Protein 2QG3 (pdb70)

CATH classification: 3.30.1960.10

InterPro domains:
  IPR003827 tRNA wybutosine-synthesizing protein [PF02676] (15-185)
  IPR022908 tRNA(Phe) 7-((3-amino-3-carboxypropyl)-4-demethylwyosine(37)-N(4))-methyltransferase [MF_00266] (4-187)
  IPR036602 tRNA wybutosine-synthesizing-like superfamily [G3DSA:3.30.1960.10] (1-196)
  IPR036602 tRNA wybutosine-synthesizing-like superfamily [SSF111278] (1-185)

Foldseek 3Di:
DVVVQVVQVVVVVVCVVVVNADPLCPLVQVLQSPDPFKHWRDKDQKKKWKWADQDPPPPVRIDTLDIDLAQDDLVRVLNSQLPHQAWIKIWIAFIKTKMFGQDPVRLVVLVLLVVLPQDPWAQPDPPRSIIIRGHDTDPIGTDHGRSHDDDSVVSNVSSVVSNVRSVSRNSSSVSSSVVSCCVVCVQVPHPD/DVVVQVVQVVVVVVCVVVVNDDVLCPLVQVLQSPDPFKHWRDKALKKKFKWAAQDPPPPVRIDTLGIGQQADDLVRVLNSQLQHQAWIKIWIAFIKTKMFGQDPVRLVLLVLLVQLPQPPWAQPDPPRSIIMRHHDRPGIDTDAGRSHDDDSVVSNVSRVVSNVRSVSRSSSSVSSSVSSVVVVD

Radius of gyration: 25.4 Å; Cα contacts (8 Å, |Δi|>4): 694; chains: 2; bounding box: 48×44×84 Å

Solvent-accessible surface area: 19215 Å² total

Organism: Archaeoglobus fulgidus (strain ATCC 49558 / DSM 4304 / JCM 9628 / NBRC 100126 / VC-16) (NCBI:txid224325)

Structure (mmCIF, N/CA/C/O backbone):
data_2QG3
#
_entry.id   2QG3
#
_cell.length_a   59.334
_cell.length_b   59.334
_cell.length_c   109.102
_cell.angle_alpha   90.000
_cell.angle_beta   90.000
_cell.angle_gamma   90.000
#
_symmetry.space_group_name_H-M   'P 42'
#
loop_
_entity.id
_entity.type
_entity.pdbx_description
1 polymer 'UPF0130 protein AF_2059'
2 water water
#
loop_
_atom_site.group_PDB
_atom_site.id
_atom_site.type_symbol
_atom_site.label_atom_id
_atom_site.label_alt_id
_atom_site.label_comp_id
_atom_site.label_asym_id
_atom_site.label_entity_id
_atom_site.label_seq_id
_atom_site.pdbx_PDB_ins_code
_atom_site.Cartn_x
_atom_site.Cartn_y
_atom_site.Cartn_z
_atom_site.occupancy
_atom_site.B_iso_or_equiv
_atom_site.auth_seq_id
_atom_site.auth_comp_id
_atom_site.auth_asym_id
_atom_site.auth_atom_id
_atom_site.pdbx_PDB_model_num
ATOM 6 N N . TRP A 1 15 ? 15.341 2.669 92.860 1.00 28.94 3 TRP A N 1
ATOM 7 C CA . TRP A 1 15 ? 15.041 3.549 91.714 1.00 26.80 3 TRP A CA 1
ATOM 8 C C . TRP A 1 15 ? 16.244 4.380 91.278 1.00 26.04 3 TRP A C 1
ATOM 9 O O . TRP A 1 15 ? 16.479 4.551 90.080 1.00 25.13 3 TRP A O 1
ATOM 20 N N . GLU A 1 16 ? 16.990 4.925 92.227 1.00 25.32 4 GLU A N 1
ATOM 21 C CA . GLU A 1 16 ? 18.097 5.793 91.852 1.00 27.35 4 GLU A CA 1
ATOM 22 C C . GLU A 1 16 ? 19.209 4.984 91.166 1.00 26.85 4 GLU A C 1
ATOM 23 O O . GLU A 1 16 ? 19.819 5.457 90.210 1.00 27.35 4 GLU A O 1
ATOM 29 N N . GLN A 1 17 ? 19.439 3.754 91.625 1.00 26.42 5 GLN A N 1
ATOM 30 C CA . GLN A 1 17 ? 20.439 2.866 91.006 1.00 26.51 5 GLN A CA 1
ATOM 31 C C . GLN A 1 17 ? 19.986 2.401 89.618 1.00 24.70 5 GLN A C 1
ATOM 32 O O . GLN A 1 17 ? 20.796 2.296 88.687 1.00 23.25 5 GLN A O 1
ATOM 34 N N . PHE A 1 18 ? 18.691 2.121 89.497 1.00 24.43 6 PHE A N 1
ATOM 35 C CA . PHE A 1 18 ? 18.073 1.777 88.215 1.00 25.02 6 PHE A CA 1
ATOM 36 C C . PHE A 1 18 ? 18.184 2.927 87.211 1.00 24.44 6 PHE A C 1
ATOM 37 O O . PHE A 1 18 ? 18.594 2.717 86.068 1.00 24.38 6 PHE A O 1
ATOM 45 N N . LYS A 1 19 ? 17.819 4.134 87.647 1.00 24.47 7 LYS A N 1
ATOM 46 C CA . LYS A 1 19 ? 17.896 5.321 86.788 1.00 22.85 7 LYS A CA 1
ATOM 47 C C . LYS A 1 19 ? 19.353 5.637 86.395 1.00 24.03 7 LYS A C 1
ATOM 48 O O . LYS A 1 19 ? 19.608 6.019 85.252 1.00 23.76 7 LYS A O 1
ATOM 54 N N . LYS A 1 20 ? 20.303 5.458 87.316 1.00 23.73 8 LYS A N 1
ATOM 55 C CA . LYS A 1 20 ? 21.716 5.707 86.996 1.00 25.72 8 LYS A CA 1
ATOM 56 C C . LYS A 1 20 ? 22.201 4.766 85.889 1.00 25.19 8 LYS A C 1
ATOM 57 O O . LYS A 1 20 ? 22.900 5.181 84.970 1.00 26.49 8 LYS A O 1
ATOM 59 N N . GLU A 1 21 ? 21.813 3.500 85.968 1.00 25.49 9 GLU A N 1
ATOM 60 C CA . GLU A 1 21 ? 22.177 2.518 84.947 1.00 27.12 9 GLU A CA 1
ATOM 61 C C . GLU A 1 21 ? 21.601 2.892 83.584 1.00 25.22 9 GLU A C 1
ATOM 62 O O . GLU A 1 21 ? 22.316 2.882 82.583 1.00 23.44 9 GLU A O 1
ATOM 64 N N . LYS A 1 22 ? 20.309 3.223 83.554 1.00 25.51 10 LYS A N 1
ATOM 65 C CA . LYS A 1 22 ? 19.609 3.542 82.305 1.00 24.80 10 LYS A CA 1
ATOM 66 C C . LYS A 1 22 ? 20.101 4.854 81.729 1.00 25.40 10 LYS A C 1
ATOM 67 O O . LYS A 1 22 ? 20.280 4.967 80.522 1.00 24.12 10 LYS A O 1
ATOM 73 N N . LEU A 1 23 ? 20.367 5.823 82.598 1.00 25.13 11 LEU A N 1
ATOM 74 C CA . LEU A 1 23 ? 20.863 7.136 82.160 1.00 26.92 11 LEU A CA 1
ATOM 75 C C . LEU A 1 23 ? 22.274 7.044 81.562 1.00 26.92 11 LEU A C 1
ATOM 76 O O . LEU A 1 23 ? 22.608 7.768 80.614 1.00 24.38 11 LEU A O 1
ATOM 81 N N . ARG A 1 24 ? 23.102 6.163 82.128 1.00 27.95 12 ARG A N 1
ATOM 82 C CA . ARG A 1 24 ? 24.418 5.850 81.565 1.00 29.11 12 ARG A CA 1
ATOM 83 C C . ARG A 1 24 ? 24.298 5.283 80.128 1.00 29.45 12 ARG A C 1
ATOM 84 O O . ARG A 1 24 ? 25.103 5.623 79.247 1.00 30.31 12 ARG A O 1
ATOM 87 N N . GLY A 1 25 ? 23.301 4.424 79.897 1.00 29.50 13 GLY A N 1
ATOM 88 C CA . GLY A 1 25 ? 23.023 3.910 78.569 1.00 29.06 13 GLY A CA 1
ATOM 89 C C . GLY A 1 25 ? 22.651 5.024 77.601 1.00 27.21 13 GLY A C 1
ATOM 90 O O . GLY A 1 25 ? 23.104 5.037 76.454 1.00 26.93 13 GLY A O 1
ATOM 91 N N . TYR A 1 26 ? 21.839 5.971 78.062 1.00 24.94 14 TYR A N 1
ATOM 92 C CA . TYR A 1 26 ? 21.423 7.105 77.224 1.00 24.25 14 TYR A CA 1
ATOM 93 C C . TYR A 1 26 ? 22.589 8.035 76.929 1.00 25.24 14 TYR A C 1
ATOM 94 O O . TYR A 1 26 ? 22.740 8.507 75.807 1.00 24.03 14 TYR A O 1
ATOM 103 N N . LEU A 1 27 ? 23.420 8.309 77.924 1.00 27.37 15 LEU A N 1
ATOM 104 C CA . LEU A 1 27 ? 24.570 9.196 77.708 1.00 29.06 15 LEU A CA 1
ATOM 105 C C . LEU A 1 27 ? 25.624 8.568 76.764 1.00 28.87 15 LEU A C 1
ATOM 106 O O . LEU A 1 27 ? 26.248 9.272 75.976 1.00 29.08 15 LEU A O 1
ATOM 108 N N . GLU A 1 28 ? 25.798 7.243 76.839 1.00 29.19 16 GLU A N 1
ATOM 109 C CA . GLU A 1 28 ? 26.677 6.508 75.921 1.00 28.53 16 GLU A CA 1
ATOM 110 C C . GLU A 1 28 ? 26.152 6.560 74.482 1.00 27.91 16 GLU A C 1
ATOM 111 O O . GLU A 1 28 ? 26.926 6.714 73.548 1.00 30.61 16 GLU A O 1
ATOM 113 N N . ALA A 1 29 ? 24.842 6.440 74.306 1.00 27.48 17 ALA A N 1
ATOM 114 C CA . ALA A 1 29 ? 24.219 6.572 72.980 1.00 26.47 17 ALA A CA 1
ATOM 115 C C . ALA A 1 29 ? 24.319 7.991 72.405 1.00 26.49 17 ALA A C 1
ATOM 116 O O . ALA A 1 29 ? 24.509 8.171 71.198 1.00 26.35 17 ALA A O 1
ATOM 118 N N . LYS A 1 30 ? 24.191 8.995 73.260 1.00 26.94 18 LYS A N 1
ATOM 119 C CA . LYS A 1 30 ? 24.440 10.364 72.846 1.00 28.71 18 LYS A CA 1
ATOM 120 C C . LYS A 1 30 ? 25.901 10.562 72.415 1.00 29.77 18 LYS A C 1
ATOM 121 O O . LYS A 1 30 ? 26.170 11.223 71.400 1.00 30.38 18 LYS A O 1
ATOM 127 N N . ASN A 1 31 ? 26.840 9.995 73.172 1.00 31.66 19 ASN A N 1
ATOM 128 C CA . ASN A 1 31 ? 28.268 10.088 72.814 1.00 32.09 19 ASN A CA 1
ATOM 129 C C . ASN A 1 31 ? 28.577 9.399 71.492 1.00 33.02 19 ASN A C 1
ATOM 130 O O . ASN A 1 31 ? 29.324 9.932 70.683 1.00 34.06 19 ASN A O 1
ATOM 135 N N . GLN A 1 32 ? 27.982 8.226 71.273 1.00 34.23 20 GLN A N 1
ATOM 136 C CA . GLN A 1 32 ? 28.131 7.484 70.011 1.00 35.69 20 GLN A CA 1
ATOM 137 C C . GLN A 1 32 ? 27.244 8.042 68.889 1.00 35.21 20 GLN A C 1
ATOM 138 O O . GLN A 1 32 ? 27.140 7.434 67.821 1.00 36.38 20 GLN A O 1
ATOM 144 N N . ARG A 1 33 ? 26.602 9.188 69.131 1.00 35.08 21 ARG A N 1
ATOM 145 C CA . ARG A 1 33 ? 25.685 9.809 68.170 1.00 33.78 21 ARG A CA 1
ATOM 146 C C . ARG A 1 33 ? 24.612 8.821 67.701 1.00 32.39 21 ARG A C 1
ATOM 147 O O . ARG A 1 33 ? 24.164 8.886 66.566 1.00 33.27 21 ARG A O 1
ATOM 149 N N . LYS A 1 34 ? 24.208 7.913 68.587 1.00 31.41 22 LYS A N 1
ATOM 150 C CA . LYS A 1 34 ? 23.190 6.901 68.275 1.00 31.15 22 LYS A CA 1
ATOM 151 C C . LYS A 1 34 ? 21.805 7.240 68.862 1.00 30.98 22 LYS A C 1
ATOM 152 O O . LYS A 1 34 ? 21.101 6.347 69.316 1.00 27.44 22 LYS A O 1
ATOM 154 N N . VAL A 1 35 ? 21.435 8.522 68.847 1.00 30.29 23 VAL A N 1
ATOM 155 C CA . VAL A 1 35 ? 20.114 8.979 69.262 1.00 28.10 23 VAL A CA 1
ATOM 156 C C . VAL A 1 35 ? 19.627 9.943 68.202 1.00 27.42 23 VAL A C 1
ATOM 157 O O . VAL A 1 35 ? 20.380 10.810 67.783 1.00 28.50 23 VAL A O 1
ATOM 161 N N . ASP A 1 36 ? 18.372 9.808 67.781 1.00 28.32 24 ASP A N 1
ATOM 162 C CA . ASP A 1 36 ? 17.793 10.712 66.781 1.00 27.41 24 ASP A CA 1
ATOM 163 C C . ASP A 1 36 ? 18.013 12.163 67.203 1.00 27.28 24 ASP A C 1
ATOM 164 O O . ASP A 1 36 ? 17.557 12.583 68.262 1.00 25.34 24 ASP A O 1
ATOM 169 N N . PHE A 1 37 ? 18.721 12.921 66.369 1.00 28.50 25 PHE A N 1
ATOM 170 C CA . PHE A 1 37 ? 19.094 14.290 66.717 1.00 31.87 25 PHE A CA 1
ATOM 171 C C . PHE A 1 37 ? 17.870 15.127 67.104 1.00 31.31 25 PHE A C 1
ATOM 172 O O . PHE A 1 37 ? 17.956 15.980 67.982 1.00 32.50 25 PHE A O 1
ATOM 180 N N . ASP A 1 38 ? 16.718 14.857 66.507 1.00 28.78 26 ASP A N 1
ATOM 181 C CA . ASP A 1 38 ? 15.578 15.750 66.722 1.00 30.53 26 ASP A CA 1
ATOM 182 C C . ASP A 1 38 ? 14.779 15.493 68.003 1.00 30.34 26 ASP A C 1
ATOM 183 O O . ASP A 1 38 ? 13.816 16.217 68.276 1.00 27.46 26 ASP A O 1
ATOM 188 N N . ILE A 1 39 ? 15.120 14.459 68.773 1.00 30.03 27 ILE A N 1
ATOM 189 C CA . ILE A 1 39 ? 14.475 14.296 70.092 1.00 29.67 27 ILE A CA 1
ATOM 190 C C . ILE A 1 39 ? 15.439 14.219 71.251 1.00 27.94 27 ILE A C 1
ATOM 191 O O . ILE A 1 39 ? 15.008 13.952 72.363 1.00 29.59 27 ILE A O 1
ATOM 196 N N . VAL A 1 40 ? 16.718 14.485 71.005 1.00 27.42 28 VAL A N 1
ATOM 197 C CA . VAL A 1 40 ? 17.666 14.674 72.088 1.00 26.32 28 VAL A CA 1
ATOM 198 C C . VAL A 1 40 ? 17.107 15.660 73.135 1.00 25.27 28 VAL A C 1
ATOM 199 O O . VAL A 1 40 ? 17.216 15.398 74.328 1.00 23.60 28 VAL A O 1
ATOM 203 N N . GLU A 1 41 ? 16.471 16.744 72.694 1.00 23.46 29 GLU A N 1
ATOM 204 C CA . GLU A 1 41 ? 15.892 17.713 73.632 1.00 26.48 29 GLU A CA 1
ATOM 205 C C . GLU A 1 41 ? 14.787 17.119 74.485 1.00 24.04 29 GLU A C 1
ATOM 206 O O . GLU A 1 41 ? 14.760 17.277 75.719 1.00 23.92 29 GLU A O 1
ATOM 212 N N . LEU A 1 42 ? 13.849 16.448 73.823 1.00 20.69 30 LEU A N 1
ATOM 213 C CA . LEU A 1 42 ? 12.747 15.811 74.531 1.00 19.52 30 LEU A CA 1
ATOM 214 C C . LEU A 1 42 ? 13.305 14.848 75.566 1.00 18.72 30 LEU A C 1
ATOM 215 O O . LEU A 1 42 ? 12.969 14.936 76.741 1.00 20.65 30 LEU A O 1
ATOM 220 N N . LEU A 1 43 ? 14.210 13.978 75.131 1.00 19.37 31 LEU A N 1
ATOM 221 C CA . LEU A 1 43 ? 14.717 12.910 75.977 1.00 21.93 31 LEU A CA 1
ATOM 222 C C . LEU A 1 43 ? 15.514 13.441 77.157 1.00 20.88 31 LEU A C 1
ATOM 223 O O . LEU A 1 43 ? 15.360 12.951 78.284 1.00 22.68 31 LEU A O 1
ATOM 228 N N . ASP A 1 44 ? 16.336 14.455 76.905 1.00 21.44 32 ASP A N 1
ATOM 229 C CA . ASP A 1 44 ? 17.019 15.190 77.973 1.00 21.90 32 ASP A CA 1
ATOM 230 C C . ASP A 1 44 ? 15.994 15.710 78.978 1.00 20.24 32 ASP A C 1
ATOM 231 O O . ASP A 1 44 ? 16.133 15.506 80.193 1.00 20.01 32 ASP A O 1
ATOM 236 N N . LEU A 1 45 ? 14.963 16.382 78.452 1.00 18.64 33 LEU A N 1
ATOM 237 C CA . LEU A 1 45 ? 13.932 16.984 79.282 1.00 17.39 33 LEU A CA 1
ATOM 238 C C . LEU A 1 45 ? 13.259 15.915 80.167 1.00 18.16 33 LEU A C 1
ATOM 239 O O . LEU A 1 45 ? 13.109 16.096 81.365 1.00 21.86 33 LEU A O 1
ATOM 244 N N . ILE A 1 46 ? 12.904 14.804 79.562 1.00 17.92 34 ILE A N 1
ATOM 245 C CA . ILE A 1 46 ? 12.257 13.702 80.262 1.00 19.60 34 ILE A CA 1
ATOM 246 C C . ILE A 1 46 ? 13.174 13.180 81.392 1.00 22.65 34 ILE A C 1
ATOM 247 O O . ILE A 1 46 ? 12.739 12.957 82.516 1.00 22.50 34 ILE A O 1
ATOM 252 N N . ASN A 1 47 ? 14.448 12.998 81.074 1.00 23.39 35 ASN A N 1
ATOM 253 C CA . ASN A 1 47 ? 15.402 12.515 82.044 1.00 22.39 35 ASN A CA 1
ATOM 254 C C . ASN A 1 47 ? 15.681 13.535 83.166 1.00 23.75 35 ASN A C 1
ATOM 255 O O . ASN A 1 47 ? 16.182 13.165 84.233 1.00 22.67 35 ASN A O 1
ATOM 260 N N . SER A 1 48 ? 15.316 14.798 82.942 1.00 23.55 36 SER A N 1
ATOM 261 C CA . SER A 1 48 ? 15.461 15.840 83.968 1.00 24.95 36 SER A CA 1
ATOM 262 C C . SER A 1 48 ? 14.360 15.793 85.025 1.00 23.47 36 SER A C 1
ATOM 263 O O . SER A 1 48 ? 14.424 16.531 85.989 1.00 26.54 36 SER A O 1
ATOM 266 N N . PHE A 1 49 ? 13.333 14.972 84.837 1.00 24.56 37 PHE A N 1
ATOM 267 C CA . PHE A 1 49 ? 12.391 14.692 85.916 1.00 23.52 37 PHE A CA 1
ATOM 268 C C . PHE A 1 49 ? 13.004 13.627 86.801 1.00 23.64 37 PHE A C 1
ATOM 269 O O . PHE A 1 49 ? 13.660 12.708 86.316 1.00 24.96 37 PHE A O 1
ATOM 277 N N . ASP A 1 50 ? 12.799 13.753 88.103 1.00 24.12 38 ASP A N 1
ATOM 278 C CA . ASP A 1 50 ? 13.302 12.754 89.027 1.00 26.92 38 ASP A CA 1
ATOM 279 C C . ASP A 1 50 ? 12.625 11.419 88.824 1.00 23.83 38 ASP A C 1
ATOM 280 O O . ASP A 1 50 ? 13.262 10.375 88.950 1.00 24.43 38 ASP A O 1
ATOM 285 N N . ASP A 1 51 ? 11.331 11.444 88.526 1.00 23.06 39 ASP A N 1
ATOM 286 C CA . ASP A 1 51 ? 10.547 10.205 88.482 1.00 21.96 39 ASP A CA 1
ATOM 287 C C . ASP A 1 51 ? 10.465 9.490 87.128 1.00 20.52 39 ASP A C 1
ATOM 288 O O . ASP A 1 51 ? 9.777 8.437 86.996 1.00 19.86 39 ASP A O 1
ATOM 293 N N . PHE A 1 52 ? 11.180 10.012 86.138 1.00 18.48 40 PHE A N 1
ATOM 294 C CA . PHE A 1 52 ? 11.274 9.393 84.798 1.00 20.56 40 PHE A CA 1
ATOM 295 C C . PHE A 1 52 ? 12.709 9.061 84.425 1.00 21.20 40 PHE A C 1
ATOM 296 O O . PHE A 1 52 ? 13.639 9.776 84.794 1.00 21.67 40 PHE A O 1
ATOM 304 N N . VAL A 1 53 ? 12.872 8.002 83.636 1.00 21.55 41 VAL A N 1
ATOM 305 C CA . VAL A 1 53 ? 14.093 7.809 82.877 1.00 20.26 41 VAL A CA 1
ATOM 306 C C . VAL A 1 53 ? 13.741 7.207 81.505 1.00 21.43 41 VAL A C 1
ATOM 307 O O . VAL A 1 53 ? 12.952 6.278 81.402 1.00 23.24 41 VAL A O 1
ATOM 311 N N . THR A 1 54 ? 14.287 7.784 80.451 1.00 18.42 42 THR A N 1
ATOM 312 C CA . THR A 1 54 ? 14.094 7.217 79.121 1.00 18.13 42 THR A CA 1
ATOM 313 C C . THR A 1 54 ? 14.804 5.887 78.968 1.00 20.60 42 THR A C 1
ATOM 314 O O . THR A 1 54 ? 15.850 5.630 79.580 1.00 17.41 42 THR A O 1
ATOM 318 N N . LEU A 1 55 ? 14.217 5.030 78.147 1.00 21.06 43 LEU A N 1
ATOM 319 C CA . LEU A 1 55 ? 14.801 3.740 77.815 1.00 20.76 43 LEU A CA 1
ATOM 320 C C . LEU A 1 55 ? 15.176 3.626 76.356 1.00 23.21 43 LEU A C 1
ATOM 321 O O . LEU A 1 55 ? 16.161 2.983 76.026 1.00 23.60 43 LEU A O 1
ATOM 326 N N . SER A 1 56 ? 14.374 4.206 75.484 1.00 21.39 44 SER A N 1
ATOM 327 C CA . SER A 1 56 ? 14.581 4.056 74.056 1.00 26.39 44 SER A CA 1
ATOM 328 C C . SER A 1 56 ? 13.584 4.948 73.359 1.00 28.19 44 SER A C 1
ATOM 329 O O . SER A 1 56 ? 12.594 5.412 73.946 1.00 28.02 44 SER A O 1
ATOM 332 N N . SER A 1 57 ? 13.890 5.260 72.121 1.00 27.77 45 SER A N 1
ATOM 333 C CA . SER A 1 57 ? 13.081 6.181 71.397 1.00 28.13 45 SER A CA 1
ATOM 334 C C . SER A 1 57 ? 13.439 6.109 69.940 1.00 28.60 45 SER A C 1
ATOM 335 O O . SER A 1 57 ? 14.535 5.686 69.559 1.00 24.98 45 SER A O 1
ATOM 338 N N . CYS A 1 58 ? 12.496 6.560 69.141 1.00 26.75 46 CYS A N 1
ATOM 339 C CA . CYS A 1 58 ? 12.676 6.771 67.728 1.00 24.72 46 CYS A CA 1
ATOM 340 C C . CYS A 1 58 ? 11.747 7.954 67.459 1.00 22.41 46 CYS A C 1
ATOM 341 O O . CYS A 1 58 ? 10.651 7.973 67.969 1.00 21.25 46 CYS A O 1
ATOM 344 N N . SER A 1 59 ? 12.192 8.980 66.739 1.00 23.41 47 SER A N 1
ATOM 345 C CA . SER A 1 59 ? 11.331 10.142 66.449 1.00 22.80 47 SER A CA 1
ATOM 346 C C . SER A 1 59 ? 10.480 9.963 65.184 1.00 22.75 47 SER A C 1
ATOM 347 O O . SER A 1 59 ? 9.808 10.904 64.730 1.00 22.10 47 SER A O 1
ATOM 350 N N . GLY A 1 60 ? 10.500 8.765 64.612 1.00 19.96 48 GLY A N 1
ATOM 351 C CA . GLY A 1 60 ? 9.683 8.494 63.433 1.00 18.71 48 GLY A CA 1
ATOM 352 C C . GLY A 1 60 ? 10.499 8.557 62.179 1.00 21.46 48 GLY A C 1
ATOM 353 O O . GLY A 1 60 ? 11.419 9.330 62.069 1.00 19.08 48 GLY A O 1
ATOM 354 N N . ARG A 1 61 ? 10.159 7.739 61.204 1.00 20.25 49 ARG A N 1
ATOM 355 C CA . ARG A 1 61 ? 10.868 7.780 59.952 1.00 19.99 49 ARG A CA 1
ATOM 356 C C . ARG A 1 61 ? 10.068 7.212 58.804 1.00 19.74 49 ARG A C 1
ATOM 357 O O . ARG A 1 61 ? 9.030 6.567 58.988 1.00 14.63 49 ARG A O 1
ATOM 365 N N . ILE A 1 62 ? 10.582 7.458 57.621 1.00 20.23 50 ILE A N 1
ATOM 366 C CA . ILE A 1 62 ? 10.109 6.849 56.396 1.00 20.13 50 ILE A CA 1
ATOM 367 C C . ILE A 1 62 ? 11.317 6.118 55.837 1.00 20.21 50 ILE A C 1
ATOM 368 O O . ILE A 1 62 ? 12.443 6.620 55.879 1.00 17.95 50 ILE A O 1
ATOM 373 N N . ALA A 1 63 ? 11.084 4.920 55.341 1.00 19.80 51 ALA A N 1
ATOM 374 C CA . ALA A 1 63 ? 12.137 4.076 54.849 1.00 19.46 51 ALA A CA 1
ATOM 375 C C . ALA A 1 63 ? 11.696 3.411 53.578 1.00 19.89 51 ALA A C 1
ATOM 376 O O . ALA A 1 63 ? 10.498 3.284 53.329 1.00 17.68 51 ALA A O 1
ATOM 378 N N . VAL A 1 64 ? 12.676 2.998 52.781 1.00 18.25 52 VAL A N 1
ATOM 379 C CA . VAL A 1 64 ? 12.458 1.989 51.766 1.00 19.29 52 VAL A CA 1
ATOM 380 C C . VAL A 1 64 ? 13.347 0.789 52.117 1.00 18.59 52 VAL A C 1
ATOM 381 O O . VAL A 1 64 ? 14.545 0.950 52.300 1.00 17.16 52 VAL A O 1
ATOM 385 N N . VAL A 1 65 ? 12.731 -0.393 52.213 1.00 20.95 53 VAL A N 1
ATOM 386 C CA . VAL A 1 65 ? 13.376 -1.594 52.685 1.00 21.29 53 VAL A CA 1
ATOM 387 C C . VAL A 1 65 ? 13.187 -2.692 51.651 1.00 19.34 53 VAL A C 1
ATOM 388 O O . VAL A 1 65 ? 12.082 -2.920 51.159 1.00 18.43 53 VAL A O 1
ATOM 392 N N . ASP A 1 66 ? 14.287 -3.357 51.347 1.00 19.13 54 ASP A N 1
ATOM 393 C CA . ASP A 1 66 ? 14.379 -4.470 50.424 1.00 22.01 54 ASP A CA 1
ATOM 394 C C . ASP A 1 66 ? 14.023 -5.718 51.247 1.00 23.48 54 ASP A C 1
ATOM 395 O O . ASP A 1 66 ? 14.717 -6.004 52.215 1.00 25.49 54 ASP A O 1
ATOM 400 N N . LEU A 1 67 ? 12.939 -6.417 50.884 1.00 21.82 55 LEU A N 1
ATOM 401 C CA . LEU A 1 67 ? 12.417 -7.544 51.642 1.00 25.99 55 LEU A CA 1
ATOM 402 C C . LEU A 1 67 ? 12.074 -8.694 50.729 1.00 27.78 55 LEU A C 1
ATOM 403 O O . LEU A 1 67 ? 11.517 -8.470 49.652 1.00 25.84 55 LEU A O 1
ATOM 408 N N . GLU A 1 68 ? 12.397 -9.914 51.159 1.00 29.51 56 GLU A N 1
ATOM 409 C CA . GLU A 1 68 ? 11.988 -11.092 50.414 1.00 33.76 56 GLU A CA 1
ATOM 410 C C . GLU A 1 68 ? 10.474 -11.218 50.480 1.00 36.59 56 GLU A C 1
ATOM 411 O O . GLU A 1 68 ? 9.799 -11.222 49.459 1.00 40.03 56 GLU A O 1
ATOM 417 N N . LYS A 1 69 ? 9.960 -11.330 51.694 1.00 39.31 57 LYS A N 1
ATOM 418 C CA . LYS A 1 69 ? 8.540 -11.429 51.952 1.00 41.96 57 LYS A CA 1
ATOM 419 C C . LYS A 1 69 ? 8.228 -10.284 52.915 1.00 44.08 57 LYS A C 1
ATOM 420 O O . LYS A 1 69 ? 9.143 -9.791 53.584 1.00 44.08 57 LYS A O 1
ATOM 423 N N . PRO A 1 70 ? 6.949 -9.847 52.985 1.00 46.27 58 PRO A N 1
ATOM 424 C CA . PRO A 1 70 ? 6.519 -8.893 54.020 1.00 46.84 58 PRO A CA 1
ATOM 425 C C . PRO A 1 70 ? 6.742 -9.419 55.435 1.00 48.22 58 PRO A C 1
ATOM 426 O O . PRO A 1 70 ? 6.472 -10.590 55.698 1.00 46.71 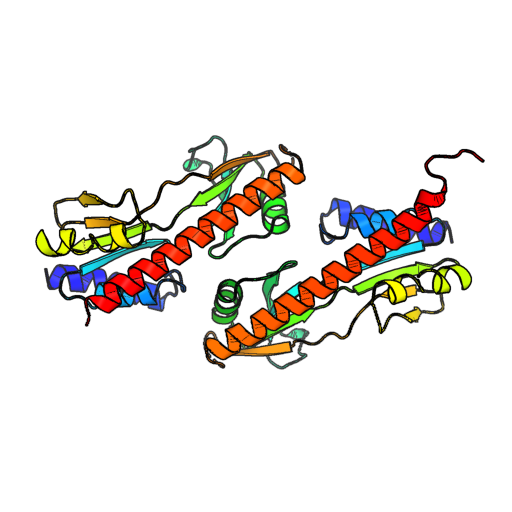58 PRO A O 1
ATOM 430 N N . GLY A 1 71 ? 7.237 -8.560 56.321 1.00 48.85 59 GLY A N 1
ATOM 431 C CA . GLY A 1 71 ? 7.535 -8.952 57.681 1.00 51.19 59 GLY A CA 1
ATOM 432 C C . GLY A 1 71 ? 8.734 -9.867 57.832 1.00 52.55 59 GLY A C 1
ATOM 433 O O . GLY A 1 71 ? 9.045 -10.298 58.957 1.00 53.88 59 GLY A O 1
ATOM 434 N N . ASP A 1 72 ? 9.415 -10.174 56.724 1.00 51.95 60 ASP A N 1
ATOM 435 C CA . ASP A 1 72 ? 10.628 -10.998 56.781 1.00 51.50 60 ASP A CA 1
ATOM 436 C C . ASP A 1 72 ? 11.789 -10.079 57.167 1.00 50.39 60 ASP A C 1
ATOM 437 O O . ASP A 1 72 ? 12.581 -9.636 56.317 1.00 48.79 60 ASP A O 1
ATOM 442 N N . LYS A 1 73 ? 11.851 -9.775 58.463 1.00 49.30 61 LYS A N 1
ATOM 443 C CA . LYS A 1 73 ? 12.879 -8.908 59.009 1.00 48.75 61 LYS A CA 1
ATOM 444 C C . LYS A 1 73 ? 14.275 -9.531 58.783 1.00 46.10 61 LYS A C 1
ATOM 445 O O . LYS A 1 73 ? 15.255 -8.801 58.664 1.00 47.01 61 LYS A O 1
ATOM 448 N N . ALA A 1 74 ? 14.349 -10.863 58.693 1.00 42.76 62 ALA A N 1
ATOM 449 C CA . ALA A 1 74 ? 15.618 -11.566 58.444 1.00 41.40 62 ALA A CA 1
ATOM 450 C C . ALA A 1 74 ? 16.232 -11.296 57.052 1.00 39.34 62 ALA A C 1
ATOM 451 O O . ALA A 1 74 ? 17.444 -11.379 56.894 1.00 38.51 62 ALA A O 1
ATOM 453 N N . SER A 1 75 ? 15.399 -10.983 56.060 1.00 38.44 63 SER A N 1
ATOM 454 C CA . SER A 1 75 ? 15.868 -10.671 54.701 1.00 37.85 63 SER A CA 1
ATOM 455 C C . SER A 1 75 ? 16.100 -9.175 54.474 1.00 38.60 63 SER A C 1
ATOM 456 O O . SER A 1 75 ? 16.622 -8.788 53.435 1.00 39.44 63 SER A O 1
ATOM 459 N N . SER A 1 76 ? 15.703 -8.356 55.449 1.00 36.92 64 SER A N 1
ATOM 460 C CA . SER A 1 76 ? 15.586 -6.902 55.296 1.00 36.13 64 SER A CA 1
ATOM 461 C C . SER A 1 76 ? 16.897 -6.173 55.105 1.00 35.06 64 SER A C 1
ATOM 462 O O . SER A 1 76 ? 17.865 -6.455 55.792 1.00 35.14 64 SER A O 1
ATOM 465 N N . LEU A 1 77 ? 16.909 -5.234 54.160 1.00 34.82 65 LEU A N 1
ATOM 466 C CA . LEU A 1 77 ? 18.010 -4.284 53.976 1.00 33.84 65 LEU A CA 1
ATOM 467 C C . LEU A 1 77 ? 17.428 -2.906 53.665 1.00 30.86 65 LEU A C 1
ATOM 468 O O . LEU A 1 77 ? 16.586 -2.781 52.786 1.00 29.14 65 LEU A O 1
ATOM 473 N N . PHE A 1 78 ? 17.853 -1.896 54.413 1.00 28.99 66 PHE A N 1
ATOM 474 C CA . PHE A 1 78 ? 17.402 -0.520 54.195 1.00 31.05 66 PHE A CA 1
ATOM 475 C C . PHE A 1 78 ? 17.991 0.036 52.927 1.00 29.18 66 PHE A C 1
ATOM 476 O O . PHE A 1 78 ? 19.202 0.076 52.763 1.00 28.59 66 PHE A O 1
ATOM 484 N N . LEU A 1 79 ? 17.117 0.466 52.032 1.00 26.75 67 LEU A N 1
ATOM 485 C CA . LEU A 1 79 ? 17.523 1.106 50.797 1.00 24.80 67 LEU A CA 1
ATOM 486 C C . LEU A 1 79 ? 17.558 2.612 50.977 1.00 24.55 67 LEU A C 1
ATOM 487 O O . LEU A 1 79 ? 18.309 3.282 50.314 1.00 25.10 67 LEU A O 1
ATOM 492 N N . GLY A 1 80 ? 16.740 3.140 51.871 1.00 23.65 68 GLY A N 1
ATOM 493 C CA . GLY A 1 80 ? 16.755 4.560 52.185 1.00 24.80 68 GLY A CA 1
ATOM 494 C C . GLY A 1 80 ? 16.007 4.787 53.472 1.00 23.84 68 GLY A C 1
ATOM 495 O O . GLY A 1 80 ? 15.156 3.989 53.831 1.00 25.37 68 GLY A O 1
ATOM 496 N N . LYS A 1 81 ? 16.358 5.853 54.182 1.00 25.97 69 LYS A N 1
ATOM 497 C CA . LYS A 1 81 ? 15.773 6.144 55.490 1.00 25.10 69 LYS A CA 1
ATOM 498 C C . LYS A 1 81 ? 15.825 7.647 55.719 1.00 24.92 69 LYS A C 1
ATOM 499 O O . LYS A 1 81 ? 16.846 8.266 55.477 1.00 24.60 69 LYS A O 1
ATOM 502 N N . TRP 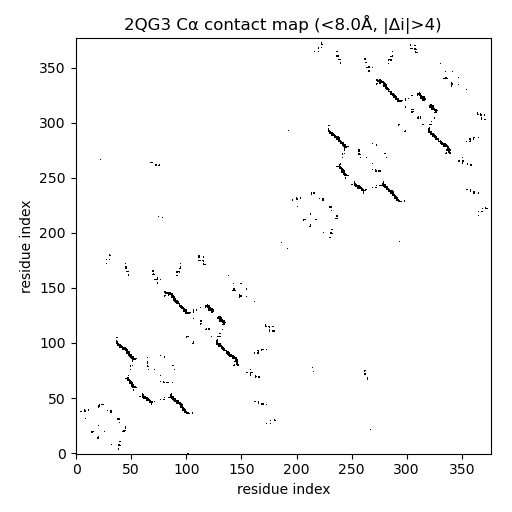A 1 82 ? 14.718 8.230 56.154 1.00 23.20 70 TRP A N 1
ATOM 503 C CA . TRP A 1 82 ? 14.630 9.668 56.334 1.00 23.63 70 TRP A CA 1
ATOM 504 C C . TRP A 1 82 ? 13.917 9.906 57.655 1.00 25.79 70 TRP A C 1
ATOM 505 O O . TRP A 1 82 ? 12.912 9.252 57.936 1.00 28.17 70 TRP A O 1
ATOM 516 N N . HIS A 1 83 ? 14.465 10.802 58.475 1.00 25.99 71 HIS A N 1
ATOM 517 C CA . HIS A 1 83 ? 13.841 11.244 59.722 1.00 26.91 71 HIS A CA 1
ATOM 518 C C . HIS A 1 83 ? 12.925 12.442 59.502 1.00 26.77 71 HIS A C 1
ATOM 519 O O . HIS A 1 83 ? 12.209 12.826 60.410 1.00 27.65 71 HIS A O 1
ATOM 526 N N . GLU A 1 84 ? 12.947 13.017 58.298 1.00 25.25 72 GLU A N 1
ATOM 527 C CA . GLU A 1 84 ? 12.086 14.150 57.920 1.00 28.74 72 GLU A CA 1
ATOM 528 C C . GLU A 1 84 ? 11.366 13.872 56.586 1.00 30.13 72 GLU A C 1
ATOM 529 O O . GLU A 1 84 ? 11.601 12.844 55.937 1.00 30.60 72 GLU A O 1
ATOM 532 N N . GLY A 1 85 ? 10.478 14.788 56.192 1.00 32.96 73 GLY A N 1
ATOM 533 C CA . GLY A 1 85 ? 9.750 14.709 54.913 1.00 32.40 73 GLY A CA 1
ATOM 534 C C . GLY A 1 85 ? 10.672 14.396 53.749 1.00 32.04 73 GLY A C 1
ATOM 535 O O . GLY A 1 85 ? 11.785 14.878 53.711 1.00 35.74 73 GLY A O 1
ATOM 536 N N . VAL A 1 86 ? 10.210 13.595 52.798 1.00 31.45 74 VAL A N 1
ATOM 537 C CA . VAL A 1 86 ? 11.055 13.061 51.747 1.00 30.33 74 VAL A CA 1
ATOM 538 C C . VAL A 1 86 ? 10.469 13.385 50.376 1.00 30.52 74 VAL A C 1
ATOM 539 O O . VAL A 1 86 ? 9.257 13.379 50.194 1.00 33.01 74 VAL A O 1
ATOM 543 N N . GLU A 1 87 ? 11.332 13.667 49.411 1.00 29.31 75 GLU A N 1
ATOM 544 C CA . GLU A 1 87 ? 10.903 13.883 48.033 1.00 28.21 75 GLU A CA 1
ATOM 545 C C . GLU A 1 87 ? 10.509 12.573 47.400 1.00 26.52 75 GLU A C 1
ATOM 546 O O . GLU A 1 87 ? 11.132 11.544 47.652 1.00 29.16 75 GLU A O 1
ATOM 552 N N . VAL A 1 88 ? 9.480 12.595 46.565 1.00 26.94 76 VAL A N 1
ATOM 553 C CA . VAL A 1 88 ? 9.059 11.367 45.864 1.00 23.29 76 VAL A CA 1
ATOM 554 C C . VAL A 1 88 ? 10.262 10.763 45.147 1.00 22.97 76 VAL A C 1
ATOM 555 O O . VAL A 1 88 ? 10.430 9.541 45.091 1.00 23.22 76 VAL A O 1
ATOM 559 N N . SER A 1 89 ? 11.104 11.654 44.651 1.00 20.55 77 SER A N 1
ATOM 560 C CA . SER A 1 89 ? 12.328 11.316 43.938 1.00 23.74 77 SER A CA 1
ATOM 561 C C . SER A 1 89 ? 13.359 10.517 44.753 1.00 20.27 77 SER A C 1
ATOM 562 O O . SER A 1 89 ? 13.976 9.597 44.247 1.00 17.56 77 SER A O 1
ATOM 565 N N . GLU A 1 90 ? 13.540 10.888 46.010 1.00 22.61 78 GLU A N 1
ATOM 566 C CA . GLU A 1 90 ? 14.399 10.149 46.933 1.00 21.47 78 GLU A CA 1
ATOM 567 C C . GLU A 1 90 ? 13.870 8.704 47.075 1.00 23.46 78 GLU A C 1
ATOM 568 O O . GLU A 1 90 ? 14.623 7.726 47.071 1.00 23.55 78 GLU A O 1
ATOM 574 N N . VAL A 1 91 ? 12.561 8.571 47.206 1.00 21.91 79 VAL A N 1
ATOM 575 C CA . VAL A 1 91 ? 11.942 7.258 47.378 1.00 22.12 79 VAL A CA 1
ATOM 576 C C . VAL A 1 91 ? 12.103 6.344 46.161 1.00 19.74 79 VAL A C 1
ATOM 577 O O . VAL A 1 91 ? 12.401 5.169 46.299 1.00 22.64 79 VAL A O 1
ATOM 581 N N . ALA A 1 92 ? 11.894 6.890 44.971 1.00 19.45 80 ALA A N 1
ATOM 582 C CA . ALA A 1 92 ? 12.010 6.120 43.733 1.00 19.78 80 ALA A CA 1
ATOM 583 C C . ALA A 1 92 ? 13.436 5.626 43.540 1.00 21.65 80 ALA A C 1
ATOM 584 O O . ALA A 1 92 ? 13.657 4.478 43.188 1.00 22.34 80 ALA A O 1
ATOM 586 N N . GLU A 1 93 ? 14.371 6.526 43.804 1.00 19.25 81 GLU A N 1
ATOM 587 C CA . GLU A 1 93 ? 15.817 6.280 43.769 1.00 24.36 81 GLU A CA 1
ATOM 588 C C . GLU A 1 93 ? 16.267 5.082 44.592 1.00 21.50 81 GLU A C 1
ATOM 589 O O . GLU A 1 93 ? 16.997 4.228 44.105 1.00 21.83 81 GLU A O 1
ATOM 595 N N . ALA A 1 94 ? 15.825 5.045 45.846 1.00 20.23 82 ALA A N 1
ATOM 596 C CA . ALA A 1 94 ? 16.017 3.908 46.741 1.00 20.88 82 ALA A CA 1
ATOM 597 C C . ALA A 1 94 ? 15.396 2.625 46.200 1.00 22.41 82 ALA A C 1
ATOM 598 O O . ALA A 1 94 ? 16.048 1.566 46.138 1.00 24.03 82 ALA A O 1
ATOM 600 N N . ALA A 1 95 ? 14.141 2.733 45.809 1.00 23.72 83 ALA A N 1
ATOM 601 C CA . ALA A 1 95 ? 13.383 1.606 45.318 1.00 24.40 83 ALA A CA 1
ATOM 602 C C . ALA A 1 95 ? 14.040 1.005 44.095 1.00 23.87 83 ALA A C 1
ATOM 603 O O . ALA A 1 95 ? 14.005 -0.196 43.923 1.00 21.95 83 ALA A O 1
ATOM 605 N N . LEU A 1 96 ? 14.623 1.837 43.244 1.00 24.70 84 LEU A N 1
ATOM 606 C CA . LEU A 1 96 ? 15.259 1.354 42.010 1.00 26.51 84 LEU A CA 1
ATOM 607 C C . LEU A 1 96 ? 16.501 0.551 42.290 1.00 25.83 84 LEU A C 1
ATOM 608 O O . LEU A 1 96 ? 17.003 -0.152 41.405 1.00 23.94 84 LEU A O 1
ATOM 613 N N . ARG A 1 97 ? 16.990 0.635 43.526 1.00 24.75 85 ARG A N 1
ATOM 614 C CA . ARG A 1 97 ? 18.132 -0.156 43.921 1.00 22.39 85 ARG A CA 1
ATOM 615 C C . ARG A 1 97 ? 17.731 -1.488 44.525 1.00 21.92 85 ARG A C 1
ATOM 616 O O . ARG A 1 97 ? 18.585 -2.250 44.885 1.00 20.11 85 ARG A O 1
ATOM 624 N N . SER A 1 98 ? 16.438 -1.804 44.600 1.00 20.41 86 SER A N 1
ATOM 625 C CA . SER A 1 98 ? 16.059 -3.077 45.203 1.00 19.42 86 SER A CA 1
ATOM 626 C C . SER A 1 98 ? 16.606 -4.289 44.436 1.00 20.45 86 SER A C 1
ATOM 627 O O . SER A 1 98 ? 16.591 -4.304 43.207 1.00 24.18 86 SER A O 1
ATOM 630 N N . ARG A 1 99 ? 17.023 -5.311 45.183 1.00 19.95 87 ARG A N 1
ATOM 631 C CA . ARG A 1 99 ? 17.343 -6.624 44.658 1.00 21.59 87 ARG A CA 1
ATOM 632 C C . ARG A 1 99 ? 16.262 -7.691 44.943 1.00 22.81 87 ARG A C 1
ATOM 633 O O . ARG A 1 99 ? 16.290 -8.778 44.373 1.00 20.40 87 ARG A O 1
ATOM 636 N N . LYS A 1 100 ? 15.305 -7.369 45.804 1.00 22.85 88 LYS A N 1
ATOM 637 C CA . LYS A 1 100 ? 14.158 -8.205 46.142 1.00 20.36 88 LYS A CA 1
ATOM 638 C C . LYS A 1 100 ? 12.962 -7.280 45.983 1.00 19.70 88 LYS A C 1
ATOM 639 O O . LYS A 1 100 ? 12.875 -6.607 44.962 1.00 21.26 88 LYS A O 1
ATOM 645 N N . VAL A 1 101 ? 12.065 -7.205 46.963 1.00 21.08 89 VAL A N 1
ATOM 646 C CA . VAL A 1 101 ? 10.903 -6.312 46.863 1.00 20.27 89 VAL A CA 1
ATOM 647 C C . VAL A 1 101 ? 11.146 -5.107 47.745 1.00 20.56 89 VAL A C 1
ATOM 648 O O . VAL A 1 101 ? 11.383 -5.260 48.950 1.00 21.55 89 VAL A O 1
ATOM 652 N N . ALA A 1 102 ? 11.122 -3.914 47.152 1.00 18.06 90 ALA A N 1
ATOM 653 C CA . ALA A 1 102 ? 11.253 -2.685 47.910 1.00 18.47 90 ALA A CA 1
ATOM 654 C C . ALA A 1 102 ? 9.910 -2.322 48.505 1.00 19.50 90 ALA A C 1
ATOM 655 O O . ALA A 1 102 ? 8.910 -2.258 47.778 1.00 21.65 90 ALA A O 1
ATOM 657 N N . TRP A 1 103 ? 9.901 -2.080 49.817 1.00 19.10 91 TRP A N 1
ATOM 658 C CA . TRP A 1 103 ? 8.727 -1.622 50.539 1.00 20.65 91 TRP A CA 1
ATOM 659 C C . TRP A 1 103 ? 8.927 -0.205 51.071 1.00 19.59 91 TRP A C 1
ATOM 660 O O . TRP A 1 103 ? 9.989 0.101 51.633 1.00 22.15 91 TRP A O 1
ATOM 671 N N . LEU A 1 104 ? 7.920 0.647 50.873 1.00 17.39 92 LEU A N 1
ATOM 672 C CA . LEU A 1 104 ? 7.851 1.981 51.502 1.00 18.55 92 LEU A CA 1
ATOM 673 C C . LEU A 1 104 ? 7.172 1.823 52.874 1.00 20.24 92 LEU A C 1
ATOM 674 O O . LEU A 1 104 ? 6.043 1.347 52.988 1.00 18.90 92 LEU A O 1
ATOM 679 N N . ILE A 1 105 ? 7.881 2.234 53.908 1.00 19.45 93 ILE A N 1
ATOM 680 C CA . ILE A 1 105 ? 7.431 2.035 55.287 1.00 20.38 93 ILE A CA 1
ATOM 681 C C . ILE A 1 105 ? 7.566 3.354 56.023 1.00 17.85 93 ILE A C 1
ATOM 682 O O . ILE A 1 105 ? 8.605 3.999 55.943 1.00 19.45 93 ILE A O 1
ATOM 687 N N . GLN A 1 106 ? 6.494 3.758 56.683 1.00 21.71 94 GLN A N 1
ATOM 688 C CA . GLN A 1 106 ? 6.504 4.906 57.591 1.00 26.02 94 GLN A CA 1
ATOM 689 C C . GLN A 1 106 ? 6.414 4.422 59.047 1.00 25.44 94 GLN A C 1
ATOM 690 O O . GLN A 1 106 ? 5.477 3.751 59.425 1.00 22.59 94 GLN A O 1
ATOM 696 N N . TYR A 1 107 ? 7.415 4.751 59.852 1.00 22.36 95 TYR A N 1
ATOM 697 C CA . TYR A 1 107 ? 7.405 4.403 61.266 1.00 23.29 95 TYR A CA 1
ATOM 698 C C . TYR A 1 107 ? 7.052 5.646 62.059 1.00 22.52 95 TYR A C 1
ATOM 699 O O . TYR A 1 107 ? 7.727 6.656 61.965 1.00 18.24 95 TYR A O 1
ATOM 708 N N . PRO A 1 108 ? 5.996 5.586 62.857 1.00 24.56 96 PRO A N 1
ATOM 709 C CA . PRO A 1 108 ? 5.739 6.737 63.709 1.00 25.44 96 PRO A CA 1
ATOM 710 C C . PRO A 1 108 ? 6.667 6.808 64.920 1.00 21.80 96 PRO A C 1
ATOM 711 O O . PRO A 1 108 ? 7.386 5.835 65.219 1.00 21.91 96 PRO A O 1
ATOM 715 N N . PRO A 1 109 ? 6.642 7.956 65.621 1.00 24.34 97 PRO A N 1
ATOM 716 C CA . PRO A 1 109 ? 7.464 8.148 66.796 1.00 23.34 97 PRO A CA 1
ATOM 717 C C . PRO A 1 109 ? 7.109 7.116 67.826 1.00 20.43 97 PRO A C 1
ATOM 718 O O . PRO A 1 109 ? 5.957 6.741 67.959 1.00 21.07 97 PRO A O 1
ATOM 722 N N . ILE A 1 110 ? 8.110 6.631 68.540 1.00 22.99 98 ILE A N 1
ATOM 723 C CA . ILE A 1 110 ? 7.865 5.758 69.681 1.00 21.61 98 ILE A CA 1
ATOM 724 C C . ILE A 1 110 ? 8.881 6.067 70.798 1.00 20.84 98 ILE A C 1
ATOM 725 O O . ILE A 1 110 ? 10.080 6.124 70.569 1.00 20.92 98 ILE A O 1
ATOM 730 N N . ILE A 1 111 ? 8.376 6.335 71.990 1.00 18.56 99 ILE A N 1
ATOM 731 C CA . ILE A 1 111 ? 9.242 6.652 73.131 1.00 19.44 99 ILE A CA 1
ATOM 732 C C . ILE A 1 111 ? 8.900 5.680 74.256 1.00 18.22 99 ILE A C 1
ATOM 733 O O . ILE A 1 111 ? 7.716 5.381 74.465 1.00 20.85 99 ILE A O 1
ATOM 738 N N . HIS A 1 112 ? 9.923 5.115 74.904 1.00 17.26 100 HIS A N 1
ATOM 739 C CA . HIS A 1 112 ? 9.752 4.338 76.153 1.00 17.90 100 HIS A CA 1
ATOM 740 C C . HIS A 1 112 ? 10.388 5.070 77.321 1.00 17.23 100 HIS A C 1
ATOM 741 O O . HIS A 1 112 ? 11.545 5.493 77.238 1.00 16.80 100 HIS A O 1
ATOM 748 N N . VAL A 1 113 ? 9.613 5.208 78.384 1.00 17.14 101 VAL A N 1
ATOM 749 C CA . VAL A 1 113 ? 10.012 5.908 79.595 1.00 17.57 101 VAL A CA 1
ATOM 750 C C . VAL A 1 113 ? 9.621 5.067 80.799 1.00 16.88 101 VAL A C 1
ATOM 751 O O . VAL A 1 113 ? 8.468 4.653 80.948 1.00 16.32 101 VAL A O 1
ATOM 755 N N . ALA A 1 114 ? 10.603 4.788 81.640 1.00 16.64 102 ALA A N 1
ATOM 756 C CA . ALA A 1 114 ? 10.357 4.166 82.918 1.00 15.28 102 ALA A CA 1
ATOM 757 C C . ALA A 1 114 ? 9.959 5.257 83.889 1.00 16.35 102 ALA A C 1
ATOM 758 O O . ALA A 1 114 ? 10.525 6.373 83.865 1.00 16.31 102 ALA A O 1
ATOM 760 N N . CYS A 1 115 ? 8.992 4.935 84.737 1.00 18.81 103 CYS A N 1
ATOM 761 C CA . CYS A 1 115 ? 8.447 5.867 85.705 1.00 19.38 103 CYS A CA 1
ATOM 762 C C . CYS A 1 115 ? 8.555 5.254 87.096 1.00 21.24 103 CYS A C 1
ATOM 763 O O . CYS A 1 115 ? 8.405 4.040 87.275 1.00 18.39 103 CYS A O 1
ATOM 766 N N . ARG A 1 116 ? 8.785 6.109 88.075 1.00 21.40 104 ARG A N 1
ATOM 767 C CA . ARG A 1 116 ? 9.064 5.657 89.439 1.00 22.16 104 ARG A CA 1
ATOM 768 C C . ARG A 1 116 ? 7.877 5.047 90.191 1.00 22.70 104 ARG A C 1
ATOM 769 O O . ARG A 1 116 ? 8.064 4.136 90.970 1.00 22.49 104 ARG A O 1
ATOM 777 N N . ASN A 1 117 ? 6.671 5.547 89.969 1.00 20.88 105 ASN A N 1
ATOM 778 C CA . ASN A 1 117 ? 5.498 5.064 90.661 1.00 21.36 105 ASN A CA 1
ATOM 779 C C . ASN A 1 117 ? 4.290 5.195 89.754 1.00 20.59 105 ASN A C 1
ATOM 780 O O . ASN A 1 117 ? 4.391 5.756 88.656 1.00 22.65 105 ASN A O 1
ATOM 785 N N . ILE A 1 118 ? 3.156 4.702 90.226 1.00 18.65 106 ILE A N 1
ATOM 786 C CA . ILE A 1 118 ? 1.927 4.726 89.467 1.00 19.55 106 ILE A CA 1
ATOM 787 C C . ILE A 1 118 ? 1.464 6.157 89.165 1.00 18.55 106 ILE A C 1
ATOM 788 O O . ILE A 1 118 ? 0.981 6.412 88.061 1.00 17.45 106 ILE A O 1
ATOM 793 N N . GLY A 1 119 ? 1.633 7.081 90.111 1.00 16.29 107 GLY A N 1
ATOM 794 C CA . GLY A 1 119 ? 1.272 8.486 89.861 1.00 16.63 107 GLY A CA 1
ATOM 795 C C . GLY A 1 119 ? 2.082 9.097 88.725 1.00 18.33 107 GLY A C 1
ATOM 796 O O . GLY A 1 119 ? 1.584 9.882 87.882 1.00 18.10 107 GLY A O 1
ATOM 797 N N . ALA A 1 120 ? 3.366 8.766 88.697 1.00 19.68 108 ALA A N 1
ATOM 798 C CA . ALA A 1 120 ? 4.255 9.272 87.634 1.00 17.16 108 ALA A CA 1
ATOM 799 C C . ALA A 1 120 ? 3.844 8.715 86.265 1.00 15.99 108 ALA A C 1
ATOM 800 O O . ALA A 1 120 ? 3.827 9.437 85.278 1.00 18.54 108 ALA A O 1
ATOM 802 N N . ALA A 1 121 ? 3.509 7.431 86.211 1.00 16.97 109 ALA A N 1
ATOM 803 C CA . ALA A 1 121 ? 3.011 6.819 84.992 1.00 15.66 109 ALA A CA 1
ATOM 804 C C . ALA A 1 121 ? 1.749 7.531 84.476 1.00 19.92 109 ALA A C 1
ATOM 805 O O . ALA A 1 121 ? 1.643 7.831 83.277 1.00 18.23 109 ALA A O 1
ATOM 807 N N . LYS A 1 122 ? 0.807 7.784 85.380 1.00 19.40 110 LYS A N 1
ATOM 808 C CA . LYS A 1 122 ? -0.453 8.419 85.038 1.00 21.80 110 LYS A CA 1
ATOM 809 C C . LYS A 1 122 ? -0.222 9.823 84.517 1.00 20.99 110 LYS A C 1
ATOM 810 O O . LYS A 1 122 ? -0.868 10.235 83.559 1.00 24.20 110 LYS A O 1
ATOM 816 N N . LEU A 1 123 ? 0.705 10.544 85.139 1.00 19.72 111 LEU A N 1
ATOM 817 C CA . LEU A 1 123 ? 1.098 11.873 84.683 1.00 20.47 111 LEU A CA 1
ATOM 818 C C . LEU A 1 123 ? 1.626 11.869 83.250 1.00 18.66 111 LEU A C 1
ATOM 819 O O . LEU A 1 123 ? 1.175 12.631 82.402 1.00 17.49 111 LEU A O 1
ATOM 824 N N . LEU A 1 124 ? 2.551 10.967 82.959 1.00 16.60 112 LEU A N 1
ATOM 825 C CA . LEU A 1 124 ? 3.151 10.902 81.641 1.00 15.99 112 LEU A CA 1
ATOM 826 C C . LEU A 1 124 ? 2.159 10.454 80.569 1.00 17.74 112 LEU A C 1
ATOM 827 O O . LEU A 1 124 ? 2.171 10.972 79.465 1.00 18.01 112 LEU A O 1
ATOM 845 N N . ASN A 1 126 ? -1.051 10.867 80.652 1.00 22.29 114 ASN A N 1
ATOM 846 C CA . ASN A 1 126 ? -1.990 11.932 80.454 1.00 22.98 114 ASN A CA 1
ATOM 847 C C . ASN A 1 126 ? -1.395 13.033 79.550 1.00 22.53 114 ASN A C 1
ATOM 848 O O . ASN A 1 126 ? -2.052 13.511 78.640 1.00 21.87 114 ASN A O 1
ATOM 853 N N . ALA A 1 127 ? -0.141 13.399 79.765 1.00 20.34 115 ALA A N 1
ATOM 854 C CA . ALA A 1 127 ? 0.530 14.336 78.868 1.00 20.72 115 ALA A CA 1
ATOM 855 C C . ALA A 1 127 ? 0.614 13.803 77.439 1.00 22.30 115 ALA A C 1
ATOM 856 O O . ALA A 1 127 ? 0.350 14.540 76.479 1.00 26.54 115 ALA A O 1
ATOM 858 N N . ALA A 1 128 ? 0.965 12.524 77.288 1.00 21.98 116 ALA A N 1
ATOM 859 C CA . ALA A 1 128 ? 1.068 11.911 75.971 1.00 23.21 116 ALA A CA 1
ATOM 860 C C . ALA A 1 128 ? -0.263 11.988 75.268 1.00 26.36 116 ALA A C 1
ATOM 861 O O . ALA A 1 128 ? -0.330 12.350 74.072 1.00 25.47 116 ALA A O 1
ATOM 863 N N . ASN A 1 129 ? -1.324 11.668 76.005 1.00 29.47 117 ASN A N 1
ATOM 864 C CA . ASN A 1 129 ? -2.677 11.732 75.435 1.00 32.91 117 ASN A CA 1
ATOM 865 C C . ASN A 1 129 ? -3.054 13.163 75.050 1.00 31.86 117 ASN A C 1
ATOM 866 O O . ASN A 1 129 ? -3.595 13.400 73.988 1.00 33.82 117 ASN A O 1
ATOM 871 N N . THR A 1 130 ? -2.739 14.104 75.918 1.00 30.92 118 THR A N 1
ATOM 872 C CA . THR A 1 130 ? -2.940 15.520 75.641 1.00 32.00 118 THR A CA 1
ATOM 873 C C . THR A 1 130 ? -2.257 15.926 74.333 1.00 31.77 118 THR A C 1
ATOM 874 O O . THR A 1 130 ? -2.783 16.737 73.568 1.00 30.98 118 THR A O 1
ATOM 878 N N . ALA A 1 131 ? -1.099 15.340 74.059 1.00 29.75 119 ALA A N 1
ATOM 879 C CA . ALA A 1 131 ? -0.326 15.694 72.881 1.00 28.83 119 ALA A CA 1
ATOM 880 C C . ALA A 1 131 ? -0.881 15.101 71.603 1.00 30.76 119 ALA A C 1
ATOM 881 O O . ALA A 1 131 ? -0.519 15.562 70.531 1.00 32.35 119 ALA A O 1
ATOM 883 N N . GLY A 1 132 ? -1.721 14.067 71.722 1.00 31.22 120 GLY A N 1
ATOM 884 C CA . GLY A 1 132 ? -2.335 13.388 70.588 1.00 30.38 120 GLY A CA 1
ATOM 885 C C . GLY A 1 132 ? -1.823 11.985 70.354 1.00 32.04 120 GLY A C 1
ATOM 886 O O . GLY A 1 132 ? -2.145 11.382 69.344 1.00 32.30 120 GLY A O 1
ATOM 887 N N . PHE A 1 133 ? -1.015 11.450 71.261 1.00 31.66 121 PHE A N 1
ATOM 888 C CA . PHE A 1 133 ? -0.599 10.069 71.128 1.00 32.37 121 PHE A CA 1
ATOM 889 C C . PHE A 1 133 ? -1.651 9.149 71.700 1.00 34.51 121 PHE A C 1
ATOM 890 O O . PHE A 1 133 ? -1.623 8.800 72.887 1.00 38.34 121 PHE A O 1
ATOM 898 N N . ARG A 1 134 ? -2.574 8.733 70.855 1.00 37.27 122 ARG A N 1
ATOM 899 C CA . ARG A 1 134 ? -3.470 7.662 71.237 1.00 40.55 122 ARG A CA 1
ATOM 900 C C . ARG A 1 134 ? -2.583 6.446 71.287 1.00 41.47 122 ARG A C 1
ATOM 901 O O . ARG A 1 134 ? -1.449 6.478 70.811 1.00 44.05 122 ARG A O 1
ATOM 903 N N . ARG A 1 135 ? -3.067 5.370 71.863 1.00 41.31 123 ARG A N 1
ATOM 904 C CA . ARG A 1 135 ? -2.276 4.134 71.887 1.00 44.82 123 ARG A CA 1
ATOM 905 C C . ARG A 1 135 ? -0.983 4.214 72.736 1.00 43.50 123 ARG A C 1
ATOM 906 O O . ARG A 1 135 ? -0.045 3.419 72.530 1.00 44.47 123 ARG A O 1
ATOM 911 N N . SER A 1 136 ? -0.981 5.149 73.708 1.00 42.86 124 SER A N 1
ATOM 912 C CA A SER A 1 136 ? 0.033 5.185 74.749 0.50 41.43 124 SER A CA 1
ATOM 913 C CA B SER A 1 136 ? 0.032 5.202 74.767 0.50 41.11 124 SER A CA 1
ATOM 914 C C . SER A 1 136 ? -0.415 4.336 75.954 1.00 40.33 124 SER A C 1
ATOM 915 O O . SER A 1 136 ? -1.583 4.393 76.376 1.00 42.16 124 SER A O 1
ATOM 920 N N . GLY A 1 137 ? 0.518 3.553 76.507 1.00 33.31 125 GLY A N 1
ATOM 921 C CA . GLY A 1 137 ? 0.205 2.594 77.559 1.00 28.07 125 GLY A CA 1
ATOM 922 C C . GLY A 1 137 ? 1.408 2.102 78.356 1.00 21.94 125 GLY A C 1
ATOM 923 O O . GLY A 1 137 ? 2.552 2.220 77.943 1.00 20.96 125 GLY A O 1
ATOM 924 N N . VAL A 1 138 ? 1.149 1.522 79.511 1.00 21.02 126 VAL A N 1
ATOM 925 C CA . VAL A 1 138 ? 2.196 0.865 80.289 1.00 15.91 126 VAL A CA 1
ATOM 926 C C . VAL A 1 138 ? 2.433 -0.550 79.745 1.00 19.10 126 VAL A C 1
ATOM 927 O O . VAL A 1 138 ? 1.582 -1.465 79.916 1.00 11.11 126 VAL A O 1
ATOM 931 N N . ILE A 1 139 ? 3.610 -0.772 79.170 1.00 19.01 127 ILE A N 1
ATOM 932 C CA . ILE A 1 139 ? 3.908 -2.047 78.527 1.00 22.22 127 ILE A CA 1
ATOM 933 C C . ILE A 1 139 ? 4.662 -2.986 79.461 1.00 24.41 127 ILE A C 1
ATOM 934 O O . ILE A 1 139 ? 4.832 -4.153 79.176 1.00 24.65 127 ILE A O 1
ATOM 939 N N . SER A 1 140 ? 5.121 -2.468 80.586 1.00 26.12 128 SER A N 1
ATOM 940 C CA . SER A 1 140 ? 5.636 -3.322 81.621 1.00 26.05 128 SER A CA 1
ATOM 941 C C . SER A 1 140 ? 5.330 -2.665 82.932 1.00 26.27 128 SER A C 1
ATOM 942 O O . SER A 1 140 ? 5.782 -1.556 83.178 1.00 25.57 128 SER A O 1
ATOM 945 N N . LEU A 1 141 ? 4.550 -3.336 83.767 1.00 28.39 129 LEU A N 1
ATOM 946 C CA . LEU A 1 141 ? 4.179 -2.757 85.067 1.00 30.33 129 LEU A CA 1
ATOM 947 C C . LEU A 1 141 ? 5.355 -2.711 86.004 1.00 32.67 129 LEU A C 1
ATOM 948 O O . LEU A 1 141 ? 5.397 -1.852 86.878 1.00 33.04 129 LEU A O 1
ATOM 953 N N . SER A 1 142 ? 6.307 -3.624 85.799 1.00 36.82 130 SER A N 1
ATOM 954 C CA . SER A 1 142 ? 7.515 -3.732 86.623 1.00 37.76 130 SER A CA 1
ATOM 955 C C . SER A 1 142 ? 8.129 -2.370 87.011 1.00 39.30 130 SER A C 1
ATOM 956 O O . SER A 1 142 ? 8.073 -2.011 88.207 1.00 45.15 130 SER A O 1
ATOM 959 N N . ASN A 1 143 ? 8.691 -1.622 86.057 1.00 36.28 131 ASN A N 1
ATOM 960 C CA . ASN A 1 143 ? 9.140 -0.241 86.335 1.00 35.38 131 ASN A CA 1
ATOM 961 C C . ASN A 1 143 ? 8.282 0.782 85.569 1.00 32.77 131 ASN A C 1
ATOM 962 O O . ASN A 1 143 ? 8.789 1.766 85.012 1.00 31.65 131 ASN A O 1
ATOM 967 N N . TYR A 1 144 ? 6.972 0.531 85.571 1.00 27.22 132 TYR A N 1
ATOM 968 C CA . TYR A 1 144 ? 5.980 1.350 84.884 1.00 24.50 132 TYR A CA 1
ATOM 969 C C . TYR A 1 144 ? 6.526 1.937 83.589 1.00 24.83 132 TYR A C 1
ATOM 970 O O . TYR A 1 144 ? 6.592 3.159 83.409 1.00 27.76 132 TYR A O 1
ATOM 979 N N . VAL A 1 145 ? 6.968 1.062 82.693 1.00 20.62 133 VAL A N 1
ATOM 980 C CA . VAL A 1 145 ? 7.512 1.541 81.417 1.00 18.49 133 VAL A CA 1
ATOM 981 C C . VAL A 1 145 ? 6.349 1.936 80.535 1.00 18.08 133 VAL A C 1
ATOM 982 O O . VAL A 1 145 ? 5.590 1.078 80.108 1.00 15.42 133 VAL A O 1
ATOM 986 N N . VAL A 1 146 ? 6.221 3.235 80.277 1.00 16.49 134 VAL A N 1
ATOM 987 C CA . VAL A 1 146 ? 5.179 3.753 79.451 1.00 16.93 134 VAL A CA 1
ATOM 988 C C . VAL A 1 146 ? 5.688 3.802 78.019 1.00 18.60 134 VAL A C 1
ATOM 989 O O . VAL A 1 146 ? 6.747 4.368 77.768 1.00 17.03 134 VAL A O 1
ATOM 993 N N . GLU A 1 147 ? 4.914 3.256 77.088 1.00 17.90 135 GLU A N 1
ATOM 994 C CA . GLU A 1 147 ? 5.181 3.418 75.657 1.00 20.11 135 GLU A CA 1
ATOM 995 C C . GLU A 1 147 ? 4.348 4.567 75.120 1.00 21.13 135 GLU A C 1
ATOM 996 O O . GLU A 1 147 ? 3.130 4.565 75.249 1.00 20.98 135 GLU A O 1
ATOM 1002 N N . ILE A 1 148 ? 4.996 5.551 74.510 1.00 19.09 136 ILE A N 1
ATOM 1003 C CA . ILE A 1 148 ? 4.257 6.630 73.846 1.00 22.09 136 ILE A CA 1
ATOM 1004 C C . ILE A 1 148 ? 4.389 6.377 72.358 1.00 23.67 136 ILE A C 1
ATOM 1005 O O . ILE A 1 148 ? 5.505 6.320 71.807 1.00 22.64 136 ILE A O 1
ATOM 1010 N N . ALA A 1 149 ? 3.257 6.173 71.708 1.00 25.81 137 ALA A N 1
ATOM 1011 C CA . ALA A 1 149 ? 3.264 5.681 70.327 1.00 29.32 137 ALA A CA 1
ATOM 1012 C C . ALA A 1 149 ? 1.940 5.924 69.581 1.00 34.16 137 ALA A C 1
ATOM 1013 O O . ALA A 1 149 ? 0.986 6.482 70.134 1.00 29.85 137 ALA A O 1
ATOM 1015 N N . SER A 1 150 ? 1.927 5.519 68.309 1.00 39.96 138 SER A N 1
ATOM 1016 C CA . SER A 1 150 ? 0.823 5.731 67.369 1.00 44.13 138 SER A CA 1
ATOM 1017 C C . SER A 1 150 ? 0.742 4.492 66.483 1.00 45.38 138 SER A C 1
ATOM 1018 O O . SER A 1 150 ? 1.621 3.629 66.573 1.00 45.62 138 SER A O 1
ATOM 1021 N N . LEU A 1 151 ? -0.291 4.416 65.630 1.00 48.36 139 LEU A N 1
ATOM 1022 C CA . LEU A 1 151 ? -0.540 3.237 64.740 1.00 50.94 139 LEU A CA 1
ATOM 1023 C C . LEU A 1 151 ? 0.422 3.174 63.550 1.00 52.55 139 LEU A C 1
ATOM 1024 O O . LEU A 1 151 ? 0.531 4.142 62.804 1.00 52.96 139 LEU A O 1
ATOM 1026 N N . GLU A 1 152 ? 1.062 2.018 63.339 1.00 54.95 140 GLU A N 1
ATOM 1027 C CA . GLU A 1 152 ? 2.396 1.971 62.676 1.00 55.46 140 GLU A CA 1
ATOM 1028 C C . GLU A 1 152 ? 2.534 1.344 61.275 1.00 55.31 140 GLU A C 1
ATOM 1029 O O . GLU A 1 152 ? 3.474 0.559 61.020 1.00 53.17 140 GLU A O 1
ATOM 1031 N N . ARG A 1 153 ? 1.667 1.748 60.346 1.00 56.76 141 ARG A N 1
ATOM 1032 C CA . ARG A 1 153 ? 1.630 1.110 59.017 1.00 54.66 141 ARG A CA 1
ATOM 1033 C C . ARG A 1 153 ? 1.119 1.898 57.804 1.00 52.59 141 ARG A C 1
ATOM 1034 O O . ARG A 1 153 ? -0.015 1.721 57.322 1.00 52.99 141 ARG A O 1
ATOM 1035 N N . ILE A 1 154 ? 1.973 2.793 57.327 1.00 48.56 142 ILE A N 1
ATOM 1036 C CA . ILE A 1 154 ? 2.168 2.862 55.911 1.00 42.60 142 ILE A CA 1
ATOM 1037 C C . ILE A 1 154 ? 3.201 1.772 55.760 1.00 35.67 142 ILE A C 1
ATOM 1038 O O . ILE A 1 154 ? 4.264 1.817 56.337 1.00 29.30 142 ILE A O 1
ATOM 1043 N N . GLU A 1 155 ? 2.831 0.759 55.013 1.00 33.97 143 GLU A N 1
ATOM 1044 C CA . GLU A 1 155 ? 3.748 -0.293 54.655 1.00 29.47 143 GLU A CA 1
ATOM 1045 C C . GLU A 1 155 ? 3.236 -0.886 53.352 1.00 25.69 143 GLU A C 1
ATOM 1046 O O . GLU A 1 155 ? 2.238 -1.609 53.364 1.00 24.29 143 GLU A O 1
ATOM 1052 N N . LEU A 1 156 ? 3.889 -0.573 52.235 1.00 19.73 144 LEU A N 1
ATOM 1053 C CA . LEU A 1 156 ? 3.428 -1.132 50.951 1.00 21.42 144 LEU A CA 1
ATOM 1054 C C . LEU A 1 156 ? 4.524 -1.391 49.972 1.00 16.57 144 LEU A C 1
ATOM 1055 O O . LEU A 1 156 ? 5.522 -0.670 49.953 1.00 17.96 144 LEU A O 1
ATOM 1060 N N . PRO A 1 157 ? 4.355 -2.408 49.119 1.00 19.16 145 PRO A N 1
ATOM 1061 C CA . PRO A 1 157 ? 5.396 -2.716 48.143 1.00 18.00 145 PRO A CA 1
ATOM 1062 C C . PRO A 1 157 ? 5.384 -1.745 46.945 1.00 20.67 145 PRO A C 1
ATOM 1063 O O . PRO A 1 157 ? 4.333 -1.345 46.487 1.00 18.29 145 PRO A O 1
ATOM 1067 N N . VAL A 1 158 ? 6.560 -1.320 46.493 1.00 20.31 146 VAL A N 1
ATOM 1068 C CA . VAL A 1 158 ? 6.643 -0.366 45.391 1.00 20.76 146 VAL A CA 1
ATOM 1069 C C . VAL A 1 158 ? 7.568 -0.770 44.214 1.00 20.33 146 VAL A C 1
ATOM 1070 O O . VAL A 1 158 ? 7.404 -0.268 43.119 1.00 16.23 146 VAL A O 1
ATOM 1074 N N . ALA A 1 159 ? 8.490 -1.700 44.418 1.00 19.91 147 ALA A N 1
ATOM 1075 C CA . ALA A 1 159 ? 9.369 -2.111 43.327 1.00 17.07 147 ALA A CA 1
ATOM 1076 C C . ALA A 1 159 ? 9.842 -3.522 43.596 1.00 17.17 147 ALA A C 1
ATOM 1077 O O . ALA A 1 159 ? 9.774 -3.991 44.726 1.00 14.72 147 ALA A O 1
ATOM 1079 N N . GLU A 1 160 ? 10.282 -4.196 42.546 1.00 17.12 148 GLU A N 1
ATOM 1080 C CA . GLU A 1 160 ? 10.810 -5.532 42.637 1.00 20.86 148 GLU A CA 1
ATOM 1081 C C . GLU A 1 160 ? 12.052 -5.662 41.726 1.00 20.36 148 GLU A C 1
ATOM 1082 O O . GLU A 1 160 ? 11.972 -5.402 40.530 1.00 20.73 148 GLU A O 1
ATOM 1088 N N . LYS A 1 161 ? 13.172 -6.082 42.288 1.00 22.57 149 LYS A N 1
ATOM 1089 C CA . LYS A 1 161 ? 14.395 -6.257 41.512 1.00 24.79 149 LYS A CA 1
ATOM 1090 C C . LYS A 1 161 ? 14.663 -5.005 40.640 1.00 23.94 149 LYS A C 1
ATOM 1091 O O . LYS A 1 161 ? 14.912 -5.102 39.442 1.00 26.58 149 LYS A O 1
ATOM 1094 N N . GLY A 1 162 ? 14.539 -3.829 41.240 1.00 26.35 150 GLY A N 1
ATOM 1095 C CA . GLY A 1 162 ? 14.814 -2.563 40.548 1.00 25.71 150 GLY A CA 1
ATOM 1096 C C . GLY A 1 162 ? 13.754 -2.073 39.572 1.00 24.56 150 GLY A C 1
ATOM 1097 O O . GLY A 1 162 ? 13.970 -1.093 38.880 1.00 26.10 150 GLY A O 1
ATOM 1098 N N . LEU A 1 163 ? 12.617 -2.752 39.496 1.00 24.94 151 LEU A N 1
ATOM 1099 C CA . LEU A 1 163 ? 11.509 -2.335 38.627 1.00 21.89 151 LEU A CA 1
ATOM 1100 C C . LEU A 1 163 ? 10.259 -1.955 39.422 1.00 23.98 151 LEU A C 1
ATOM 1101 O O . LEU A 1 163 ? 9.855 -2.677 40.328 1.00 22.79 151 LEU A O 1
ATOM 1114 N N . LEU A 1 165 ? 6.528 -1.394 40.648 1.00 17.31 153 LEU A N 1
ATOM 1115 C CA . LEU A 1 165 ? 5.221 -2.090 40.632 1.00 19.97 153 LEU A CA 1
ATOM 1116 C C . LEU A 1 165 ? 4.013 -1.188 40.477 1.00 19.51 153 LEU A C 1
ATOM 1117 O O . LEU A 1 165 ? 2.903 -1.631 40.134 1.00 18.35 153 LEU A O 1
ATOM 1122 N N . VAL A 1 166 ? 4.214 0.083 40.760 1.00 22.30 154 VAL A N 1
ATOM 1123 C CA . VAL A 1 166 ? 3.139 1.064 40.732 1.00 21.66 154 VAL A CA 1
ATOM 1124 C C . VAL A 1 166 ? 3.579 2.249 39.878 1.00 20.66 154 VAL A C 1
ATOM 1125 O O . VAL A 1 166 ? 4.779 2.480 39.689 1.00 21.23 154 VAL A O 1
ATOM 1129 N N . ASP A 1 167 ? 2.605 3.002 39.375 1.00 20.00 155 ASP A N 1
ATOM 1130 C CA . ASP A 1 167 ? 2.891 4.129 38.480 1.00 19.49 155 ASP A CA 1
ATOM 1131 C C . ASP A 1 167 ? 3.350 5.334 39.279 1.00 18.79 155 ASP A C 1
ATOM 1132 O O . ASP A 1 167 ? 3.249 5.361 40.494 1.00 17.64 155 ASP A O 1
ATOM 1137 N N . ASP A 1 168 ? 3.873 6.324 38.583 1.00 17.91 156 ASP A N 1
ATOM 1138 C CA . ASP A 1 168 ? 4.431 7.497 39.251 1.00 20.69 156 ASP A CA 1
ATOM 1139 C C . ASP A 1 168 ? 3.366 8.247 40.054 1.00 19.77 156 ASP A C 1
ATOM 1140 O O . ASP A 1 168 ? 3.649 8.763 41.108 1.00 20.13 156 ASP A O 1
ATOM 1142 N N . ALA A 1 169 ? 2.143 8.297 39.563 1.00 18.77 157 ALA A N 1
ATOM 1143 C CA . ALA A 1 169 ? 1.065 9.005 40.276 1.00 18.22 157 ALA A CA 1
ATOM 1144 C C . ALA A 1 169 ? 0.770 8.372 41.622 1.00 18.26 157 ALA A C 1
ATOM 1145 O O . ALA A 1 169 ? 0.638 9.067 42.631 1.00 19.94 157 ALA A O 1
ATOM 1147 N N . TYR A 1 170 ? 0.653 7.054 41.625 1.00 17.29 158 TYR A N 1
ATOM 1148 C CA . TYR A 1 170 ? 0.368 6.297 42.814 1.00 17.21 158 TYR A CA 1
ATOM 1149 C C . TYR A 1 170 ? 1.521 6.411 43.827 1.00 17.37 158 TYR A C 1
ATOM 1150 O O . TYR A 1 170 ? 1.293 6.594 45.037 1.00 15.29 158 TYR A O 1
ATOM 1159 N N . LEU A 1 171 ? 2.756 6.309 43.335 1.00 16.37 159 LEU A N 1
ATOM 1160 C CA . LEU A 1 171 ? 3.890 6.480 44.215 1.00 16.91 159 LEU A CA 1
ATOM 1161 C C . LEU A 1 171 ? 3.842 7.857 44.837 1.00 16.46 159 LEU A C 1
ATOM 1162 O O . LEU A 1 171 ? 4.034 7.991 46.045 1.00 16.83 159 LEU A O 1
ATOM 1167 N N . SER A 1 172 ? 3.592 8.881 44.022 1.00 14.70 160 SER A N 1
ATOM 1168 C CA . SER A 1 172 ? 3.526 10.234 44.545 1.00 18.78 160 SER A CA 1
ATOM 1169 C C . SER A 1 172 ? 2.480 10.380 45.646 1.00 19.26 160 SER A C 1
ATOM 1170 O O . SER A 1 172 ? 2.731 10.995 46.669 1.00 16.71 160 SER A O 1
ATOM 1173 N N . TYR A 1 173 ? 1.316 9.790 45.412 1.00 19.19 161 TYR A N 1
ATOM 1174 C CA . TYR A 1 173 ? 0.235 9.815 46.372 1.00 17.98 161 TYR A CA 1
ATOM 1175 C C . TYR A 1 173 ? 0.588 9.148 47.673 1.00 15.33 161 TYR A C 1
ATOM 1176 O O . TYR A 1 173 ? 0.349 9.715 48.713 1.00 12.96 161 TYR A O 1
ATOM 1185 N N . VAL A 1 174 ? 1.184 7.966 47.635 1.00 17.97 162 VAL A N 1
ATOM 1186 C CA . VAL A 1 174 ? 1.499 7.294 48.900 1.00 17.80 162 VAL A CA 1
ATOM 1187 C C . VAL A 1 174 ? 2.676 7.919 49.648 1.00 17.68 162 VAL A C 1
ATOM 1188 O O . VAL A 1 174 ? 2.713 7.844 50.870 1.00 17.67 162 VAL A O 1
ATOM 1192 N N . VAL A 1 175 ? 3.596 8.572 48.932 1.00 16.78 163 VAL A N 1
ATOM 1193 C CA . VAL A 1 175 ? 4.700 9.310 49.564 1.00 14.46 163 VAL A CA 1
ATOM 1194 C C . VAL A 1 175 ? 4.241 10.590 50.242 1.00 17.21 163 VAL A C 1
ATOM 1195 O O . VAL A 1 175 ? 4.662 10.882 51.358 1.00 19.08 163 VAL A O 1
ATOM 1199 N N . ARG A 1 176 ? 3.408 11.369 49.562 1.00 17.57 164 ARG A N 1
ATOM 1200 C CA . ARG A 1 176 ? 2.767 12.540 50.168 1.00 18.81 164 ARG A CA 1
ATOM 1201 C C . ARG A 1 176 ? 2.039 12.178 51.445 1.00 19.12 164 ARG A C 1
ATOM 1202 O O . ARG A 1 176 ? 2.057 12.931 52.426 1.00 21.42 164 ARG A O 1
ATOM 1205 N N . TRP A 1 177 ? 1.346 11.038 51.423 1.00 20.00 165 TRP A N 1
ATOM 1206 C CA . TRP A 1 177 ? 0.600 10.605 52.577 1.00 19.35 165 TRP A CA 1
ATOM 1207 C C . TRP A 1 177 ? 1.582 10.265 53.713 1.00 20.53 165 TRP A C 1
ATOM 1208 O O . TRP A 1 177 ? 1.352 10.629 54.859 1.00 21.01 165 TRP A O 1
ATOM 1219 N N . ALA A 1 178 ? 2.694 9.626 53.367 1.00 19.64 166 ALA A N 1
ATOM 1220 C CA . ALA A 1 178 ? 3.701 9.217 54.333 1.00 21.58 166 ALA A CA 1
ATOM 1221 C C . ALA A 1 178 ? 4.363 10.438 54.969 1.00 21.98 166 ALA A C 1
ATOM 1222 O O . ALA A 1 178 ? 4.577 10.482 56.190 1.00 22.02 166 ALA A O 1
ATOM 1224 N N . ASN A 1 179 ? 4.652 11.425 54.133 1.00 20.45 167 ASN A N 1
ATOM 1225 C CA . ASN A 1 179 ? 5.168 12.701 54.586 1.00 22.78 167 ASN A CA 1
ATOM 1226 C C . ASN A 1 179 ? 4.276 13.363 55.592 1.00 22.08 167 ASN A C 1
ATOM 1227 O O . ASN A 1 179 ? 4.745 13.843 56.623 1.00 22.70 167 ASN A O 1
ATOM 1232 N N . GLU A 1 180 ? 2.993 13.357 55.299 1.00 22.55 168 GLU A N 1
ATOM 1233 C CA . GLU A 1 180 ? 1.999 14.024 56.117 1.00 25.49 168 GLU A CA 1
ATOM 1234 C C . GLU A 1 180 ? 1.817 13.374 57.481 1.00 24.70 168 GLU A C 1
ATOM 1235 O O . GLU A 1 180 ? 1.542 14.074 58.484 1.00 20.06 168 GLU A O 1
ATOM 1241 N N . LYS A 1 181 ? 1.967 12.046 57.516 1.00 25.23 169 LYS A N 1
ATOM 1242 C CA . LYS A 1 181 ? 1.870 11.276 58.754 1.00 23.89 169 LYS A CA 1
ATOM 1243 C C . LYS A 1 181 ? 3.108 11.508 59.611 1.00 23.45 169 LYS A C 1
ATOM 1244 O O . LYS A 1 181 ? 3.008 11.648 60.815 1.00 19.54 169 LYS A O 1
ATOM 1248 N N . LEU A 1 182 ? 4.274 11.531 58.984 1.00 25.54 170 LEU A N 1
ATOM 1249 C CA . LEU A 1 182 ? 5.523 11.756 59.697 1.00 26.66 170 LEU A CA 1
ATOM 1250 C C . LEU A 1 182 ? 5.549 13.125 60.347 1.00 27.44 170 LEU A C 1
ATOM 1251 O O . LEU A 1 182 ? 5.975 13.291 61.499 1.00 26.13 170 LEU A O 1
ATOM 1256 N N . LEU A 1 183 ? 5.126 14.119 59.587 1.00 28.55 171 LEU A N 1
ATOM 1257 C CA . LEU A 1 183 ? 4.967 15.462 60.113 1.00 29.95 171 LEU A CA 1
ATOM 1258 C C . LEU A 1 183 ? 4.011 15.548 61.320 1.00 27.52 171 LEU A C 1
ATOM 1259 O O . LEU A 1 183 ? 4.304 16.240 62.277 1.00 21.95 171 LEU A O 1
ATOM 1264 N N . LYS A 1 184 ? 2.870 14.866 61.257 1.00 26.90 172 LYS A N 1
ATOM 1265 C CA . LYS A 1 184 ? 1.925 14.855 62.384 1.00 30.12 172 LYS A CA 1
ATOM 1266 C C . LYS A 1 184 ? 2.532 14.197 63.629 1.00 27.51 172 LYS A C 1
ATOM 1267 O O . LYS A 1 184 ? 2.185 14.560 64.737 1.00 28.17 172 LYS A O 1
ATOM 1273 N N . GLY A 1 185 ? 3.426 13.225 63.426 1.00 28.21 173 GLY A N 1
ATOM 1274 C CA . GLY A 1 185 ? 4.184 12.598 64.514 1.00 26.13 173 GLY A CA 1
ATOM 1275 C C . GLY A 1 185 ? 5.127 13.591 65.180 1.00 24.73 173 GLY A C 1
ATOM 1276 O O . GLY A 1 185 ? 5.252 13.615 66.394 1.00 22.29 173 GLY A O 1
ATOM 1277 N N . LYS A 1 186 ? 5.793 14.399 64.365 1.00 23.59 174 LYS A N 1
ATOM 1278 C CA . LYS A 1 186 ? 6.719 15.418 64.844 1.00 25.59 174 LYS A CA 1
ATOM 1279 C C . LYS A 1 186 ? 5.971 16.520 65.594 1.00 26.22 174 LYS A C 1
ATOM 1280 O O . LYS A 1 186 ? 6.441 17.037 66.620 1.00 27.08 174 LYS A O 1
ATOM 1286 N N . GLU A 1 187 ? 4.800 16.870 65.084 1.00 23.95 175 GLU A N 1
ATOM 1287 C CA . GLU A 1 187 ? 3.934 17.820 65.766 1.00 26.09 175 GLU A CA 1
ATOM 1288 C C . GLU A 1 187 ? 3.595 17.331 67.160 1.00 24.54 175 GLU A C 1
ATOM 1289 O O . GLU A 1 187 ? 3.682 18.085 68.124 1.00 21.72 175 GLU A O 1
ATOM 1295 N N . LYS A 1 188 ? 3.238 16.056 67.279 1.00 21.65 176 LYS A N 1
ATOM 1296 C CA . LYS A 1 188 ? 2.862 15.519 68.578 1.00 22.64 176 LYS A CA 1
ATOM 1297 C C . LYS A 1 188 ? 4.051 15.433 69.526 1.00 19.03 176 LYS A C 1
ATOM 1298 O O . LYS A 1 188 ? 3.899 15.641 70.702 1.00 16.61 176 LYS A O 1
ATOM 1304 N N . LEU A 1 189 ? 5.214 15.076 69.001 1.00 21.04 177 LEU A N 1
ATOM 1305 C CA . LEU A 1 189 ? 6.438 15.115 69.776 1.00 22.96 177 LEU A CA 1
ATOM 1306 C C . LEU A 1 189 ? 6.729 16.527 70.304 1.00 23.57 177 LEU A C 1
ATOM 1307 O O . LEU A 1 189 ? 7.044 16.696 71.484 1.00 25.01 177 LEU A O 1
ATOM 1312 N N . GLY A 1 190 ? 6.577 17.534 69.448 1.00 24.90 178 GLY A N 1
ATOM 1313 C CA . GLY A 1 190 ? 6.733 18.951 69.858 1.00 24.20 178 GLY A CA 1
ATOM 1314 C C . GLY A 1 190 ? 5.750 19.368 70.953 1.00 26.93 178 GLY A C 1
ATOM 1315 O O . GLY A 1 190 ? 6.119 20.057 71.915 1.00 24.02 178 GLY A O 1
ATOM 1316 N N . ARG A 1 191 ? 4.503 18.921 70.834 1.00 25.44 179 ARG A N 1
ATOM 1317 C CA . ARG A 1 191 ? 3.481 19.230 71.838 1.00 25.48 179 ARG A CA 1
ATOM 1318 C C . ARG A 1 191 ? 3.759 18.591 73.195 1.00 23.75 179 ARG A C 1
ATOM 1319 O O . ARG A 1 191 ? 3.434 19.131 74.248 1.00 23.01 179 ARG A O 1
ATOM 1327 N N . LEU A 1 192 ? 4.339 17.411 73.153 1.00 20.78 180 LEU A N 1
ATOM 1328 C CA . LEU A 1 192 ? 4.621 16.684 74.361 1.00 22.93 180 LEU A CA 1
ATOM 1329 C C . LEU A 1 192 ? 5.781 17.354 75.071 1.00 23.48 180 LEU A C 1
ATOM 1330 O O . LEU A 1 192 ? 5.823 17.368 76.293 1.00 25.57 180 LEU A O 1
ATOM 1335 N N . GLN A 1 193 ? 6.721 17.887 74.294 1.00 23.02 181 GLN A N 1
ATOM 1336 C CA . GLN A 1 193 ? 7.888 18.568 74.848 1.00 24.06 181 GLN A CA 1
ATOM 1337 C C . GLN A 1 193 ? 7.421 19.870 75.486 1.00 24.52 181 GLN A C 1
ATOM 1338 O O . GLN A 1 193 ? 7.830 20.191 76.600 1.00 24.13 181 GLN A O 1
ATOM 1344 N N . GLU A 1 194 ? 6.565 20.602 74.775 1.00 24.71 182 GLU A N 1
ATOM 1345 C CA . GLU A 1 194 ? 5.906 21.782 75.339 1.00 26.11 182 GLU A CA 1
ATOM 1346 C C . GLU A 1 194 ? 5.228 21.513 76.666 1.00 24.49 182 GLU A C 1
ATOM 1347 O O . GLU A 1 194 ? 5.439 22.240 77.638 1.00 24.52 182 GLU A O 1
ATOM 1353 N N . ALA A 1 195 ? 4.386 20.489 76.686 1.00 21.97 183 ALA A N 1
ATOM 1354 C CA . ALA A 1 195 ? 3.591 20.142 77.868 1.00 24.15 183 ALA A CA 1
ATOM 1355 C C . ALA A 1 195 ? 4.466 19.863 79.078 1.00 23.75 183 ALA A C 1
ATOM 1356 O O . ALA A 1 195 ? 4.253 20.397 80.158 1.00 24.46 183 ALA A O 1
ATOM 1358 N N . LEU A 1 196 ? 5.452 19.008 78.879 1.00 24.95 184 LEU A N 1
ATOM 1359 C CA . LEU A 1 196 ? 6.453 18.723 79.891 1.00 26.28 184 LEU A CA 1
ATOM 1360 C C . LEU A 1 196 ? 7.286 19.947 80.309 1.00 27.44 184 LEU A C 1
ATOM 1361 O O . LEU A 1 196 ? 7.637 20.095 81.478 1.00 27.08 184 LEU A O 1
ATOM 1366 N N . GLU A 1 197 ? 7.636 20.784 79.343 1.00 29.20 185 GLU A N 1
ATOM 1367 C CA . GLU A 1 197 ? 8.295 22.066 79.626 1.00 30.59 185 GLU A CA 1
ATOM 1368 C C . GLU A 1 197 ? 7.396 23.006 80.407 1.00 29.90 185 GLU A C 1
ATOM 1369 O O . GLU A 1 197 ? 7.859 23.637 81.334 1.00 32.66 185 GLU A O 1
ATOM 1375 N N . SER A 1 198 ? 6.122 23.101 80.043 1.00 30.07 186 SER A N 1
ATOM 1376 C CA . SER A 1 198 ? 5.194 23.971 80.754 1.00 29.72 186 SER A CA 1
ATOM 1377 C C . SER A 1 198 ? 5.104 23.491 82.198 1.00 30.65 186 SER A C 1
ATOM 1378 O O . SER A 1 198 ? 5.153 24.277 83.148 1.00 29.73 186 SER A O 1
ATOM 1380 N N . LEU A 1 199 ? 5.004 22.181 82.357 1.00 29.96 187 LEU A N 1
ATOM 1381 C CA . LEU A 1 199 ? 4.969 21.582 83.674 1.00 29.98 187 LEU A CA 1
ATOM 1382 C C . LEU A 1 199 ? 6.237 21.916 84.440 1.00 29.14 187 LEU A C 1
ATOM 1383 O O . LEU A 1 199 ? 6.179 22.527 85.510 1.00 29.38 187 LEU A O 1
ATOM 1388 N N . GLN A 1 200 ? 7.373 21.514 83.874 1.00 27.92 188 GLN A N 1
ATOM 1389 C CA . GLN A 1 200 ? 8.687 21.662 84.517 1.00 29.74 188 GLN A CA 1
ATOM 1390 C C . GLN A 1 200 ? 9.035 23.111 84.882 1.00 24.40 188 GLN A C 1
ATOM 1391 O O . GLN A 1 200 ? 9.709 23.356 85.874 1.00 24.03 188 GLN A O 1
ATOM 1397 N N . ARG A 1 201 ? 8.574 24.069 84.092 1.00 23.90 189 ARG A N 1
ATOM 1398 C CA . ARG A 1 201 ? 8.960 25.467 84.285 1.00 23.86 189 ARG A CA 1
ATOM 1399 C C . ARG A 1 201 ? 8.003 26.261 85.180 1.00 24.03 189 ARG A C 1
ATOM 1400 O O . ARG A 1 201 ? 8.115 27.501 85.259 1.00 23.09 189 ARG A O 1
ATOM 1403 N N . GLU A 1 202 ? 7.102 25.572 85.890 1.00 23.19 190 GLU A N 1
ATOM 1404 C CA . GLU A 1 202 ? 6.095 26.279 86.709 1.00 24.18 190 GLU A CA 1
ATOM 1405 C C . GLU A 1 202 ? 6.669 27.341 87.643 1.00 23.29 190 GLU A C 1
ATOM 1406 O O . GLU A 1 202 ? 6.132 28.474 87.755 1.00 24.87 190 GLU A O 1
ATOM 1412 N N . ASN A 1 203 ? 7.764 27.023 88.311 1.00 20.30 191 ASN A N 1
ATOM 1413 C CA . ASN A 1 203 ? 8.347 28.029 89.179 1.00 19.25 191 ASN A CA 1
ATOM 1414 C C . ASN A 1 203 ? 9.752 28.486 88.747 1.00 16.45 191 ASN A C 1
ATOM 1415 O O . ASN A 1 203 ? 10.604 28.839 89.568 1.00 20.64 191 ASN A O 1
ATOM 1420 N N . ALA A 1 204 ? 9.951 28.545 87.436 1.00 13.48 192 ALA A N 1
ATOM 1421 C CA . ALA A 1 204 ? 11.190 29.050 86.847 1.00 8.14 192 ALA A CA 1
ATOM 1422 C C . ALA A 1 204 ? 11.571 30.434 87.313 1.00 8.61 192 ALA A C 1
ATOM 1423 O O . ALA A 1 204 ? 12.765 30.776 87.321 1.00 8.61 192 ALA A O 1
ATOM 1425 N N . TYR A 1 205 ? 10.588 31.266 87.669 1.00 6.94 193 TYR A N 1
ATOM 1426 C CA . TYR A 1 205 ? 10.888 32.638 88.031 1.00 6.20 193 TYR A CA 1
ATOM 1427 C C . TYR A 1 205 ? 10.570 32.981 89.484 1.00 10.85 193 TYR A C 1
ATOM 1428 O O . TYR A 1 205 ? 10.696 34.131 89.877 1.00 9.78 193 TYR A O 1
ATOM 1437 N N . CYS A 1 206 ? 10.236 31.975 90.287 1.00 17.21 194 CYS A N 1
ATOM 1438 C CA . CYS A 1 206 ? 9.897 32.169 91.707 1.00 21.14 194 CYS A CA 1
ATOM 1439 C C . CYS A 1 206 ? 10.525 31.129 92.643 1.00 24.44 194 CYS A C 1
ATOM 1440 O O . CYS A 1 206 ? 10.275 29.934 92.519 1.00 23.63 194 CYS A O 1
ATOM 1443 N N . SER A 1 207 ? 11.311 31.620 93.597 1.00 31.54 195 SER A N 1
ATOM 1444 C CA . SER A 1 207 ? 11.939 30.797 94.636 1.00 37.04 195 SER A CA 1
ATOM 1445 C C . SER A 1 207 ? 10.916 30.045 95.523 1.00 41.54 195 SER A C 1
ATOM 1446 O O . SER A 1 207 ? 11.141 28.889 95.895 1.00 43.97 195 SER A O 1
ATOM 1449 N N . ASP A 1 208 ? 9.790 30.699 95.826 1.00 45.14 196 ASP A N 1
ATOM 1450 C CA . ASP A 1 208 ? 8.761 30.176 96.743 1.00 46.55 196 ASP A CA 1
ATOM 1451 C C . ASP A 1 208 ? 7.682 29.324 96.044 1.00 49.23 196 ASP A C 1
ATOM 1452 O O . ASP A 1 208 ? 7.813 28.800 94.924 1.00 50.91 196 ASP A O 1
ATOM 1467 N N . TRP B 1 15 ? 28.942 13.906 11.326 1.00 28.75 3 TRP B N 1
ATOM 1468 C CA . TRP B 1 15 ? 28.001 14.109 12.441 1.00 26.53 3 TRP B CA 1
ATOM 1469 C C . TRP B 1 15 ? 27.381 12.802 12.871 1.00 25.72 3 TRP B C 1
ATOM 1470 O O . 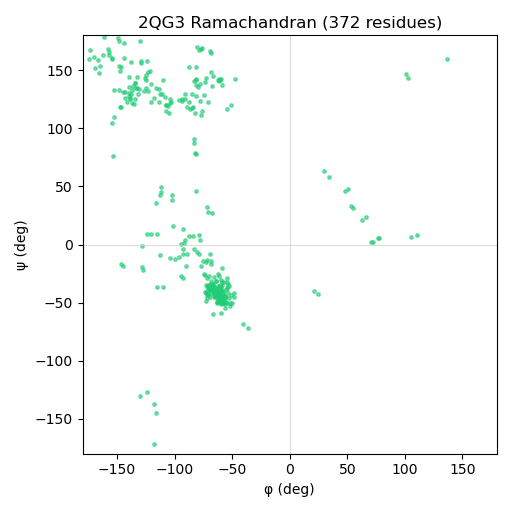TRP B 1 15 ? 27.348 12.507 14.054 1.00 24.73 3 TRP B O 1
ATOM 1481 N N . GLU B 1 16 ? 26.908 12.015 11.907 1.00 25.37 4 GLU B N 1
ATOM 1482 C CA . GLU B 1 16 ? 26.123 10.823 12.212 1.00 27.26 4 GLU B CA 1
ATOM 1483 C C . GLU B 1 16 ? 26.996 9.778 12.926 1.00 27.10 4 GLU B C 1
ATOM 1484 O O . GLU B 1 16 ? 26.528 9.097 13.839 1.00 27.71 4 GLU B O 1
ATOM 1487 N N . GLN B 1 17 ? 28.263 9.671 12.519 1.00 26.13 5 GLN B N 1
ATOM 1488 C CA . GLN B 1 17 ? 29.212 8.742 13.168 1.00 26.61 5 GLN B CA 1
ATOM 1489 C C . GLN B 1 17 ? 29.605 9.247 14.555 1.00 24.49 5 GLN B C 1
ATOM 1490 O O . GLN B 1 17 ? 29.733 8.471 15.489 1.00 22.73 5 GLN B O 1
ATOM 1492 N N . PHE B 1 18 ? 29.802 10.551 14.679 1.00 24.45 6 PHE B N 1
ATOM 1493 C CA . PHE B 1 18 ? 30.099 11.179 15.972 1.00 24.48 6 PHE B CA 1
ATOM 1494 C C . PHE B 1 18 ? 28.956 10.972 16.953 1.00 24.20 6 PHE B C 1
ATOM 1495 O O . PHE B 1 18 ? 29.192 10.611 18.107 1.00 24.83 6 PHE B O 1
ATOM 1503 N N . LYS B 1 19 ? 27.709 11.177 16.504 1.00 24.51 7 LYS B N 1
ATOM 1504 C CA . LYS B 1 19 ? 26.557 10.960 17.364 1.00 23.30 7 LYS B CA 1
ATOM 1505 C C . LYS B 1 19 ? 26.377 9.491 17.740 1.00 24.45 7 LYS B C 1
ATOM 1506 O O . LYS B 1 19 ? 26.069 9.171 18.869 1.00 23.89 7 LYS B O 1
ATOM 1512 N N . LYS B 1 20 ? 26.607 8.585 16.803 1.00 23.26 8 LYS B N 1
ATOM 1513 C CA . LYS B 1 20 ? 26.515 7.144 17.120 1.00 26.45 8 LYS B CA 1
ATOM 1514 C C . LYS B 1 20 ? 27.453 6.753 18.270 1.00 25.26 8 LYS B C 1
ATOM 1515 O O . LYS B 1 20 ? 27.075 5.984 19.159 1.00 26.50 8 LYS B O 1
ATOM 1519 N N . GLU B 1 21 ? 28.679 7.262 18.219 1.00 25.18 9 GLU B N 1
ATOM 1520 C CA . GLU B 1 21 ? 29.683 6.976 19.226 1.00 28.06 9 GLU B CA 1
ATOM 1521 C C . GLU B 1 21 ? 29.293 7.550 20.582 1.00 25.08 9 GLU B C 1
ATOM 1522 O O . GLU B 1 21 ? 29.436 6.897 21.581 1.00 23.00 9 GLU B O 1
ATOM 1528 N N . LYS B 1 22 ? 28.819 8.786 20.624 1.00 25.61 10 LYS B N 1
ATOM 1529 C CA . LYS B 1 22 ? 28.428 9.394 21.887 1.00 24.36 10 LYS B CA 1
ATOM 1530 C C . LYS B 1 22 ? 27.149 8.803 22.468 1.00 25.62 10 LYS B C 1
ATOM 1531 O O . LYS B 1 22 ? 27.016 8.649 23.677 1.00 24.19 10 LYS B O 1
ATOM 1537 N N . LEU B 1 23 ? 26.218 8.453 21.599 1.00 24.52 11 LEU B N 1
ATOM 1538 C CA . LEU B 1 23 ? 24.978 7.905 22.007 1.00 26.73 11 LEU B CA 1
ATOM 1539 C C . LEU B 1 23 ? 25.185 6.478 22.578 1.00 26.93 11 LEU B C 1
ATOM 1540 O O . LEU B 1 23 ? 24.508 6.072 23.532 1.00 23.83 11 LEU B O 1
ATOM 1545 N N . ARG B 1 24 ? 26.139 5.743 22.007 1.00 28.07 12 ARG B N 1
ATOM 1546 C CA . ARG B 1 24 ? 26.560 4.450 22.540 1.00 29.33 12 ARG B CA 1
ATOM 1547 C C . ARG B 1 24 ? 27.094 4.602 23.974 1.00 29.25 12 ARG B C 1
ATOM 1548 O O . ARG B 1 24 ? 26.812 3.786 24.832 1.00 30.20 12 ARG B O 1
ATOM 1556 N N . GLY B 1 25 ? 27.879 5.642 24.212 1.00 29.81 13 GLY B N 1
ATOM 1557 C CA . GLY B 1 25 ? 28.371 5.955 25.560 1.00 29.71 13 GLY B CA 1
ATOM 1558 C C . GLY B 1 25 ? 27.265 6.260 26.548 1.00 27.08 13 GLY B C 1
ATOM 1559 O O . GLY B 1 25 ? 27.315 5.833 27.697 1.00 27.06 13 GLY B O 1
ATOM 1560 N N . TYR B 1 26 ? 26.225 6.931 26.079 1.00 24.40 14 TYR B N 1
ATOM 1561 C CA . TYR B 1 26 ? 25.060 7.256 26.914 1.00 23.78 14 TYR B CA 1
ATOM 1562 C C . TYR B 1 26 ? 24.190 6.006 27.165 1.00 25.74 14 TYR B C 1
ATOM 1563 O O . TYR B 1 26 ? 23.756 5.742 28.279 1.00 23.83 14 TYR B O 1
ATOM 1572 N N . LEU B 1 27 ? 23.996 5.178 26.150 1.00 27.21 15 LEU B N 1
ATOM 1573 C CA . LEU B 1 27 ? 23.229 3.951 26.370 1.00 29.52 15 LEU B CA 1
ATOM 1574 C C . LEU B 1 27 ? 23.970 3.002 27.341 1.00 28.93 15 LEU B C 1
ATOM 1575 O O . LEU B 1 27 ? 23.338 2.427 28.214 1.00 29.66 15 LEU B O 1
ATOM 1580 N N . GLU B 1 28 ? 25.294 2.898 27.243 1.00 28.73 16 GLU B N 1
ATOM 1581 C CA . GLU B 1 28 ? 26.053 2.040 28.168 1.00 28.58 16 GLU B CA 1
ATOM 1582 C C . GLU B 1 28 ? 25.881 2.547 29.598 1.00 27.82 16 GLU B C 1
ATOM 1583 O O . GLU B 1 28 ? 25.672 1.756 30.510 1.00 30.52 16 GLU B O 1
ATOM 1585 N N . ALA B 1 29 ? 25.937 3.859 29.791 1.00 27.37 17 ALA B N 1
ATOM 1586 C CA . ALA B 1 29 ? 25.719 4.462 31.125 1.00 26.02 17 ALA B CA 1
ATOM 1587 C C . ALA B 1 29 ? 24.334 4.189 31.675 1.00 26.05 17 ALA B C 1
ATOM 1588 O O . ALA B 1 29 ? 24.186 3.907 32.845 1.00 25.84 17 ALA B O 1
ATOM 1590 N N . LYS B 1 30 ? 23.316 4.266 30.836 1.00 26.72 18 LYS B N 1
ATOM 1591 C CA . LYS B 1 30 ? 21.966 3.865 31.251 1.00 28.87 18 LYS B CA 1
ATOM 1592 C C . LYS B 1 30 ? 21.949 2.418 31.707 1.00 29.69 18 LYS B C 1
ATOM 1593 O O . LYS B 1 30 ? 21.424 2.143 32.764 1.00 30.51 18 LYS B O 1
ATOM 1599 N N . ASN B 1 31 ? 22.543 1.513 30.920 1.00 32.12 19 ASN B N 1
ATOM 1600 C CA . ASN B 1 31 ? 22.619 0.084 31.260 1.00 31.92 19 ASN B CA 1
ATOM 1601 C C . ASN B 1 31 ? 23.366 -0.223 32.556 1.00 32.88 19 ASN B C 1
ATOM 1602 O O . ASN B 1 31 ? 22.985 -1.132 33.299 1.00 34.19 19 ASN B O 1
ATOM 1607 N N . GLN B 1 32 ? 24.455 0.494 32.797 1.00 33.84 20 GLN B N 1
ATOM 1608 C CA . GLN B 1 32 ? 25.198 0.393 34.051 1.00 35.34 20 GLN B CA 1
ATOM 1609 C C . GLN B 1 32 ? 24.511 1.173 35.188 1.00 35.18 20 GLN B C 1
ATOM 1610 O O . GLN B 1 32 ? 25.067 1.295 36.278 1.00 36.33 20 GLN B O 1
ATOM 1616 N N . ARG B 1 33 ? 23.338 1.743 34.930 1.00 34.93 21 ARG B N 1
ATOM 1617 C CA . ARG B 1 33 ? 22.669 2.595 35.906 1.00 33.67 21 ARG B CA 1
ATOM 1618 C C . ARG B 1 33 ? 23.543 3.765 36.396 1.00 32.21 21 ARG B C 1
ATOM 1619 O O . ARG B 1 33 ? 23.394 4.230 37.533 1.00 33.38 21 ARG B O 1
ATOM 1621 N N . LYS B 1 34 ? 24.430 4.263 35.534 1.00 31.41 22 LYS B N 1
ATOM 1622 C CA . LYS B 1 34 ? 25.280 5.430 35.848 1.00 30.96 22 LYS B CA 1
ATOM 1623 C C . LYS B 1 34 ? 24.783 6.724 35.204 1.00 31.16 22 LYS B C 1
ATOM 1624 O O . LYS B 1 34 ? 25.550 7.506 34.675 1.00 26.07 22 LYS B O 1
ATOM 1628 N N . VAL B 1 35 ? 23.479 6.946 35.253 1.00 30.78 23 VAL B N 1
ATOM 1629 C CA . VAL B 1 35 ? 22.879 8.199 34.814 1.00 28.25 23 VAL B CA 1
ATOM 1630 C C . VAL B 1 35 ? 21.945 8.656 35.905 1.00 27.30 23 VAL B C 1
ATOM 1631 O O . VAL B 1 35 ? 21.186 7.868 36.423 1.00 28.81 23 VAL B O 1
ATOM 1635 N N . ASP B 1 36 ? 22.006 9.928 36.277 1.00 28.25 24 ASP B N 1
ATOM 1636 C CA . ASP B 1 36 ? 21.142 10.459 37.314 1.00 27.38 24 ASP B CA 1
ATOM 1637 C C . ASP B 1 36 ? 19.720 10.149 36.905 1.00 26.81 24 ASP B C 1
ATOM 1638 O O . ASP B 1 36 ? 19.261 10.585 35.871 1.00 24.63 24 ASP B O 1
ATOM 1643 N N . PHE B 1 37 ? 19.046 9.334 37.709 1.00 26.53 25 PHE B N 1
ATOM 1644 C CA . PHE B 1 37 ? 17.775 8.741 37.282 1.00 28.66 25 PHE B CA 1
ATOM 1645 C C . PHE B 1 37 ? 16.703 9.823 37.008 1.00 29.03 25 PHE B C 1
ATOM 1646 O O . PHE B 1 37 ? 15.785 9.593 36.202 1.00 31.67 25 PHE B O 1
ATOM 1654 N N . ASP B 1 38 ? 16.824 10.989 37.645 1.00 27.93 26 ASP B N 1
ATOM 1655 C CA . ASP B 1 38 ? 15.836 12.046 37.460 1.00 31.09 26 ASP B CA 1
ATOM 1656 C C . ASP B 1 38 ? 16.018 12.882 36.185 1.00 30.21 26 ASP B C 1
ATOM 1657 O O . ASP B 1 38 ? 15.174 13.734 35.881 1.00 26.56 26 ASP B O 1
ATOM 1662 N N . ILE B 1 39 ? 17.098 12.665 35.447 1.00 29.72 27 ILE B N 1
ATOM 1663 C CA . ILE B 1 39 ? 17.197 13.320 34.116 1.00 30.20 27 ILE B CA 1
ATOM 1664 C C . ILE B 1 39 ? 17.341 12.426 32.923 1.00 27.93 27 ILE B C 1
ATOM 1665 O O . ILE B 1 39 ? 17.505 12.908 31.819 1.00 29.38 27 ILE B O 1
ATOM 1670 N N . VAL B 1 40 ? 17.190 11.136 33.140 1.00 27.41 28 VAL B N 1
ATOM 1671 C CA . VAL B 1 40 ? 17.092 10.189 32.050 1.00 25.92 28 VAL B CA 1
ATOM 1672 C C . VAL B 1 40 ? 16.076 10.694 31.005 1.00 25.48 28 VAL B C 1
ATOM 1673 O O . VAL B 1 40 ? 16.334 10.658 29.819 1.00 23.81 28 VAL B O 1
ATOM 1677 N N . GLU B 1 41 ? 14.927 11.175 31.455 1.00 23.69 29 GLU B N 1
ATOM 1678 C CA . GLU B 1 41 ? 13.890 11.595 30.532 1.00 26.52 29 GLU B CA 1
ATOM 1679 C C . GLU B 1 41 ? 14.309 12.789 29.680 1.00 23.91 29 GLU B C 1
ATOM 1680 O O . GLU B 1 41 ? 14.055 12.786 28.465 1.00 23.74 29 GLU B O 1
ATOM 1686 N N . LEU B 1 42 ? 14.930 13.792 30.324 1.00 20.80 30 LEU B N 1
ATOM 1687 C CA . LEU B 1 42 ? 15.516 14.935 29.643 1.00 19.65 30 LEU B CA 1
ATOM 1688 C C . LEU B 1 42 ? 16.599 14.599 28.643 1.00 18.72 30 LEU B C 1
ATOM 1689 O O . LEU B 1 42 ? 16.623 15.161 27.541 1.00 20.64 30 LEU B O 1
ATOM 1694 N N . LEU B 1 43 ? 17.529 13.741 29.040 1.00 20.23 31 LEU B N 1
ATOM 1695 C CA . LEU B 1 43 ? 18.631 13.355 28.145 1.00 22.21 31 LEU B CA 1
ATOM 1696 C C . LEU B 1 43 ? 18.173 12.467 27.006 1.00 21.08 31 LEU B C 1
ATOM 1697 O O . LEU B 1 43 ? 18.670 12.596 25.898 1.00 22.92 31 LEU B O 1
ATOM 1702 N N . ASP B 1 44 ? 17.213 11.581 27.256 1.00 20.51 32 ASP B N 1
ATOM 1703 C CA . ASP B 1 44 ? 16.584 10.851 26.179 1.00 22.01 32 ASP B CA 1
ATOM 1704 C C . ASP B 1 44 ? 15.978 11.820 25.173 1.00 19.92 32 ASP B C 1
ATOM 1705 O O . ASP B 1 44 ? 16.139 11.651 23.967 1.00 20.27 32 ASP B O 1
ATOM 1710 N N . LEU B 1 45 ? 15.258 12.822 25.667 1.00 18.41 33 LEU B N 1
ATOM 1711 C CA . LEU B 1 45 ? 14.582 13.786 24.820 1.00 16.69 33 LEU B CA 1
ATOM 1712 C C . LEU B 1 45 ? 15.606 14.553 23.997 1.00 18.08 33 LEU B C 1
ATOM 1713 O O . LEU B 1 45 ? 15.487 14.657 22.795 1.00 20.89 33 LEU B O 1
ATOM 1718 N N . ILE B 1 46 ? 16.634 15.064 24.657 1.00 17.44 34 ILE B N 1
ATOM 1719 C CA . ILE B 1 46 ? 17.661 15.836 23.937 1.00 18.80 34 ILE B CA 1
ATOM 1720 C C . ILE B 1 46 ? 18.242 14.965 22.819 1.00 22.49 34 ILE B C 1
ATOM 1721 O O . ILE B 1 46 ? 18.364 15.426 21.692 1.00 22.77 34 ILE B O 1
ATOM 1726 N N . ASN B 1 47 ? 18.559 13.701 23.126 1.00 23.43 35 ASN B N 1
ATOM 1727 C CA . ASN B 1 47 ? 19.177 12.800 22.149 1.00 22.59 35 ASN B CA 1
ATOM 1728 C C . ASN B 1 47 ? 18.214 12.341 21.023 1.00 23.58 35 ASN B C 1
ATOM 1729 O O . ASN B 1 47 ? 18.685 11.811 20.026 1.00 22.45 35 ASN B O 1
ATOM 1734 N N . SER B 1 48 ? 16.905 12.569 21.184 1.00 23.70 36 SER B N 1
ATOM 1735 C CA . SER B 1 48 ? 15.908 12.339 20.127 1.00 24.23 36 SER B CA 1
ATOM 1736 C C . SER B 1 48 ? 15.911 13.401 19.042 1.00 22.28 36 SER B C 1
ATOM 1737 O O . SER B 1 48 ? 15.338 13.193 18.011 1.00 22.42 36 SER B O 1
ATOM 1740 N N . PHE B 1 49 ? 16.555 14.536 19.262 1.00 22.41 37 PHE B N 1
ATOM 1741 C CA . PHE B 1 49 ? 16.699 15.529 18.217 1.00 22.70 37 PHE B CA 1
ATOM 1742 C C . PHE B 1 49 ? 17.831 15.101 17.294 1.00 22.30 37 PHE B C 1
ATOM 1743 O O . PHE B 1 49 ? 18.881 14.679 17.756 1.00 24.13 37 PHE B O 1
ATOM 1751 N N . ASP B 1 50 ? 17.635 15.206 15.981 1.00 23.91 38 ASP B N 1
ATOM 1752 C CA . ASP B 1 50 ? 18.671 14.789 15.042 1.00 25.65 38 ASP B CA 1
ATOM 1753 C C . ASP B 1 50 ? 19.943 15.566 15.284 1.00 22.66 38 ASP B C 1
ATOM 1754 O O . ASP B 1 50 ? 21.014 15.046 15.153 1.00 24.51 38 ASP B O 1
ATOM 1759 N N . ASP B 1 51 ? 19.819 16.821 15.668 1.00 22.35 39 ASP B N 1
ATOM 1760 C CA . ASP B 1 51 ? 21.007 17.688 15.713 1.00 22.13 39 ASP B CA 1
ATOM 1761 C C . ASP B 1 51 ? 21.646 17.941 17.107 1.00 20.48 39 ASP B C 1
ATOM 1762 O O . ASP B 1 51 ? 22.526 18.815 17.253 1.00 19.78 39 ASP B O 1
ATOM 1767 N N . PHE B 1 52 ? 21.280 17.099 18.085 1.00 18.61 40 PHE B N 1
ATOM 1768 C CA . PHE B 1 52 ? 21.898 17.093 19.412 1.00 21.11 40 PHE B CA 1
ATOM 1769 C C . PHE B 1 52 ? 22.475 15.721 19.773 1.00 21.70 40 PHE B C 1
ATOM 1770 O O . PHE B 1 52 ? 21.979 14.659 19.356 1.00 20.87 40 PHE B O 1
ATOM 1778 N N . VAL B 1 53 ? 23.550 15.747 20.560 1.00 22.75 41 VAL B N 1
ATOM 1779 C CA . VAL B 1 53 ? 23.890 14.551 21.343 1.00 20.28 41 VAL B CA 1
ATOM 1780 C C . VAL B 1 53 ? 24.471 14.957 22.698 1.00 21.52 41 VAL B C 1
ATOM 1781 O O . VAL B 1 53 ? 25.336 15.856 22.791 1.00 24.75 41 VAL B O 1
ATOM 1785 N N . THR B 1 54 ? 23.956 14.346 23.757 1.00 17.72 42 THR B N 1
ATOM 1786 C CA . THR B 1 54 ? 24.491 14.619 25.089 1.00 18.02 42 THR B CA 1
ATOM 1787 C C . THR B 1 54 ? 25.926 14.094 25.194 1.00 21.36 42 THR B C 1
ATOM 1788 O O . THR B 1 54 ? 26.286 13.024 24.631 1.00 16.06 42 THR B O 1
ATOM 1792 N N . LEU B 1 55 ? 26.738 14.815 25.940 1.00 21.06 43 LEU B N 1
ATOM 1793 C CA . LEU B 1 55 ? 28.092 14.357 26.273 1.00 20.35 43 LEU B CA 1
ATOM 1794 C C . LEU B 1 55 ? 28.296 13.965 27.718 1.00 22.24 43 LEU B C 1
ATOM 1795 O O . LEU B 1 55 ? 29.041 13.043 28.000 1.00 22.51 43 LEU B O 1
ATOM 1800 N N . SER B 1 56 ? 27.652 14.678 28.636 1.00 20.50 44 SER B N 1
ATOM 1801 C CA . SER B 1 56 ? 27.850 14.479 30.061 1.00 25.05 44 SER B CA 1
ATOM 1802 C C . SER B 1 56 ? 26.791 15.283 30.780 1.00 28.47 44 SER B C 1
ATOM 1803 O O . SER B 1 56 ? 26.188 16.205 30.194 1.00 27.30 44 SER B O 1
ATOM 1806 N N . SER B 1 57 ? 26.555 14.945 32.038 1.00 27.26 45 SER B N 1
ATOM 1807 C CA . SER B 1 57 ? 25.509 15.615 32.778 1.00 28.01 45 SER B CA 1
ATOM 1808 C C . SER B 1 57 ? 25.603 15.256 34.251 1.00 28.99 45 SER B C 1
ATOM 1809 O O . SER B 1 57 ? 26.088 14.181 34.604 1.00 23.33 45 SER B O 1
ATOM 1812 N N . CYS B 1 58 ? 25.137 16.189 35.080 1.00 25.48 46 CYS B N 1
ATOM 1813 C CA . CYS B 1 58 ? 24.944 15.995 36.486 1.00 24.01 46 CYS B CA 1
ATOM 1814 C C . CYS B 1 58 ? 23.618 16.697 36.790 1.00 22.57 46 CYS B C 1
ATOM 1815 O O . CYS B 1 58 ? 23.466 17.857 36.439 1.00 20.41 46 CYS B O 1
ATOM 1818 N N . SER B 1 59 ? 22.688 16.036 37.480 1.00 22.64 47 SER B N 1
ATOM 1819 C CA . SER B 1 59 ? 21.407 16.700 37.827 1.00 22.08 47 SER B CA 1
ATOM 1820 C C . SER B 1 59 ? 21.452 17.563 39.101 1.00 22.48 47 SER B C 1
ATOM 1821 O O . SER B 1 59 ? 20.422 18.157 39.529 1.00 21.15 47 SER B O 1
ATOM 1824 N N . GLY B 1 60 ? 22.642 17.743 39.665 1.00 19.72 48 GLY B N 1
ATOM 1825 C CA . GLY B 1 60 ? 22.769 18.605 40.837 1.00 18.59 48 GLY B CA 1
ATOM 1826 C C . GLY B 1 60 ? 22.893 17.741 42.057 1.00 22.38 48 GLY B C 1
ATOM 1827 O O . GLY B 1 60 ? 22.236 16.689 42.178 1.00 18.96 48 GLY B O 1
ATOM 1828 N N . ARG B 1 61 ? 23.714 18.178 42.999 1.00 20.90 49 ARG B N 1
ATOM 1829 C CA . ARG B 1 61 ? 23.840 17.430 44.220 1.00 21.79 49 ARG B CA 1
ATOM 1830 C C . ARG B 1 61 ? 24.330 18.271 45.394 1.00 20.15 49 ARG B C 1
ATOM 1831 O O . ARG B 1 61 ? 24.780 19.405 45.212 1.00 14.24 49 ARG B O 1
ATOM 1839 N N . ILE B 1 62 ? 24.129 17.723 46.594 1.00 19.68 50 ILE B N 1
ATOM 1840 C CA . ILE B 1 62 ? 24.724 18.244 47.793 1.00 20.91 50 ILE B CA 1
ATOM 1841 C C . ILE B 1 62 ? 25.769 17.271 48.284 1.00 19.92 50 ILE B C 1
ATOM 1842 O O . ILE B 1 62 ? 25.596 16.105 48.201 1.00 16.96 50 ILE B O 1
ATOM 1847 N N . ALA B 1 63 ? 26.884 17.761 48.799 1.00 19.67 51 ALA B N 1
ATOM 1848 C CA . ALA B 1 63 ? 27.834 16.831 49.340 1.00 19.91 51 ALA B CA 1
ATOM 1849 C C . ALA B 1 63 ? 28.521 17.394 50.569 1.00 20.15 51 ALA B C 1
ATOM 1850 O O . ALA B 1 63 ? 28.518 18.606 50.789 1.00 17.82 51 ALA B O 1
ATOM 1852 N N . VAL B 1 64 ? 29.091 16.492 51.355 1.00 18.38 52 VAL B N 1
ATOM 1853 C CA . VAL B 1 64 ? 30.039 16.861 52.394 1.00 19.78 52 VAL B CA 1
ATOM 1854 C C . VAL B 1 64 ? 31.329 16.151 52.085 1.00 18.22 52 VAL B C 1
ATOM 1855 O O . VAL B 1 64 ? 31.341 14.946 51.965 1.00 18.89 52 VAL B O 1
ATOM 1859 N N . VAL B 1 65 ? 32.393 16.939 51.944 1.00 21.19 53 VAL B N 1
ATOM 1860 C CA . VAL B 1 65 ? 33.691 16.501 51.465 1.00 21.43 53 VAL B CA 1
ATOM 1861 C C . VAL B 1 65 ? 34.741 16.838 52.504 1.00 19.09 53 VAL B C 1
ATOM 1862 O O . VAL B 1 65 ? 34.788 17.956 53.004 1.00 18.38 53 VAL B O 1
ATOM 1866 N N . ASP B 1 66 ? 35.592 15.869 52.816 1.00 19.28 54 ASP B N 1
ATOM 1867 C CA . ASP B 1 66 ? 36.716 16.049 53.750 1.00 21.78 54 ASP B CA 1
ATOM 1868 C C . ASP B 1 66 ? 37.916 16.589 52.949 1.00 23.47 54 ASP B C 1
ATOM 1869 O O . ASP B 1 66 ? 38.407 15.905 52.061 1.00 26.13 54 ASP B O 1
ATOM 1874 N N . LEU B 1 67 ? 38.387 17.798 53.253 1.00 22.28 55 LEU B N 1
ATOM 1875 C CA . LEU B 1 67 ? 39.425 18.487 52.444 1.00 26.11 55 LEU B CA 1
ATOM 1876 C C . LEU B 1 67 ? 40.532 19.051 53.334 1.00 27.72 55 LEU B C 1
ATOM 1877 O O . LEU B 1 67 ? 40.260 19.531 54.431 1.00 26.19 55 LEU B O 1
ATOM 1882 N N . GLU B 1 68 ? 41.772 19.019 52.856 1.00 32.92 56 GLU B N 1
ATOM 1883 C CA . GLU B 1 68 ? 42.897 19.620 53.591 1.00 38.19 56 GLU B CA 1
ATOM 1884 C C . GLU B 1 68 ? 42.765 21.135 53.476 1.00 41.94 56 GLU B C 1
ATOM 1885 O O . GLU B 1 68 ? 42.826 21.865 54.477 1.00 41.69 56 GLU B O 1
ATOM 1891 N N . LYS B 1 69 ? 42.561 21.602 52.248 1.00 43.47 57 LYS B N 1
ATOM 1892 C CA . LYS B 1 69 ? 42.370 23.021 51.991 1.00 44.58 57 LYS B CA 1
ATOM 1893 C C . LYS B 1 69 ? 41.398 23.160 50.826 1.00 45.08 57 LYS B C 1
ATOM 1894 O O . LYS B 1 69 ? 41.278 22.234 50.013 1.00 43.61 57 LYS B O 1
ATOM 1897 N N . PRO B 1 70 ? 40.653 24.285 50.771 1.00 46.37 58 PRO B N 1
ATOM 1898 C CA . PRO B 1 70 ? 39.607 24.368 49.736 1.00 46.93 58 PRO B CA 1
ATOM 1899 C C . PRO B 1 70 ? 40.210 24.277 48.336 1.00 48.59 58 PRO B C 1
ATOM 1900 O O . PRO B 1 70 ? 41.310 24.813 48.084 1.00 47.18 58 PRO B O 1
ATOM 1904 N N . GLY B 1 71 ? 39.513 23.560 47.456 1.00 49.35 59 GLY B N 1
ATOM 1905 C CA . GLY B 1 71 ? 40.024 23.266 46.121 1.00 51.20 59 GLY B CA 1
ATOM 1906 C C . GLY B 1 71 ? 41.161 22.245 46.061 1.00 52.63 59 GLY B C 1
ATOM 1907 O O . GLY B 1 71 ? 41.677 21.968 44.977 1.00 54.05 59 GLY B O 1
ATOM 1908 N N . ASP B 1 72 ? 41.565 21.674 47.199 1.00 52.19 60 ASP B N 1
ATOM 1909 C CA . ASP B 1 72 ? 42.618 20.644 47.208 1.00 51.35 60 ASP B CA 1
ATOM 1910 C C . ASP B 1 72 ? 41.972 19.304 46.868 1.00 50.56 60 ASP B C 1
ATOM 1911 O O . ASP B 1 72 ? 41.695 18.485 47.757 1.00 49.54 60 ASP B O 1
ATOM 1916 N N . LYS B 1 73 ? 41.724 19.093 45.576 1.00 49.92 61 LYS B N 1
ATOM 1917 C CA . LYS B 1 73 ? 41.081 17.860 45.083 1.00 48.97 61 LYS B CA 1
ATOM 1918 C C . LYS B 1 73 ? 41.914 16.643 45.451 1.00 46.49 61 LYS B C 1
ATOM 1919 O O . LYS B 1 73 ? 41.383 15.546 45.671 1.00 47.57 61 LYS B O 1
ATOM 1921 N N . ALA B 1 74 ? 43.223 16.840 45.524 1.00 43.06 62 ALA B N 1
ATOM 1922 C CA . ALA B 1 74 ? 44.133 15.747 45.849 1.00 41.79 62 ALA B CA 1
ATOM 1923 C C . ALA B 1 74 ? 43.919 15.189 47.266 1.00 39.58 62 ALA B C 1
ATOM 1924 O O . ALA B 1 74 ? 44.147 14.012 47.519 1.00 39.32 62 ALA B O 1
ATOM 1926 N N . SER B 1 75 ? 43.492 16.035 48.191 1.00 38.81 63 SER B N 1
ATOM 1927 C CA . SER B 1 75 ? 43.247 15.612 49.566 1.00 38.24 63 SER B CA 1
ATOM 1928 C C . SER B 1 75 ? 41.775 15.180 49.806 1.00 39.02 63 SER B C 1
ATOM 1929 O O . SER B 1 75 ? 41.449 14.719 50.912 1.00 40.60 63 SER B O 1
ATOM 1932 N N . SER B 1 76 ? 40.907 15.307 48.796 1.00 36.96 64 SER B N 1
ATOM 1933 C CA . SER B 1 76 ? 39.453 15.155 49.006 1.00 36.39 64 SER B CA 1
ATOM 1934 C C . SER B 1 76 ? 38.990 13.711 49.231 1.00 35.32 64 SER B C 1
ATOM 1935 O O . SER B 1 76 ? 39.475 12.772 48.605 1.00 35.19 64 SER B O 1
ATOM 1938 N N . LEU B 1 77 ? 38.048 13.569 50.161 1.00 34.99 65 LEU B N 1
ATOM 1939 C CA . LEU B 1 77 ? 37.307 12.324 50.410 1.00 33.77 65 LEU B CA 1
ATOM 1940 C C . LEU B 1 77 ? 35.844 12.674 50.625 1.00 31.30 65 LEU B C 1
ATOM 1941 O O . LEU B 1 77 ? 35.521 13.552 51.409 1.00 29.07 65 LEU B O 1
ATOM 1946 N N . PHE B 1 78 ? 34.955 12.004 49.911 1.00 29.52 66 PHE B N 1
ATOM 1947 C CA . PHE B 1 78 ? 33.529 12.257 50.089 1.00 30.99 66 PHE B CA 1
ATOM 1948 C C . PHE B 1 78 ? 33.004 11.585 51.340 1.00 29.43 66 PHE B C 1
ATOM 1949 O O . PHE B 1 78 ? 33.175 10.373 51.531 1.00 29.06 66 PHE B O 1
ATOM 1957 N N . LEU B 1 79 ? 32.414 12.400 52.205 1.00 26.57 67 LEU B N 1
ATOM 1958 C CA . LEU B 1 79 ? 31.855 11.923 53.456 1.00 25.23 67 LEU B CA 1
ATOM 1959 C C . LEU B 1 79 ? 30.382 11.649 53.267 1.00 25.24 67 LEU B C 1
ATOM 1960 O O . LEU B 1 79 ? 29.813 10.805 53.961 1.00 24.86 67 LEU B O 1
ATOM 1965 N N . GLY B 1 80 ? 29.770 12.357 52.323 1.00 23.02 68 GLY B N 1
ATOM 1966 C CA . GLY B 1 80 ? 28.375 12.136 51.986 1.00 24.39 68 GLY B CA 1
ATOM 1967 C C . GLY B 1 80 ? 28.001 12.803 50.683 1.00 23.48 68 GLY B C 1
ATOM 1968 O O . GLY B 1 80 ? 28.537 13.878 50.372 1.00 24.73 68 GLY B O 1
ATOM 1969 N N . LYS B 1 81 ? 27.062 12.197 49.941 1.00 25.53 69 LY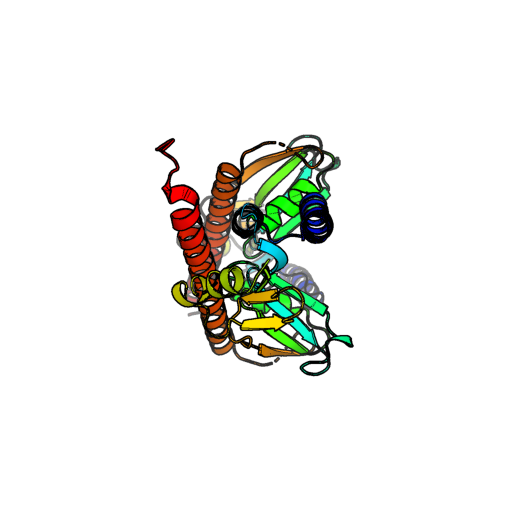S B N 1
ATOM 1970 C CA . LYS B 1 81 ? 26.553 12.754 48.660 1.00 29.09 69 LYS B CA 1
ATOM 1971 C C . LYS B 1 81 ? 25.023 12.642 48.558 1.00 27.03 69 LYS B C 1
ATOM 1972 O O . LYS B 1 81 ? 24.484 11.641 48.930 1.00 23.62 69 LYS B O 1
ATOM 1975 N N . TRP B 1 82 ? 24.309 13.673 48.096 1.00 25.50 70 TRP B N 1
ATOM 1976 C CA . TRP B 1 82 ? 22.834 13.560 48.010 1.00 23.41 70 TRP B CA 1
ATOM 1977 C C . TRP B 1 82 ? 22.282 14.228 46.762 1.00 22.86 70 TRP B C 1
ATOM 1978 O O . TRP B 1 82 ? 22.530 15.405 46.529 1.00 26.02 70 TRP B O 1
ATOM 1989 N N . HIS B 1 83 ? 21.564 13.462 45.956 1.00 25.41 71 HIS B N 1
ATOM 1990 C CA . HIS B 1 83 ? 21.128 13.915 44.617 1.00 28.80 71 HIS B CA 1
ATOM 1991 C C . HIS B 1 83 ? 19.778 14.618 44.596 1.00 30.92 71 HIS B C 1
ATOM 1992 O O . HIS B 1 83 ? 19.479 15.349 43.651 1.00 30.82 71 HIS B O 1
ATOM 1999 N N . GLU B 1 84 ? 18.994 14.407 45.651 1.00 29.79 72 GLU B N 1
ATOM 2000 C CA . GLU B 1 84 ? 17.619 14.847 45.685 1.00 30.24 72 GLU B CA 1
ATOM 2001 C C . GLU B 1 84 ? 17.256 15.668 46.913 1.00 33.48 72 GLU B C 1
ATOM 2002 O O . GLU B 1 84 ? 16.129 16.120 47.014 1.00 39.94 72 GLU B O 1
ATOM 2008 N N . GLY B 1 85 ? 18.194 15.878 47.831 1.00 33.57 73 GLY B N 1
ATOM 2009 C CA . GLY B 1 85 ? 17.977 16.724 49.009 1.00 32.70 73 GLY B CA 1
ATOM 2010 C C . GLY B 1 85 ? 18.557 16.047 50.239 1.00 30.85 73 GLY B C 1
ATOM 2011 O O . GLY B 1 85 ? 18.815 14.843 50.223 1.00 28.26 73 GLY B O 1
ATOM 2012 N N . VAL B 1 86 ? 18.825 16.816 51.283 1.00 29.44 74 VAL B N 1
ATOM 2013 C CA . VAL B 1 86 ? 19.527 16.266 52.447 1.00 29.85 74 VAL B CA 1
ATOM 2014 C C . VAL B 1 86 ? 18.910 16.812 53.732 1.00 27.98 74 VAL B C 1
ATOM 2015 O O . VAL B 1 86 ? 18.424 17.927 53.769 1.00 26.65 74 VAL B O 1
ATOM 2019 N N . GLU B 1 87 ? 18.866 15.970 54.751 1.00 23.52 75 GLU B N 1
ATOM 2020 C CA . GLU B 1 87 ? 18.454 16.389 56.083 1.00 22.64 75 GLU B CA 1
ATOM 2021 C C . GLU B 1 87 ? 19.648 16.908 56.827 1.00 19.47 75 GLU B C 1
ATOM 2022 O O . GLU B 1 87 ? 20.746 16.460 56.600 1.00 22.36 75 GLU B O 1
ATOM 2028 N N . VAL B 1 88 ? 19.403 17.803 57.765 1.00 20.47 76 VAL B N 1
ATOM 2029 C CA . VAL B 1 88 ? 20.466 18.420 58.536 1.00 20.04 76 VAL B CA 1
ATOM 2030 C C . VAL B 1 88 ? 21.243 17.362 59.321 1.00 20.60 76 VAL B C 1
ATOM 2031 O O . VAL B 1 88 ? 22.454 17.450 59.442 1.00 20.91 76 VAL B O 1
ATOM 2035 N N . SER B 1 89 ? 20.558 16.335 59.793 1.00 20.90 77 SER B N 1
ATOM 2036 C CA . SER B 1 89 ? 21.198 15.293 60.594 1.00 22.92 77 SER B CA 1
ATOM 2037 C C . SER B 1 89 ? 22.147 14.487 59.747 1.00 19.63 77 SER B C 1
ATOM 2038 O O . SER B 1 89 ? 23.154 13.985 60.257 1.00 25.51 77 SER B O 1
ATOM 2041 N N . GLU B 1 90 ? 21.805 14.353 58.464 1.00 20.94 78 GLU B N 1
ATOM 2042 C CA . GLU B 1 90 ? 22.579 13.569 57.523 1.00 22.10 78 GLU B CA 1
ATOM 2043 C C . GLU B 1 90 ? 23.875 14.313 57.255 1.00 19.20 78 GLU B C 1
ATOM 2044 O O . GLU B 1 90 ? 24.983 13.725 57.247 1.00 19.89 78 GLU B O 1
ATOM 2050 N N . VAL B 1 91 ? 23.756 15.618 57.071 1.00 17.75 79 VAL B N 1
ATOM 2051 C CA . VAL B 1 91 ? 24.946 16.483 56.924 1.00 18.60 79 VAL B CA 1
ATOM 2052 C C . VAL B 1 91 ? 25.833 16.476 58.166 1.00 20.32 79 VAL B C 1
ATOM 2053 O O . VAL B 1 91 ? 27.046 16.426 58.055 1.00 22.15 79 VAL B O 1
ATOM 2057 N N . ALA B 1 92 ? 25.241 16.589 59.354 1.00 21.60 80 ALA B N 1
ATOM 2058 C CA . ALA B 1 92 ? 26.005 16.546 60.580 1.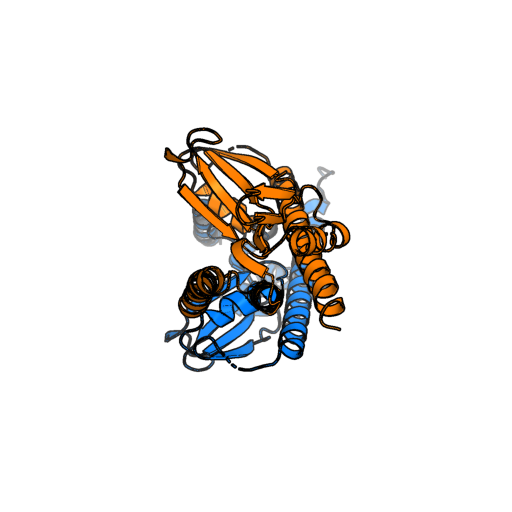00 19.04 80 ALA B CA 1
ATOM 2059 C C . ALA B 1 92 ? 26.796 15.256 60.790 1.00 21.66 80 ALA B C 1
ATOM 2060 O O . ALA B 1 92 ? 27.945 15.301 61.207 1.00 23.78 80 ALA B O 1
ATOM 2062 N N . GLU B 1 93 ? 26.171 14.123 60.511 1.00 20.57 81 GLU B N 1
ATOM 2063 C CA . GLU B 1 93 ? 26.762 12.817 60.641 1.00 21.81 81 GLU B CA 1
ATOM 2064 C C . GLU B 1 93 ? 27.945 12.611 59.676 1.00 21.33 81 GLU B C 1
ATOM 2065 O O . GLU B 1 93 ? 28.968 12.043 60.055 1.00 22.37 81 GLU B O 1
ATOM 2071 N N . ALA B 1 94 ? 27.773 13.040 58.421 1.00 20.05 82 ALA B N 1
ATOM 2072 C CA . ALA B 1 94 ? 28.862 13.101 57.471 1.00 20.43 82 ALA B CA 1
ATOM 2073 C C . ALA B 1 94 ? 29.991 13.960 58.023 1.00 22.36 82 ALA B C 1
ATOM 2074 O O . ALA B 1 94 ? 31.137 13.513 58.123 1.00 23.02 82 ALA B O 1
ATOM 2076 N N . ALA B 1 95 ? 29.653 15.195 58.399 1.00 24.05 83 ALA B N 1
ATOM 2077 C CA . ALA B 1 95 ? 30.651 16.169 58.869 1.00 24.32 83 ALA B CA 1
ATOM 2078 C C . ALA B 1 95 ? 31.392 15.681 60.118 1.00 24.05 83 ALA B C 1
ATOM 2079 O O . ALA B 1 95 ? 32.605 15.879 60.256 1.00 21.34 83 ALA B O 1
ATOM 2081 N N . LEU B 1 96 ? 30.667 15.038 61.031 1.00 24.25 84 LEU B N 1
ATOM 2082 C CA . LEU B 1 96 ? 31.292 14.546 62.258 1.00 26.31 84 LEU B CA 1
ATOM 2083 C C . LEU B 1 96 ? 32.252 13.395 61.998 1.00 25.91 84 LEU B C 1
ATOM 2084 O O . LEU B 1 96 ? 32.979 12.973 62.900 1.00 23.80 84 LEU B O 1
ATOM 2089 N N . ARG B 1 97 ? 32.265 12.888 60.762 1.00 25.03 85 ARG B N 1
ATOM 2090 C CA . ARG B 1 97 ? 33.246 11.879 60.367 1.00 21.98 85 ARG B CA 1
ATOM 2091 C C . ARG B 1 97 ? 34.474 12.477 59.711 1.00 21.71 85 ARG B C 1
ATOM 2092 O O . ARG B 1 97 ? 35.383 11.763 59.361 1.00 19.51 85 ARG B O 1
ATOM 2100 N N . SER B 1 98 ? 34.526 13.802 59.574 1.00 21.46 86 SER B N 1
ATOM 2101 C CA . SER B 1 98 ? 35.689 14.443 58.979 1.00 19.39 86 SER B CA 1
ATOM 2102 C C . SER B 1 98 ? 36.967 14.164 59.784 1.00 20.10 86 SER B C 1
ATOM 2103 O O . SER B 1 98 ? 36.940 14.137 61.001 1.00 22.58 86 SER B O 1
ATOM 2106 N N . ARG B 1 99 ? 38.068 13.961 59.086 1.00 18.86 87 ARG B N 1
ATOM 2107 C CA . ARG B 1 99 ? 39.388 13.865 59.721 1.00 21.48 87 ARG B CA 1
ATOM 2108 C C . ARG B 1 99 ? 40.286 15.032 59.342 1.00 22.93 87 ARG B C 1
ATOM 2109 O O . ARG B 1 99 ? 41.393 15.185 59.914 1.00 19.10 87 ARG B O 1
ATOM 2117 N N . LYS B 1 100 ? 39.814 15.833 58.369 1.00 21.87 88 LYS B N 1
ATOM 2118 C CA . LYS B 1 100 ? 40.430 17.095 58.020 1.00 19.31 88 LYS B CA 1
ATOM 2119 C C . LYS B 1 100 ? 39.299 18.136 58.152 1.00 19.30 88 LYS B C 1
ATOM 2120 O O . LYS B 1 100 ? 38.714 18.215 59.227 1.00 20.11 88 LYS B O 1
ATOM 2126 N N . VAL B 1 101 ? 39.025 18.946 57.139 1.00 20.34 89 VAL B N 1
ATOM 2127 C CA . VAL B 1 101 ? 37.921 19.964 57.263 1.00 20.29 89 VAL B CA 1
ATOM 2128 C C . VAL B 1 101 ? 36.811 19.476 56.395 1.00 20.76 89 VAL B C 1
ATOM 2129 O O . VAL B 1 101 ? 37.062 19.208 55.221 1.00 21.63 89 VAL B O 1
ATOM 2133 N N . ALA B 1 102 ? 35.595 19.367 56.951 1.00 17.68 90 ALA B N 1
ATOM 2134 C CA . ALA B 1 102 ? 34.427 19.056 56.212 1.00 18.80 90 ALA B CA 1
ATOM 2135 C C . ALA B 1 102 ? 33.847 20.322 55.623 1.00 19.19 90 ALA B C 1
ATOM 2136 O O . ALA B 1 102 ? 33.583 21.279 56.358 1.00 19.93 90 ALA B O 1
ATOM 2138 N N . TRP B 1 103 ? 33.572 20.268 54.328 1.00 19.49 91 TRP B N 1
ATOM 2139 C CA . TRP B 1 103 ? 32.914 21.357 53.572 1.00 20.58 91 TRP B CA 1
ATOM 2140 C C . TRP B 1 103 ? 31.583 20.890 53.043 1.00 19.09 91 TRP B C 1
ATOM 2141 O O . TRP B 1 103 ? 31.494 19.789 52.529 1.00 21.97 91 TRP B O 1
ATOM 2152 N N . LEU B 1 104 ? 30.549 21.737 53.199 1.00 17.41 92 LEU B N 1
ATOM 2153 C CA . LEU B 1 104 ? 29.252 21.531 52.647 1.00 19.10 92 LEU B CA 1
ATOM 2154 C C . LEU B 1 104 ? 29.285 22.222 51.276 1.00 20.79 92 LEU B C 1
ATOM 2155 O O . LEU B 1 104 ? 29.594 23.410 51.159 1.00 21.47 92 LEU B O 1
ATOM 2160 N N . ILE B 1 105 ? 28.950 21.474 50.253 1.00 20.03 93 ILE B N 1
ATOM 2161 C CA . ILE B 1 105 ? 29.048 21.965 48.875 1.00 21.12 93 ILE B CA 1
ATOM 2162 C C . ILE B 1 105 ? 27.748 21.625 48.174 1.00 18.51 93 ILE B C 1
ATOM 2163 O O . ILE B 1 105 ? 27.273 20.509 48.250 1.00 19.95 93 ILE B O 1
ATOM 2168 N N . GLN B 1 106 ? 27.228 22.607 47.444 1.00 21.75 94 GLN B N 1
ATOM 2169 C CA . GLN B 1 106 ? 26.086 22.421 46.581 1.00 26.35 94 GLN B CA 1
ATOM 2170 C C . GLN B 1 106 ? 26.514 22.596 45.127 1.00 25.54 94 GLN B C 1
ATOM 2171 O O . GLN B 1 106 ? 27.106 23.567 44.756 1.00 23.15 94 GLN B O 1
ATOM 2177 N N . TYR B 1 107 ? 26.274 21.568 44.324 1.00 23.63 95 TYR B N 1
ATOM 2178 C CA . TYR B 1 107 ? 26.660 21.550 42.910 1.00 23.83 95 TYR B CA 1
ATOM 2179 C C . TYR B 1 107 ? 25.402 21.701 42.100 1.00 22.60 95 TYR B C 1
ATOM 2180 O O . TYR B 1 107 ? 24.507 20.843 42.161 1.00 17.92 95 TYR B O 1
ATOM 2189 N N . PRO B 1 108 ? 25.323 22.744 41.290 1.00 25.12 96 PRO B N 1
ATOM 2190 C CA . PRO B 1 108 ? 24.068 22.864 40.516 1.00 25.58 96 PRO B CA 1
ATOM 2191 C C . PRO B 1 108 ? 24.090 21.947 39.297 1.00 21.06 96 PRO B C 1
ATOM 2192 O O . PRO B 1 108 ? 25.120 21.338 38.993 1.00 22.48 96 PRO B O 1
ATOM 2196 N N . PRO B 1 109 ? 22.948 21.801 38.625 1.00 24.15 97 PRO B N 1
ATOM 2197 C CA . PRO B 1 109 ? 22.874 20.929 37.458 1.00 23.13 97 PRO B CA 1
ATOM 2198 C C . PRO B 1 109 ? 23.820 21.444 36.379 1.00 20.08 97 PRO B C 1
ATOM 2199 O O . PRO B 1 109 ? 24.008 22.638 36.248 1.00 20.07 97 PRO B O 1
ATOM 2203 N N . ILE B 1 110 ? 24.457 20.539 35.685 1.00 21.60 98 ILE B N 1
ATOM 2204 C CA . ILE B 1 110 ? 25.238 20.863 34.500 1.00 21.52 98 ILE B CA 1
ATOM 2205 C C . ILE B 1 110 ? 25.041 19.801 33.381 1.00 20.73 98 ILE B C 1
ATOM 2206 O O . ILE B 1 110 ? 25.036 18.568 33.621 1.00 21.00 98 ILE B O 1
ATOM 2211 N N . ILE B 1 111 ? 24.852 20.262 32.157 1.00 18.83 99 ILE B N 1
ATOM 2212 C CA . ILE B 1 111 ? 24.736 19.355 31.039 1.00 19.15 99 ILE B CA 1
ATOM 2213 C C 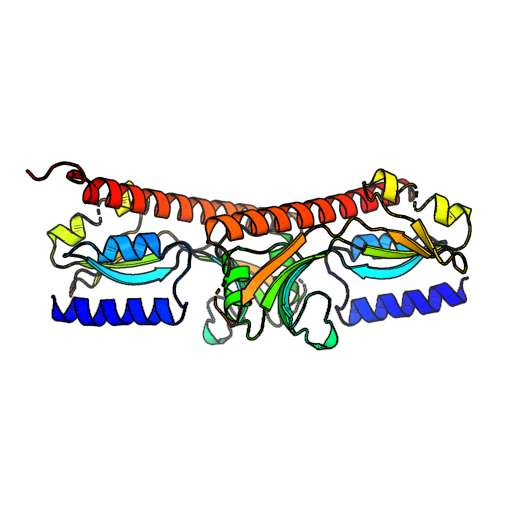. ILE B 1 111 ? 25.599 19.880 29.904 1.00 18.01 99 ILE B C 1
ATOM 2214 O O . ILE B 1 111 ? 25.638 21.061 29.691 1.00 21.04 99 ILE B O 1
ATOM 2219 N N . HIS B 1 112 ? 26.301 18.978 29.222 1.00 15.30 100 HIS B N 1
ATOM 2220 C CA . HIS B 1 112 ? 27.001 19.259 28.007 1.00 17.42 100 HIS B CA 1
ATOM 2221 C C . HIS B 1 112 ? 26.325 18.551 26.833 1.00 17.57 100 HIS B C 1
ATOM 2222 O O . HIS B 1 112 ? 26.059 17.340 26.892 1.00 16.61 100 HIS B O 1
ATOM 2229 N N . VAL B 1 113 ? 26.052 19.321 25.785 1.00 17.11 101 VAL B N 1
ATOM 2230 C CA . VAL B 1 113 ? 25.380 18.795 24.556 1.00 17.96 101 VAL B CA 1
ATOM 2231 C C . VAL B 1 113 ? 26.087 19.314 23.306 1.00 17.06 101 VAL B C 1
ATOM 2232 O O . VAL B 1 113 ? 26.338 20.532 23.142 1.00 15.61 101 VAL B O 1
ATOM 2236 N N . ALA B 1 114 ? 26.559 18.363 22.503 1.00 16.54 102 ALA B N 1
ATOM 2237 C CA . ALA B 1 114 ? 27.197 18.683 21.243 1.00 14.94 102 ALA B CA 1
ATOM 2238 C C . ALA B 1 114 ? 26.104 18.919 20.248 1.00 16.63 102 ALA B C 1
ATOM 2239 O O . ALA B 1 114 ? 25.062 18.245 20.258 1.00 15.36 102 ALA B O 1
ATOM 2241 N N . CYS B 1 115 ? 26.253 19.948 19.436 1.00 18.97 103 CYS B N 1
ATOM 2242 C CA . CYS B 1 115 ? 25.192 20.360 18.517 1.00 19.51 103 CYS B CA 1
ATOM 2243 C C . CYS B 1 115 ? 25.760 20.382 17.106 1.00 21.34 103 CYS B C 1
ATOM 2244 O O . CYS B 1 115 ? 26.876 20.813 16.893 1.00 19.06 103 CYS B O 1
ATOM 2247 N N . ARG B 1 116 ? 24.972 19.965 16.140 1.00 21.40 104 ARG B N 1
ATOM 2248 C CA . ARG B 1 116 ? 25.471 19.753 14.771 1.00 22.75 104 ARG B CA 1
ATOM 2249 C C . ARG B 1 116 ? 25.958 21.034 14.044 1.00 22.56 104 ARG B C 1
ATOM 2250 O O . ARG B 1 116 ? 26.965 21.006 13.330 1.00 21.87 104 ARG B O 1
ATOM 2258 N N . ASN B 1 117 ? 25.275 22.155 14.259 1.00 21.05 105 ASN B N 1
ATOM 2259 C CA . ASN B 1 117 ? 25.562 23.405 13.561 1.00 21.96 105 ASN B CA 1
ATOM 2260 C C . ASN B 1 117 ? 25.249 24.626 14.425 1.00 20.54 105 ASN B C 1
ATOM 2261 O O . ASN B 1 117 ? 24.793 24.495 15.548 1.00 23.35 105 ASN B O 1
ATOM 2266 N N . ILE B 1 118 ? 25.517 25.806 13.905 1.00 18.81 106 ILE B N 1
ATOM 2267 C CA . ILE B 1 118 ? 25.262 27.010 14.637 1.00 19.47 106 ILE B CA 1
ATOM 2268 C C . ILE B 1 118 ? 23.798 27.198 14.978 1.00 18.95 106 ILE B C 1
ATOM 2269 O O . ILE B 1 118 ? 23.466 27.643 16.099 1.00 17.41 106 ILE B O 1
ATOM 2274 N N . GLY B 1 119 ? 22.917 26.836 14.054 1.00 16.62 107 GLY B N 1
ATOM 2275 C CA . GLY B 1 119 ? 21.506 26.978 14.298 1.00 16.91 107 GLY B CA 1
ATOM 2276 C C . GLY B 1 119 ? 20.997 26.135 15.424 1.00 18.28 107 GLY B C 1
ATOM 2277 O O . GLY B 1 119 ? 20.106 26.557 16.192 1.00 17.63 107 GLY B O 1
ATOM 2278 N N . ALA B 1 120 ? 21.488 24.901 15.476 1.00 19.38 108 ALA B N 1
ATOM 2279 C CA . ALA B 1 120 ? 21.128 23.981 16.568 1.00 17.02 108 ALA B CA 1
ATOM 2280 C C . ALA B 1 120 ? 21.640 24.482 17.946 1.00 15.71 108 ALA B C 1
ATOM 2281 O O . ALA B 1 120 ? 20.925 24.471 18.948 1.00 18.31 108 ALA B O 1
ATOM 2283 N N . ALA B 1 121 ? 22.859 24.973 17.982 1.00 17.18 109 ALA B N 1
ATOM 2284 C CA . ALA B 1 121 ? 23.382 25.560 19.201 1.00 15.66 109 ALA B CA 1
ATOM 2285 C C . ALA B 1 121 ? 22.472 26.689 19.662 1.00 20.52 109 ALA B C 1
ATOM 2286 O O . ALA B 1 121 ? 22.113 26.740 20.843 1.00 20.04 109 ALA B O 1
ATOM 2288 N N . LYS B 1 122 ? 22.103 27.601 18.753 1.00 18.79 110 LYS B N 1
ATOM 2289 C CA . LYS B 1 122 ? 21.261 28.739 19.130 1.00 19.88 110 LYS B CA 1
ATOM 2290 C C . LYS B 1 122 ? 19.927 28.325 19.733 1.00 21.87 110 LYS B C 1
ATOM 2291 O O . LYS B 1 122 ? 19.459 28.922 20.706 1.00 20.05 110 LYS B O 1
ATOM 2297 N N . LEU B 1 123 ? 19.299 27.338 19.095 1.00 19.62 111 LEU B N 1
ATOM 2298 C CA . LEU B 1 123 ? 18.069 26.766 19.559 1.00 20.15 111 LEU B CA 1
ATOM 2299 C C . LEU B 1 123 ? 18.162 26.187 20.979 1.00 18.73 111 LEU B C 1
ATOM 2300 O O . LEU B 1 123 ? 17.278 26.419 21.803 1.00 17.09 111 LEU B O 1
ATOM 2305 N N . LEU B 1 124 ? 19.228 25.447 21.275 1.00 16.34 112 LEU B N 1
ATOM 2306 C CA . LEU B 1 124 ? 19.386 24.876 22.572 1.00 15.83 112 LEU B CA 1
ATOM 2307 C C . LEU B 1 124 ? 19.693 25.916 23.626 1.00 17.41 112 LEU B C 1
ATOM 2308 O O . LEU B 1 124 ? 19.212 25.856 24.751 1.00 18.88 112 LEU B O 1
ATOM 2326 N N . ASN B 1 126 ? 18.772 28.963 23.521 1.00 22.01 114 ASN B N 1
ATOM 2327 C CA . ASN B 1 126 ? 17.592 29.751 23.777 1.00 23.24 114 ASN B CA 1
ATOM 2328 C C . ASN B 1 126 ? 16.624 28.982 24.707 1.00 22.40 114 ASN B C 1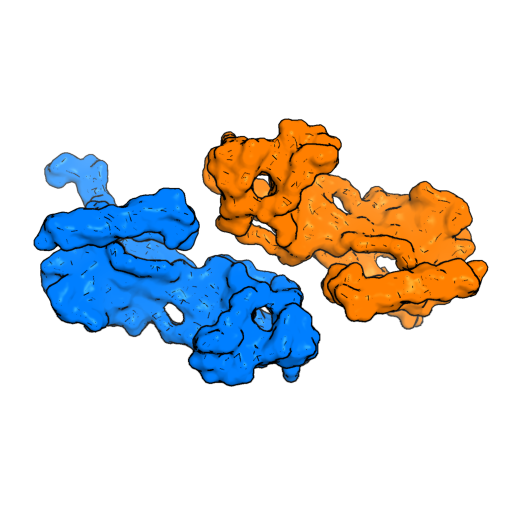
ATOM 2329 O O . ASN B 1 126 ? 16.031 29.557 25.638 1.00 21.18 114 ASN B O 1
ATOM 2334 N N . ALA B 1 127 ? 16.494 27.685 24.488 1.00 20.05 115 ALA B N 1
ATOM 2335 C CA . ALA B 1 127 ? 15.705 26.847 25.393 1.00 20.36 115 ALA B CA 1
ATOM 2336 C C . ALA B 1 127 ? 16.209 26.888 26.842 1.00 22.36 115 ALA B C 1
ATOM 2337 O O . ALA B 1 127 ? 15.443 27.072 27.782 1.00 26.52 115 ALA B O 1
ATOM 2339 N N . ALA B 1 128 ? 17.502 26.721 27.014 1.00 21.17 116 ALA B N 1
ATOM 2340 C CA . ALA B 1 128 ? 18.135 26.715 28.327 1.00 22.96 116 ALA B CA 1
ATOM 2341 C C . ALA B 1 128 ? 17.961 28.044 29.021 1.00 25.75 116 ALA B C 1
ATOM 2342 O O . ALA B 1 128 ? 17.761 28.116 30.226 1.00 24.85 116 ALA B O 1
ATOM 2344 N N . ASN B 1 129 ? 18.106 29.104 28.256 1.00 27.02 117 ASN B N 1
ATOM 2345 C CA . ASN B 1 129 ? 17.852 30.433 28.775 1.00 30.33 117 ASN B CA 1
ATOM 2346 C C . ASN B 1 129 ? 16.430 30.626 29.253 1.00 31.35 117 ASN B C 1
ATOM 2347 O O . ASN B 1 129 ? 16.230 31.105 30.350 1.00 34.64 117 ASN B O 1
ATOM 2352 N N . THR B 1 130 ? 15.471 30.219 28.434 1.00 30.28 118 THR B N 1
ATOM 2353 C CA . THR B 1 130 ? 14.055 30.234 28.780 1.00 31.82 118 THR B CA 1
ATOM 2354 C C . THR B 1 130 ? 13.769 29.485 30.076 1.00 31.64 118 THR B C 1
ATOM 2355 O O . THR B 1 130 ? 12.942 29.905 30.885 1.00 30.28 118 THR B O 1
ATOM 2359 N N . ALA B 1 131 ? 14.473 28.385 30.270 1.00 29.20 119 ALA B N 1
ATOM 2360 C CA . ALA B 1 131 ? 14.307 27.534 31.428 1.00 28.48 119 ALA B CA 1
ATOM 2361 C C . ALA B 1 131 ? 14.876 28.145 32.698 1.00 30.91 119 ALA B C 1
ATOM 2362 O O . ALA B 1 131 ? 14.587 27.651 33.773 1.00 32.64 119 ALA B O 1
ATOM 2364 N N . GLY B 1 132 ? 15.702 29.182 32.574 1.00 30.74 120 GLY B N 1
ATOM 2365 C CA . GLY B 1 132 ? 16.296 29.878 33.718 1.00 29.92 120 GLY B CA 1
ATOM 2366 C C . GLY B 1 132 ? 17.760 29.550 33.928 1.00 32.45 120 GLY B C 1
ATOM 2367 O O . GLY B 1 132 ? 18.370 29.965 34.927 1.00 32.11 120 GLY B O 1
ATOM 2368 N N . PHE B 1 133 ? 18.362 28.796 33.012 1.00 31.52 121 PHE B N 1
ATOM 2369 C CA . PHE B 1 133 ? 19.774 28.500 33.143 1.00 32.52 121 PHE B CA 1
ATOM 2370 C C . PHE B 1 133 ? 20.539 29.687 32.574 1.00 34.52 121 PHE B C 1
ATOM 2371 O O . PHE B 1 133 ? 20.858 29.728 31.389 1.00 38.89 121 PHE B O 1
ATOM 2379 N N . ARG B 1 134 ? 20.792 30.666 33.409 1.00 37.12 122 ARG B N 1
ATOM 2380 C CA . ARG B 1 134 ? 21.674 31.753 33.061 1.00 40.79 122 ARG B CA 1
ATOM 2381 C C . ARG B 1 134 ? 23.061 31.149 32.974 1.00 41.59 122 ARG B C 1
ATOM 2382 O O . ARG B 1 134 ? 23.289 30.011 33.394 1.00 44.12 122 ARG B O 1
ATOM 2384 N N . ARG B 1 135 ? 24.011 31.842 32.389 1.00 41.00 123 ARG B N 1
ATOM 2385 C CA . ARG B 1 135 ? 25.326 31.225 32.351 1.00 44.67 123 ARG B CA 1
ATOM 2386 C C . ARG B 1 135 ? 25.404 29.897 31.548 1.00 42.81 123 ARG B C 1
ATOM 2387 O O . ARG B 1 135 ? 26.328 29.098 31.765 1.00 44.41 123 ARG B O 1
ATOM 2389 N N . SER B 1 136 ? 24.455 29.652 30.643 1.00 39.43 124 SER B N 1
ATOM 2390 C CA . SER B 1 136 ? 24.671 28.686 29.588 1.00 38.93 124 SER B CA 1
ATOM 2391 C C . SER B 1 136 ? 25.498 29.353 28.448 1.00 38.12 124 SER B C 1
ATOM 2392 O O . SER B 1 136 ? 25.485 30.588 28.280 1.00 39.23 124 SER B O 1
ATOM 2395 N N . GLY B 1 137 ? 26.256 28.545 27.699 1.00 32.55 125 GLY B N 1
ATOM 2396 C CA . GLY B 1 137 ? 27.129 29.054 26.627 1.00 28.07 125 GLY B CA 1
ATOM 2397 C C . GLY B 1 137 ? 27.774 27.947 25.818 1.00 22.66 125 GLY B C 1
ATOM 2398 O O . GLY B 1 137 ? 27.759 26.809 26.252 1.00 19.76 125 GLY B O 1
ATOM 2399 N N . VAL B 1 138 ? 28.366 28.277 24.678 1.00 20.17 126 VAL B N 1
ATOM 2400 C CA . VAL B 1 138 ? 29.120 27.295 23.921 1.00 15.85 126 VAL B CA 1
ATOM 2401 C C . VAL B 1 138 ? 30.550 27.321 24.397 1.00 18.94 126 VAL B C 1
ATOM 2402 O O . VAL B 1 138 ? 31.247 28.354 24.281 1.00 10.19 126 VAL B O 1
ATOM 2406 N N . ILE B 1 139 ? 31.003 26.194 24.928 1.00 18.48 127 ILE B N 1
ATOM 2407 C CA . ILE B 1 139 ? 32.287 26.111 25.601 1.00 22.29 127 ILE B CA 1
ATOM 2408 C C . ILE B 1 139 ? 33.336 25.533 24.683 1.00 23.86 127 ILE B C 1
ATOM 2409 O O . ILE B 1 139 ? 34.514 25.587 24.974 1.00 24.45 127 ILE B O 1
ATOM 2414 N N . SER B 1 140 ? 32.897 24.980 23.561 1.00 26.45 128 SER B N 1
ATOM 2415 C CA . SER B 1 140 ? 33.792 24.571 22.510 1.00 25.49 128 SER B CA 1
ATOM 2416 C C . SER B 1 140 ? 33.087 24.784 21.204 1.00 26.10 128 SER B C 1
ATOM 2417 O O . SER B 1 140 ? 32.064 24.152 20.949 1.00 25.64 128 SER B O 1
ATOM 2420 N N . LEU B 1 141 ? 33.624 25.636 20.360 1.00 27.63 129 LEU B N 1
ATOM 2421 C CA . LEU B 1 141 ? 32.987 25.900 19.075 1.00 30.22 129 LEU B CA 1
ATOM 2422 C C . LEU B 1 141 ? 33.149 24.718 18.157 1.00 32.55 129 LEU B C 1
ATOM 2423 O O . LEU B 1 141 ? 32.277 24.461 17.346 1.00 32.46 129 LEU B O 1
ATOM 2428 N N . SER B 1 142 ? 34.233 23.964 18.339 1.00 36.79 130 SER B N 1
ATOM 2429 C CA . SER B 1 142 ? 34.488 22.760 17.542 1.00 37.74 130 SER B CA 1
ATOM 2430 C C . SER B 1 142 ? 33.218 21.978 17.191 1.00 39.01 130 SER B C 1
ATOM 2431 O O . SER B 1 142 ? 32.821 22.017 16.028 1.00 45.45 130 SER B O 1
ATOM 2434 N N . ASN B 1 143 ? 32.567 21.295 18.135 1.00 36.47 131 ASN B N 1
ATOM 2435 C CA . ASN B 1 143 ? 31.254 20.643 17.832 1.00 37.23 131 ASN B CA 1
ATOM 2436 C C . ASN B 1 143 ? 30.138 21.336 18.582 1.00 32.76 131 ASN B C 1
ATOM 2437 O O . ASN B 1 143 ? 29.276 20.689 19.221 1.00 31.16 131 ASN B O 1
ATOM 2442 N N . TYR B 1 144 ? 30.180 22.663 18.534 1.00 27.14 132 TYR B N 1
ATOM 2443 C CA . TYR B 1 144 ? 29.261 23.484 19.264 1.00 23.93 132 TYR B CA 1
ATOM 2444 C C . TYR B 1 144 ? 28.807 22.811 20.544 1.00 25.53 132 TYR B C 1
ATOM 2445 O O . TYR B 1 144 ? 27.602 22.536 20.726 1.00 27.53 132 TYR B O 1
ATOM 2454 N N . VAL B 1 145 ? 29.746 22.560 21.462 1.00 20.89 133 VAL B N 1
ATOM 2455 C CA . VAL B 1 145 ? 29.345 22.001 22.767 1.00 18.19 133 VAL B CA 1
ATOM 2456 C C . VAL B 1 145 ? 28.731 23.136 23.610 1.00 18.52 133 VAL B C 1
ATOM 2457 O O . VAL B 1 145 ? 29.393 24.137 23.887 1.00 14.05 133 VAL B O 1
ATOM 2461 N N . VAL B 1 146 ? 27.448 23.008 23.904 1.00 15.72 134 VAL B N 1
ATOM 2462 C CA . VAL B 1 146 ? 26.724 23.925 24.742 1.00 17.21 134 VAL B CA 1
ATOM 2463 C C . VAL B 1 146 ? 26.761 23.367 26.149 1.00 19.57 134 VAL B C 1
ATOM 2464 O O . VAL B 1 146 ? 26.446 22.199 26.369 1.00 15.45 134 VAL B O 1
ATOM 2468 N N . GLU B 1 147 ? 27.234 24.204 27.071 1.00 17.38 135 GLU B N 1
ATOM 2469 C CA . GLU B 1 147 ? 27.141 23.938 28.503 1.00 20.80 135 GLU B CA 1
ATOM 2470 C C . GLU B 1 147 ? 25.871 24.612 29.049 1.00 21.17 135 GLU B C 1
ATOM 2471 O O . GLU B 1 147 ? 25.649 25.788 28.908 1.00 20.29 135 GLU B O 1
ATOM 2477 N N . ILE B 1 148 ? 25.038 23.822 29.664 1.00 20.23 136 ILE B N 1
ATOM 2478 C CA . ILE B 1 148 ? 23.823 24.325 30.315 1.00 22.56 136 ILE B CA 1
ATOM 2479 C C . ILE B 1 148 ? 24.087 24.227 31.810 1.00 23.60 136 ILE B C 1
ATOM 2480 O O . ILE B 1 148 ? 24.239 23.123 32.353 1.00 23.46 136 ILE B O 1
ATOM 2485 N N . ALA B 1 149 ? 24.144 25.366 32.469 1.00 25.42 137 ALA B N 1
ATOM 2486 C CA . ALA B 1 149 ? 24.624 25.421 33.843 1.00 29.06 137 ALA B CA 1
ATOM 2487 C C . ALA B 1 149 ? 24.112 26.657 34.619 1.00 34.15 137 ALA B C 1
ATOM 2488 O O . ALA B 1 149 ? 23.543 27.592 34.035 1.00 28.75 137 ALA B O 1
ATOM 2490 N N . SER B 1 150 ? 24.273 26.582 35.947 1.00 39.18 138 SER B N 1
ATOM 2491 C CA . SER B 1 150 ? 23.937 27.666 36.885 1.00 44.73 138 SER B CA 1
ATOM 2492 C C . SER B 1 150 ? 25.208 28.131 37.626 1.00 45.74 138 SER B C 1
ATOM 2493 O O . SER B 1 150 ? 26.305 27.722 37.264 1.00 47.93 138 SER B O 1
ATOM 2496 N N . LEU B 1 151 ? 25.070 28.997 38.634 1.00 50.65 139 LEU B N 1
ATOM 2497 C CA . LEU B 1 151 ? 26.239 29.523 39.417 1.00 54.93 139 LEU B CA 1
ATOM 2498 C C . LEU B 1 151 ? 26.385 28.882 40.817 1.00 55.54 139 LEU B C 1
ATOM 2499 O O . LEU B 1 151 ? 25.471 28.955 41.632 1.00 56.98 139 LEU B O 1
ATOM 2501 N N . GLU B 1 152 ? 27.569 28.330 41.095 1.00 57.68 140 GLU B N 1
ATOM 2502 C CA . GLU B 1 152 ? 27.769 27.211 42.061 1.00 59.25 140 GLU B CA 1
ATOM 2503 C C . GLU B 1 152 ? 27.842 27.554 43.555 1.00 59.87 140 GLU B C 1
ATOM 2504 O O . GLU B 1 152 ? 28.671 26.974 44.312 1.00 59.48 140 GLU B O 1
ATOM 2506 N N . ARG B 1 153 ? 26.890 28.399 43.967 1.00 59.12 141 ARG B N 1
ATOM 2507 C CA . ARG B 1 153 ? 26.987 29.344 45.116 1.00 56.15 141 ARG B CA 1
ATOM 2508 C C . ARG B 1 153 ? 27.276 28.846 46.557 1.00 52.58 141 ARG B C 1
ATOM 2509 O O . ARG B 1 153 ? 27.673 29.644 47.410 1.00 52.10 141 ARG B O 1
ATOM 2511 N N . ILE B 1 154 ? 27.049 27.561 46.853 1.00 49.65 142 ILE B N 1
ATOM 2512 C CA . ILE B 1 154 ? 27.277 27.042 48.225 1.00 42.89 142 ILE B CA 1
ATOM 2513 C C . ILE B 1 154 ? 28.556 26.206 48.348 1.00 35.83 142 ILE B C 1
ATOM 2514 O O . ILE B 1 154 ? 28.707 25.127 47.794 1.00 30.42 142 ILE B O 1
ATOM 2519 N N . GLU B 1 155 ? 29.494 26.743 49.107 1.00 34.75 143 GLU B N 1
ATOM 2520 C CA . GLU B 1 155 ? 30.666 26.024 49.498 1.00 29.66 143 GLU B CA 1
ATOM 2521 C C . GLU B 1 155 ? 31.131 26.626 50.831 1.00 25.96 143 GLU B C 1
ATOM 2522 O O . GLU B 1 155 ? 31.603 27.752 50.871 1.00 24.60 143 GLU B O 1
ATOM 2528 N N . LEU B 1 156 ? 30.995 25.899 51.930 1.00 19.46 144 LEU B N 1
ATOM 2529 C CA . LEU B 1 156 ? 31.524 26.442 53.207 1.00 22.54 144 LEU B CA 1
ATOM 2530 C C . LEU B 1 156 ? 32.019 25.401 54.165 1.00 16.06 144 LEU B C 1
ATOM 2531 O O . LEU B 1 156 ? 31.493 24.250 54.164 1.00 18.09 144 LEU B O 1
ATOM 2536 N N . PRO B 1 157 ? 32.952 25.787 55.023 1.00 18.20 145 PRO B N 1
ATOM 2537 C CA . PRO B 1 157 ? 33.442 24.786 55.977 1.00 18.82 145 PRO B CA 1
ATOM 2538 C C . PRO B 1 157 ? 32.479 24.648 57.163 1.00 21.29 145 PRO B C 1
ATOM 2539 O O . PRO B 1 157 ? 31.849 25.627 57.611 1.00 20.14 145 PRO B O 1
ATOM 2543 N N . VAL B 1 158 ? 32.305 23.418 57.622 1.00 20.10 146 VAL B N 1
ATOM 2544 C CA . VAL B 1 158 ? 31.378 23.144 58.698 1.00 21.00 146 VAL B CA 1
ATOM 2545 C C . VAL B 1 158 ? 31.945 22.350 59.888 1.00 19.93 146 VAL B C 1
ATOM 2546 O O . VAL B 1 158 ? 31.372 22.414 60.945 1.00 16.54 146 VAL B O 1
ATOM 2550 N N . ALA B 1 159 ? 33.030 21.592 59.720 1.00 19.62 147 ALA B N 1
ATOM 2551 C CA . ALA B 1 159 ? 33.594 20.843 60.851 1.00 16.74 147 ALA B CA 1
ATOM 2552 C C . ALA B 1 159 ? 35.056 20.650 60.547 1.00 17.32 147 ALA B C 1
ATOM 2553 O O . ALA B 1 159 ? 35.476 20.800 59.384 1.00 15.23 147 ALA B O 1
ATOM 2555 N N . GLU B 1 160 ? 35.807 20.360 61.594 1.00 16.99 148 GLU B N 1
ATOM 2556 C CA . GLU B 1 160 ? 37.222 19.985 61.491 1.00 20.59 148 GLU B CA 1
ATOM 2557 C C . GLU B 1 160 ? 37.511 18.855 62.447 1.00 20.20 148 GLU B C 1
ATOM 2558 O O . GLU B 1 160 ? 37.226 18.973 63.633 1.00 20.05 148 GLU B O 1
ATOM 2564 N N . LYS B 1 161 ? 38.071 17.767 61.921 1.00 22.55 149 LYS B N 1
ATOM 2565 C CA . LYS B 1 161 ? 38.411 16.584 62.702 1.00 25.04 149 LYS B CA 1
ATOM 2566 C C . LYS B 1 161 ? 37.223 16.123 63.540 1.00 24.05 149 LYS B C 1
ATOM 2567 O O . LYS B 1 161 ? 37.349 15.882 64.731 1.00 27.29 149 LYS B O 1
ATOM 2573 N N . GLY B 1 162 ? 36.063 16.037 62.923 1.00 26.33 150 GLY B N 1
ATOM 2574 C CA . GLY B 1 162 ? 34.876 15.535 63.605 1.00 26.08 150 GLY B CA 1
ATOM 2575 C C . GLY B 1 162 ? 34.207 16.514 64.550 1.00 24.81 150 GLY B C 1
ATOM 2576 O O . GLY B 1 162 ? 33.291 16.151 65.237 1.00 25.90 150 GLY B O 1
ATOM 2577 N N . LEU B 1 163 ? 34.662 17.751 64.603 1.00 25.24 151 LEU B N 1
ATOM 2578 C CA . LEU B 1 163 ? 34.066 18.743 65.502 1.00 21.66 151 LEU B CA 1
ATOM 2579 C C . LEU B 1 163 ? 33.474 19.903 64.768 1.00 23.59 151 LEU B C 1
ATOM 2580 O O . LEU B 1 163 ? 34.090 20.464 63.878 1.00 22.32 151 LEU B O 1
ATOM 2593 N N . LEU B 1 165 ? 32.328 23.488 63.513 1.00 17.22 153 LEU B N 1
ATOM 2594 C CA . LEU B 1 165 ? 32.826 24.884 63.506 1.00 20.44 153 LEU B CA 1
ATOM 2595 C C . LEU B 1 165 ? 31.728 25.916 63.623 1.00 19.54 153 LEU B C 1
ATOM 2596 O O . LEU B 1 165 ? 31.959 27.086 63.970 1.00 18.50 153 LEU B O 1
ATOM 2601 N N . VAL B 1 166 ? 30.501 25.489 63.372 1.00 22.15 154 VAL B N 1
ATOM 2602 C CA . VAL B 1 166 ? 29.385 26.382 63.412 1.00 22.03 154 VAL B CA 1
ATOM 2603 C C . VAL B 1 166 ? 28.249 25.823 64.291 1.00 20.79 154 VAL B C 1
ATOM 2604 O O . VAL B 1 166 ? 28.187 24.597 64.536 1.00 21.58 154 VAL B O 1
ATOM 2608 N N . ASP B 1 167 ? 27.384 26.709 64.807 1.00 19.17 155 ASP B N 1
ATOM 2609 C CA . ASP B 1 167 ? 26.342 26.254 65.724 1.00 19.62 155 ASP B CA 1
ATOM 2610 C C . ASP B 1 167 ? 25.227 25.589 64.937 1.00 19.88 155 ASP B C 1
ATOM 2611 O O . ASP B 1 167 ? 25.202 25.696 63.692 1.00 17.92 155 ASP B O 1
ATOM 2616 N N . ASP B 1 168 ? 24.326 24.909 65.662 1.00 17.85 156 ASP B N 1
ATOM 2617 C CA . ASP B 1 168 ? 23.308 24.089 65.029 1.00 20.48 156 ASP B CA 1
ATOM 2618 C C . ASP B 1 168 ? 22.309 24.880 64.214 1.00 20.17 156 ASP B C 1
ATOM 2619 O O . ASP B 1 168 ? 21.843 24.407 63.178 1.00 19.16 156 ASP B O 1
ATOM 2624 N N . ALA B 1 169 ? 21.959 26.075 64.676 1.00 18.56 157 ALA B N 1
ATOM 2625 C CA . ALA B 1 169 ? 21.043 26.923 63.944 1.00 17.73 157 ALA B CA 1
ATOM 2626 C C . ALA B 1 169 ? 21.633 27.385 62.611 1.00 17.79 157 ALA B C 1
ATOM 2627 O O . ALA B 1 169 ? 20.948 27.475 61.585 1.00 19.96 157 ALA B O 1
ATOM 2629 N N . TYR B 1 170 ? 22.905 27.716 62.633 1.00 18.95 158 TYR B N 1
ATOM 2630 C CA . TYR B 1 170 ? 23.630 28.114 61.440 1.00 20.90 158 TYR B CA 1
ATOM 2631 C C . TYR B 1 170 ? 23.704 26.988 60.418 1.00 20.76 158 TYR B C 1
ATOM 2632 O O . TYR B 1 170 ? 23.439 27.195 59.231 1.00 20.86 158 TYR B O 1
ATOM 2641 N N . LEU B 1 171 ? 24.114 25.807 60.862 1.00 16.21 159 LEU B N 1
ATOM 2642 C CA . LEU B 1 171 ? 24.123 24.645 59.960 1.00 19.03 159 LEU B CA 1
ATOM 2643 C C . LEU B 1 171 ? 22.793 24.383 59.349 1.00 20.75 159 LEU B C 1
ATOM 2644 O O . LEU B 1 171 ? 22.676 24.073 58.156 1.00 21.01 159 LEU B O 1
ATOM 2649 N N . SER B 1 172 ? 21.786 24.447 60.195 1.00 21.43 160 SER B N 1
ATOM 2650 C CA . SER B 1 172 ? 20.408 24.210 59.745 1.00 21.99 160 SER B CA 1
ATOM 2651 C C . SER B 1 172 ? 20.013 25.201 58.669 1.00 23.66 160 SER B C 1
ATOM 2652 O O . SER B 1 172 ? 19.348 24.857 57.684 1.00 19.10 160 SER B O 1
ATOM 2655 N N . TYR B 1 173 ? 20.456 26.440 58.813 1.00 22.76 161 TYR B N 1
ATOM 2656 C CA . TYR B 1 173 ? 20.065 27.432 57.853 1.00 21.86 161 TYR B CA 1
ATOM 2657 C C . TYR B 1 173 ? 20.741 27.194 56.498 1.00 20.69 161 TYR B C 1
ATOM 2658 O O . TYR B 1 173 ? 20.107 27.308 55.471 1.00 23.10 161 TYR B O 1
ATOM 2667 N N . VAL B 1 174 ? 22.028 26.867 56.500 1.00 23.54 162 VAL B N 1
ATOM 2668 C CA . VAL B 1 174 ? 22.775 26.691 55.243 1.00 22.43 162 VAL B CA 1
ATOM 2669 C C . VAL B 1 174 ? 22.426 25.393 54.558 1.00 20.00 162 VAL B C 1
ATOM 2670 O O . VAL B 1 174 ? 22.524 25.268 53.331 1.00 20.48 162 VAL B O 1
ATOM 2674 N N . VAL B 1 175 ? 21.972 24.422 55.331 1.00 22.46 163 VAL B N 1
ATOM 2675 C CA . VAL B 1 175 ? 21.445 23.152 54.757 1.00 18.05 163 VAL B CA 1
ATOM 2676 C C . VAL B 1 175 ? 20.118 23.333 54.092 1.00 23.49 163 VAL B C 1
ATOM 2677 O O . VAL B 1 175 ? 19.867 22.790 53.025 1.00 21.16 163 VAL B O 1
ATOM 2681 N N . ARG B 1 176 ? 19.249 24.075 54.744 1.00 24.64 164 ARG B N 1
ATOM 2682 C CA . ARG B 1 176 ? 18.001 24.446 54.184 1.00 26.71 164 ARG B CA 1
ATOM 2683 C C . ARG B 1 176 ? 18.193 25.212 52.881 1.00 22.13 164 ARG B C 1
ATOM 2684 O O . ARG B 1 176 ? 17.560 24.916 51.897 1.00 25.01 164 ARG B O 1
ATOM 2692 N N . TRP B 1 177 ? 19.030 26.222 52.894 1.00 23.82 165 TRP B N 1
ATOM 2693 C CA . TRP B 1 177 ? 19.451 26.918 51.682 1.00 19.69 165 TRP B CA 1
ATOM 2694 C C . TRP B 1 177 ? 19.956 25.998 50.530 1.00 21.04 165 TRP B C 1
ATOM 2695 O O . TRP B 1 177 ? 19.482 26.094 49.413 1.00 22.79 165 TRP B O 1
ATOM 2706 N N . ALA B 1 178 ? 20.878 25.091 50.825 1.00 18.80 166 ALA B N 1
ATOM 2707 C CA . ALA B 1 178 ? 21.379 24.149 49.856 1.00 19.02 166 ALA B CA 1
ATOM 2708 C C . ALA B 1 178 ? 20.269 23.290 49.255 1.00 22.47 166 ALA B C 1
ATOM 2709 O O . ALA B 1 178 ? 20.236 23.075 48.034 1.00 19.33 166 ALA B O 1
ATOM 2711 N N . ASN B 1 179 ? 19.325 22.843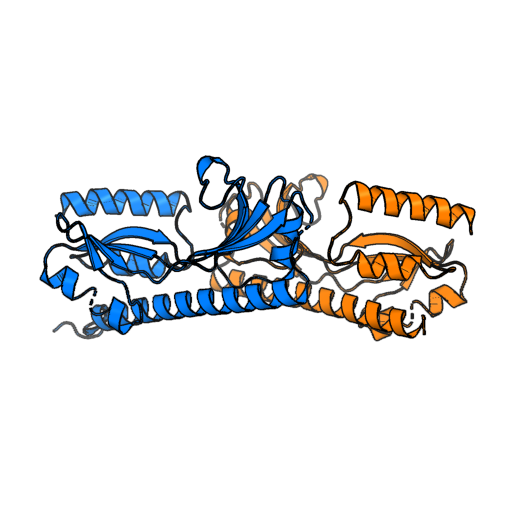 50.078 1.00 19.74 167 ASN B N 1
ATOM 2712 C CA . ASN B 1 179 ? 18.209 22.061 49.551 1.00 21.31 167 ASN B CA 1
ATOM 2713 C C . ASN B 1 179 ? 17.279 22.892 48.673 1.00 23.32 167 ASN B C 1
ATOM 2714 O O . ASN B 1 179 ? 16.795 22.406 47.646 1.00 23.26 167 ASN B O 1
ATOM 2719 N N . GLU B 1 180 ? 17.029 24.133 49.074 1.00 20.62 168 GLU B N 1
ATOM 2720 C CA . GLU B 1 180 ? 16.234 25.028 48.219 1.00 23.96 168 GLU B CA 1
ATOM 2721 C C . GLU B 1 180 ? 16.880 25.188 46.840 1.00 24.60 168 GLU B C 1
ATOM 2722 O O . GLU B 1 180 ? 16.203 25.120 45.816 1.00 25.60 168 GLU B O 1
ATOM 2725 N N . LYS B 1 181 ? 18.189 25.387 46.829 1.00 23.78 169 LYS B N 1
ATOM 2726 C CA . LYS B 1 181 ? 18.972 25.588 45.588 1.00 23.33 169 LYS B CA 1
ATOM 2727 C C . LYS B 1 181 ? 18.979 24.364 44.704 1.00 26.94 169 LYS B C 1
ATOM 2728 O O . LYS B 1 181 ? 18.797 24.478 43.485 1.00 28.27 169 LYS B O 1
ATOM 2734 N N . LEU B 1 182 ? 19.136 23.190 45.318 1.00 22.32 170 LEU B N 1
ATOM 2735 C CA . LEU B 1 182 ? 19.132 21.927 44.588 1.00 22.56 170 LEU B CA 1
ATOM 2736 C C . LEU B 1 182 ? 17.780 21.750 43.962 1.00 25.68 170 LEU B C 1
ATOM 2737 O O . LEU B 1 182 ? 17.670 21.380 42.803 1.00 23.44 170 LEU B O 1
ATOM 2742 N N . LEU B 1 183 ? 16.756 22.042 44.745 1.00 23.78 171 LEU B N 1
ATOM 2743 C CA . LEU B 1 183 ? 15.388 22.023 44.255 1.00 27.46 171 LEU B CA 1
ATOM 2744 C C . LEU B 1 183 ? 15.073 23.002 43.086 1.00 28.34 171 LEU B C 1
ATOM 2745 O O . LEU B 1 183 ? 14.413 22.629 42.115 1.00 27.85 171 LEU B O 1
ATOM 2750 N N . LYS B 1 184 ? 15.484 24.258 43.213 1.00 26.61 172 LYS B N 1
ATOM 2751 C CA . LYS B 1 184 ? 15.420 25.190 42.094 1.00 28.03 172 LYS B CA 1
ATOM 2752 C C . LYS B 1 184 ? 16.133 24.650 40.829 1.00 27.58 172 LYS B C 1
ATOM 2753 O O . LYS B 1 184 ? 15.680 24.904 39.704 1.00 27.92 172 LYS B O 1
ATOM 2759 N N . GLY B 1 185 ? 17.212 23.887 41.002 1.00 23.41 173 GLY B N 1
ATOM 2760 C CA . GLY B 1 185 ? 17.893 23.277 39.849 1.00 20.56 173 GLY B CA 1
ATOM 2761 C C . GLY B 1 185 ? 17.064 22.256 39.144 1.00 24.50 173 GLY B C 1
ATOM 2762 O O . GLY B 1 185 ? 16.976 22.255 37.900 1.00 24.84 173 GLY B O 1
ATOM 2763 N N . LYS B 1 186 ? 16.384 21.418 39.941 1.00 21.96 174 LYS B N 1
ATOM 2764 C CA . LYS B 1 186 ? 15.493 20.394 39.419 1.00 20.86 174 LYS B CA 1
ATOM 2765 C C . LYS B 1 186 ? 14.354 20.998 38.611 1.00 17.59 174 LYS B C 1
ATOM 2766 O O . LYS B 1 186 ? 13.989 20.454 37.566 1.00 18.96 174 LYS B O 1
ATOM 2772 N N . GLU B 1 187 ? 13.745 22.068 39.133 1.00 20.01 175 GLU B N 1
ATOM 2773 C CA . GLU B 1 187 ? 12.680 22.827 38.424 1.00 22.07 175 GLU B CA 1
ATOM 2774 C C . GLU B 1 187 ? 13.169 23.422 37.105 1.00 20.07 175 GLU B C 1
ATOM 2775 O O . GLU B 1 187 ? 12.430 23.484 36.123 1.00 16.50 175 GLU B O 1
ATOM 2781 N N . LYS B 1 188 ? 14.413 23.888 37.075 1.00 20.60 176 LYS B N 1
ATOM 2782 C CA . LYS B 1 188 ? 14.974 24.359 35.818 1.00 21.93 176 LYS B CA 1
ATOM 2783 C C . LYS B 1 188 ? 15.141 23.269 34.790 1.00 21.90 176 LYS B C 1
ATOM 2784 O O . LYS B 1 188 ? 14.930 23.511 33.599 1.00 19.36 176 LYS B O 1
ATOM 2790 N N . LEU B 1 189 ? 15.589 22.095 35.233 1.00 23.49 177 LEU B N 1
ATOM 2791 C CA . LEU B 1 189 ? 15.646 20.906 34.374 1.00 21.32 177 LEU B CA 1
ATOM 2792 C C . LEU B 1 189 ? 14.260 20.521 33.856 1.00 19.14 177 LEU B C 1
ATOM 2793 O O . LEU B 1 189 ? 14.093 20.157 32.688 1.00 18.76 177 LEU B O 1
ATOM 2798 N N . GLY B 1 190 ? 13.264 20.601 34.722 1.00 20.39 178 GLY B N 1
ATOM 2799 C CA . GLY B 1 190 ? 11.879 20.388 34.293 1.00 16.58 178 GLY B CA 1
ATOM 2800 C C . GLY B 1 190 ? 11.467 21.392 33.225 1.00 18.81 178 GLY B C 1
ATOM 2801 O O . GLY B 1 190 ? 10.954 21.008 32.179 1.00 17.70 178 GLY B O 1
ATOM 2802 N N . ARG B 1 191 ? 11.692 22.681 33.478 1.00 18.38 179 ARG B N 1
ATOM 2803 C CA . ARG B 1 191 ? 11.389 23.726 32.466 1.00 20.26 179 ARG B CA 1
ATOM 2804 C C . ARG B 1 191 ? 12.084 23.518 31.124 1.00 20.22 179 ARG B C 1
ATOM 2805 O O . ARG B 1 191 ? 11.504 23.751 30.059 1.00 17.64 179 ARG B O 1
ATOM 2813 N N . LEU B 1 192 ? 13.335 23.076 31.176 1.00 21.41 180 LEU B N 1
ATOM 2814 C CA . LEU B 1 192 ? 14.049 22.740 29.958 1.00 22.59 180 LEU B CA 1
ATOM 2815 C C . LEU B 1 192 ? 13.415 21.557 29.235 1.00 22.83 180 LEU B C 1
ATOM 2816 O O . LEU B 1 192 ? 13.282 21.572 28.003 1.00 23.85 180 LEU B O 1
ATOM 2821 N N . GLN B 1 193 ? 13.035 20.533 29.986 1.00 20.62 181 GLN B N 1
ATOM 2822 C CA . GLN B 1 193 ? 12.308 19.421 29.397 1.00 24.35 181 GLN B CA 1
ATOM 2823 C C . GLN B 1 193 ? 11.052 19.929 28.681 1.00 24.31 181 GLN B C 1
ATOM 2824 O O . GLN B 1 193 ? 10.851 19.617 27.509 1.00 24.18 181 GLN B O 1
ATOM 2830 N N . GLU B 1 194 ? 10.252 20.752 29.351 1.00 24.90 182 GLU B N 1
ATOM 2831 C CA . GLU B 1 194 ? 9.067 21.330 28.751 1.00 23.94 182 GLU B CA 1
ATOM 2832 C C . GLU B 1 194 ? 9.379 22.160 27.499 1.00 21.32 182 GLU B C 1
ATOM 2833 O O . GLU B 1 194 ? 8.733 21.967 26.479 1.00 22.58 182 GLU B O 1
ATOM 2839 N N . ALA B 1 195 ? 10.361 23.065 27.547 1.00 20.00 183 ALA B N 1
ATOM 2840 C CA . ALA B 1 195 ? 10.777 23.806 26.337 1.00 20.61 183 ALA B CA 1
ATOM 2841 C C . ALA B 1 195 ? 11.103 22.875 25.150 1.00 21.69 183 ALA B C 1
ATOM 2842 O O . ALA B 1 195 ? 10.657 23.098 24.016 1.00 23.96 183 ALA B O 1
ATOM 2844 N N . LEU B 1 196 ? 11.865 21.818 25.403 1.00 20.54 184 LEU B N 1
ATOM 2845 C CA . LEU B 1 196 ? 12.230 20.885 24.333 1.00 21.36 184 LEU B CA 1
ATOM 2846 C C . LEU B 1 196 ? 11.031 20.065 23.848 1.00 22.67 184 LEU B C 1
ATOM 2847 O O . LEU B 1 196 ? 10.879 19.845 22.664 1.00 27.11 184 LEU B O 1
ATOM 2852 N N . GLU B 1 197 ? 10.156 19.664 24.746 1.00 26.35 185 GLU B N 1
ATOM 2853 C CA . GLU B 1 197 ? 8.894 18.973 24.346 1.00 27.60 185 GLU B CA 1
ATOM 2854 C C . GLU B 1 197 ? 8.004 19.829 23.404 1.00 30.89 185 GLU B C 1
ATOM 2855 O O . GLU B 1 197 ? 7.302 19.286 22.515 1.00 30.48 185 GLU B O 1
ATOM 2861 N N . SER B 1 198 ? 8.044 21.151 23.584 1.00 30.57 186 SER B N 1
ATOM 2862 C CA . SER B 1 198 ? 7.367 22.079 22.688 1.00 33.24 186 SER B CA 1
ATOM 2863 C C . SER B 1 198 ? 7.965 22.127 21.295 1.00 35.24 186 SER B C 1
ATOM 2864 O O . SER B 1 198 ? 7.229 22.343 20.326 1.00 32.87 186 SER B O 1
ATOM 2867 N N . LEU B 1 199 ? 9.282 21.957 21.183 1.00 38.20 187 LEU B N 1
ATOM 2868 C CA . LEU B 1 199 ? 9.916 21.911 19.864 1.00 42.34 187 LEU B CA 1
ATOM 2869 C C . LEU B 1 199 ? 9.593 20.633 19.119 1.00 45.44 187 LEU B C 1
ATOM 2870 O O . LEU B 1 199 ? 9.429 20.652 17.901 1.00 48.07 187 LEU B O 1
ATOM 2875 N N . GLN B 1 200 ? 9.500 19.517 19.829 1.00 47.52 188 GLN B N 1
ATOM 2876 C CA . GLN B 1 200 ? 9.089 18.262 19.200 1.00 49.96 188 GLN B CA 1
ATOM 2877 C C . GLN B 1 200 ? 7.609 18.251 18.832 1.00 51.98 188 GLN B C 1
ATOM 2878 O O . GLN B 1 200 ? 6.971 17.196 18.824 1.00 53.75 188 GLN B O 1
ATOM 2884 N N . ARG B 1 201 ? 7.069 19.416 18.490 1.00 53.94 189 ARG B N 1
ATOM 2885 C CA . ARG B 1 201 ? 5.626 19.607 18.458 1.00 53.53 189 ARG B CA 1
ATOM 2886 C C . ARG B 1 201 ? 5.299 20.909 17.740 1.00 53.30 189 ARG B C 1
ATOM 2887 O O . ARG B 1 201 ? 4.622 20.892 16.720 1.00 52.79 189 ARG B O 1
#

Nearest PDB structures (foldseek):
  2qg3-assembly1_A  TM=1.005E+00  e=3.603E-36  Archaeoglobus fulgidus DSM 4304
  2it3-assembly1_B  TM=9.548E-01  e=1.065E-18  Pyrococcus horikoshii
  2it2-assembly1_B  TM=9.242E-01  e=1.411E-17  Pyrococcus horikoshii
  2drv-assembly1_A  TM=8.720E-01  e=4.253E-16  Pyrococcus horikoshii OT3
  2it2-assembly1_A  TM=8.781E-01  e=7.558E-15  Pyrococcus horikoshii

Sequence (377 aa):
WEQFKKEKLRGYLEAKNQRKVDFDIVELLDLINSFDDFVTLSSCSGRIAVVDLEKPGDKASSLFLGKWHEGVEVSEVAEAALRSRKVAWLIQYPPIIHVACRNIGAAKLLNAANTAGFRRSSGVISLSNYVVEIASLERIELPVAEKGLLVDDAYLSYVVRWANEKLLKGKEKLGRLQEALESLQRENAYCSDWEQFKKEKLRGYLEAKNQRKVDFDIVELLDLINSFDDFVTLSSCSGRIAVVDLEKPGDKASSLFLGKWHEGVEVSEVAEAALRSRKVAWLIQYPPIIHVACRNIGAAKLLNAANTAGFRRSGVISLSNYVVEIASLERIELPVAEKGLLVDDAYLSYVVRWANEKLLKGKEKLGRLQEALESLQR

B-factor: mean 27.99, std 9.77, range [2.0, 67.24]

Secondary structure (DSSP, 8-state):
-HHHHHHHHHHHHHHHHTT-S-GGGHHHHHHHHTSTTEEEEEEE--EEEEEEESSTT-GGG-EEEEEESS---HHHHHHHHTT-SSEEEEEEEPPEEEEEESSHHHHHH--HHHHHT-TT-EEEETTTTEEEE-----EEEEEEETT----HHHHHHHHHHHHHHHHHHHHHHHHHHHHHHHHHTTTTT---/-HHHHHHHHHHHHHHHHTT-S-TTTHHHHHHHHHSTTEEEEEEE--EEEEEEESSTT-GGG-EEEEEESS---HHHHHHHHTT-SSEEEEEEE--EEEEEESSHHHHHH--HHHHTT-TT-EEEETTTTEEEEE-----EEEEEETT----HHHHHHHHHHHHHHHHHHHHHHHHHHHHHHHHT-